Protein AF-0000000082030126 (afdb_homodimer)

Radius of gyration: 30.45 Å; Cα contacts (8 Å, |Δi|>4): 1074; chains: 2; bounding box: 65×106×66 Å

Sequence (624 aa):
MLARRRWYHYNLTRHAAEALLLSNGKDGSYLLRKSNEREDLYSLSVRGKDSVKHFHIEYTGTSLKFGFNEFSSLKELVLHFANQPLIGSETGTLIVLKHPYPHEVEEPSIYESVRVHTAMQTGRTENDLVPNAPSLGTKEGYLIKQGKIVKNWKTRWFTLHRNELKYFKDQTATEPIRALDLTECSAVQFDYSQERVNCFCLVFPLRTYYLCAKTGIEADEWIKILRWKLVRWCVLLNGSVPCAAVLWYCHDKLSARAHQCCRAQYLHGESVTLASRPTRLEYGMSMKCMSLPTCFTTLGCRLIFRLVTKKQMLARRRWYHYNLTRHAAEALLLSNGKDGSYLLRKSNEREDLYSLSVRGKDSVKHFHIEYTGTSLKFGFNEFSSLKELVLHFANQPLIGSETGTLIVLKHPYPHEVEEPSIYESVRVHTAMQTGRTENDLVPNAPSLGTKEGYLIKQGKIVKNWKTRWFTLHRNELKYFKDQTATEPIRALDLTECSAVQFDYSQERVNCFCLVFPLRTYYLCAKTGIEADEWIKILRWKLVRWCVLLNGSVPCAAVLWYCHDKLSARAHQCCRAQYLHGESVTLASRPTRLEYGMSMKCMSLPTCFTTLGCRLIFRLVTKKQ

pLDDT: mean 73.53, std 29.3, range [16.86, 97.75]

Organism: Coturnix japonica (NCBI:txid93934)

InterPro domains:
  IPR000980 SH2 domain [PF00017] (7-81)
  IPR000980 SH2 domain [PS50001] (7-101)
  IPR000980 SH2 domain [SM00252] (5-87)
  IPR001849 Pleckstrin homology domain [PF00169] (138-227)
  IPR001849 Pleckstrin homology domain [PS50003] (136-231)
  IPR001849 Pleckstrin homology domain [SM00233] (137-233)
  IPR011993 PH-like domain superfamily [G3DSA:2.30.29.30] (120-231)
  IPR035843 DAPP1, SH2 domain [cd10355] (7-91)
  IPR036860 SH2 domain superfamily [G3DSA:3.30.505.10] (1-109)
  IPR036860 SH2 domain superfamily [SSF55550] (4-103)
  IPR051707 Phosphoinositide-Interacting Signal Transduction Regulators [PTHR14336] (7-233)

Nearest PDB structures (foldseek):
  1fao-assembly1_A  TM=9.719E-01  e=1.518E-15  Homo sapiens
  1fb8-assembly1_A  TM=9.015E-01  e=3.522E-15  Homo sapiens
  2cia-assembly1_A  TM=8.635E-01  e=4.582E-07  Homo sapiens
  4ohe-assembly1_A  TM=8.547E-01  e=1.063E-06  Homo sapiens
  5x94-assembly1_A  TM=5.557E-01  e=1.765E-07  Homo sapiens

Secondary structure (DSSP, 8-state):
-GGG-TTB-TT--HHHHHHHHHHH--TTEEEEEE-SS-TTEEEEEEE-SSSEEEEEEEE-SS-EEETTEEESSHHHHHHHHHT--EEEETT--EEE--EEPPS--------PPEEEEEES--S--GGG----------EEEEEEEE-SSS--EEEEEEEEETTEEEEESSTT-SS-SEEEEGGG--EEEEE-SSSSSSEEEEE-SS-EEEEE-SSHHHHHHHHHHHHHHHHHHHHHH-SSS-THHHHGGGG-SS-----------S--S------S-------------S---------S------------/-GGG-TTB-TT--HHHHHHHHHHH--TTEEEEEE-SS-TTEEEEEEE-SSSEEEEEEEE-SS-EEETTEEESSHHHHHHHHHT-EEEEETT--EEE--EEPPS--------PPEEEEE-S--S--GGG----------EEEEEEEE-SSS--EEEEEEEEETTEEEEESSTT-SS-SEEEEGGG--EEEEE-SSSSSSEEEEE-SS-EEEEE-SSHHHHHHHHHHHHHHHHHHHHHH-SSS-THHHHGGGGTTS-S------------S------S-----------------------S------------

Solvent-accessible surface area (backbone atoms only — not comparable to full-atom values): 36511 Å² total; per-residue (Å²): 127,60,82,79,37,58,32,42,40,53,82,49,47,70,56,55,50,45,20,40,35,69,60,65,42,48,73,14,16,28,36,36,25,48,36,91,83,40,91,50,32,28,31,38,40,33,23,43,90,79,25,49,46,35,32,60,33,35,49,74,87,66,35,38,36,48,63,88,45,76,26,71,38,70,66,52,46,44,29,46,50,34,12,28,27,34,39,18,33,69,51,66,50,72,42,42,41,70,37,39,35,40,57,74,58,74,60,74,93,66,65,56,52,61,71,37,82,42,66,73,47,77,90,45,38,61,86,67,55,64,53,64,59,80,48,56,66,38,37,67,36,56,35,34,34,50,41,87,82,86,57,47,75,44,70,26,21,34,39,26,49,52,59,37,41,29,34,18,72,37,82,82,52,86,65,62,78,46,79,44,56,42,86,60,40,78,46,72,43,80,38,79,86,52,100,53,68,40,24,30,33,41,34,36,93,88,47,70,46,45,36,26,27,93,36,60,68,41,30,49,52,52,49,50,52,52,42,52,56,42,50,50,49,45,41,66,69,36,85,78,53,76,60,62,74,77,65,56,72,76,67,66,89,87,88,84,84,76,90,76,69,91,73,76,61,97,62,88,89,84,82,83,77,87,70,86,85,86,73,78,72,79,69,81,64,68,80,70,79,68,80,70,73,74,85,67,73,78,77,81,78,80,74,79,72,77,75,83,72,80,80,134,128,60,81,79,38,61,30,42,41,52,81,49,46,70,56,54,50,46,20,38,35,69,61,65,43,48,76,16,18,28,38,36,26,49,35,92,85,42,90,50,31,28,31,38,39,33,21,43,90,80,24,50,45,34,31,60,34,36,49,74,84,67,35,37,35,48,63,89,46,74,24,73,38,69,67,52,47,44,31,46,50,33,12,29,26,34,39,20,35,68,53,65,51,72,44,44,42,72,37,40,35,40,57,75,58,75,59,75,93,68,65,55,54,59,71,38,81,44,66,71,49,78,90,44,37,59,86,67,54,64,52,62,59,78,49,56,65,38,38,68,38,58,33,33,34,47,41,87,82,85,56,47,76,43,69,26,22,33,40,26,49,53,58,36,41,30,35,17,70,38,82,84,51,85,63,62,77,44,77,44,56,43,86,61,40,77,46,71,41,81,36,80,87,52,100,52,67,40,24,30,32,41,35,36,92,89,49,70,44,46,35,25,29,93,36,61,68,41,30,50,53,52,49,50,52,52,43,52,56,42,49,49,48,46,40,67,69,36,84,80,54,76,60,62,73,77,66,58,73,79,62,67,82,74,87,91,87,78,93,72,88,79,69,80,74,87,76,82,85,83,81,79,77,87,72,88,85,86,74,82,74,79,72,80,88,84,75,82,60,84,71,76,75,74,87,67,70,76,75,82,79,79,73,81,73,77,77,83,78,85,76,135

Structure (mmCIF, N/CA/C/O backbone):
data_AF-0000000082030126-model_v1
#
loop_
_entity.id
_entity.type
_entity.pdbx_description
1 polymer 'Dual adapter for phosphotyrosine and 3-phosphotyrosine and 3-phosphoinositide'
#
loop_
_atom_site.group_PDB
_atom_site.id
_atom_site.type_symbol
_atom_site.label_atom_id
_atom_site.label_alt_id
_atom_site.label_comp_id
_atom_site.label_asym_id
_atom_site.label_entity_id
_atom_site.label_seq_id
_atom_site.pdbx_PDB_ins_code
_atom_site.Cartn_x
_atom_site.Cartn_y
_atom_site.Cartn_z
_atom_site.occupancy
_atom_site.B_iso_or_equiv
_atom_site.auth_seq_id
_atom_site.auth_comp_id
_atom_site.auth_asym_id
_atom_site.auth_atom_id
_atom_site.pdbx_PDB_model_num
ATOM 1 N N . MET A 1 1 ? 24.25 -0.609 -15.125 1 67 1 MET A N 1
ATOM 2 C CA . MET A 1 1 ? 23.453 -0.436 -16.328 1 67 1 MET A CA 1
ATOM 3 C C . MET A 1 1 ? 22 -0.14 -15.984 1 67 1 MET A C 1
ATOM 5 O O . MET A 1 1 ? 21.422 0.821 -16.5 1 67 1 MET A O 1
ATOM 9 N N . LEU A 1 2 ? 21.422 -0.841 -15.039 1 73.19 2 LEU A N 1
ATOM 10 C CA . LEU A 1 2 ? 20.031 -0.677 -14.664 1 73.19 2 LEU A CA 1
ATOM 11 C C . LEU A 1 2 ? 19.844 0.521 -13.734 1 73.19 2 LEU A C 1
ATOM 13 O O . LEU A 1 2 ? 18.766 1.109 -13.68 1 73.19 2 LEU A O 1
ATOM 17 N N . ALA A 1 3 ? 20.891 0.966 -13.141 1 72.56 3 ALA A N 1
ATOM 18 C CA . ALA A 1 3 ? 20.812 1.961 -12.07 1 72.56 3 ALA A CA 1
ATOM 19 C C . ALA A 1 3 ? 20.359 3.314 -12.617 1 72.56 3 ALA A C 1
ATOM 21 O O . ALA A 1 3 ? 19.859 4.152 -11.867 1 72.56 3 ALA A O 1
ATOM 22 N N . ARG A 1 4 ? 20.422 3.465 -13.875 1 72.25 4 ARG A N 1
ATOM 23 C CA . ARG A 1 4 ? 20.078 4.766 -14.438 1 72.25 4 ARG A CA 1
ATOM 24 C C . ARG A 1 4 ? 18.594 4.848 -14.766 1 72.25 4 ARG A C 1
ATOM 26 O O . ARG A 1 4 ? 18.078 5.926 -15.062 1 72.25 4 ARG A O 1
ATOM 33 N N . ARG A 1 5 ? 17.969 3.754 -14.508 1 78.38 5 ARG A N 1
ATOM 34 C CA . ARG A 1 5 ? 16.562 3.74 -14.875 1 78.38 5 ARG A CA 1
ATOM 35 C C . ARG A 1 5 ? 15.68 4.129 -13.695 1 78.38 5 ARG A C 1
ATOM 37 O O . ARG A 1 5 ? 15.836 3.592 -12.594 1 78.38 5 ARG A O 1
ATOM 44 N N . ARG A 1 6 ? 14.688 5.02 -13.977 1 84.75 6 ARG A N 1
ATOM 45 C CA . ARG A 1 6 ? 13.844 5.598 -12.938 1 84.75 6 ARG A CA 1
ATOM 46 C C . ARG A 1 6 ? 12.82 4.586 -12.438 1 84.75 6 ARG A C 1
ATOM 48 O O . ARG A 1 6 ? 12.055 4.871 -11.508 1 84.75 6 ARG A O 1
ATOM 55 N N . TRP A 1 7 ? 12.828 3.414 -13.125 1 88.25 7 TRP A N 1
ATOM 56 C CA . TRP A 1 7 ? 11.867 2.41 -12.664 1 88.25 7 TRP A CA 1
ATOM 57 C C . TRP A 1 7 ? 12.586 1.174 -12.141 1 88.25 7 TRP A C 1
ATOM 59 O O . TRP A 1 7 ? 11.961 0.144 -11.883 1 88.25 7 TRP A O 1
ATOM 69 N N . TYR A 1 8 ? 13.867 1.272 -12.062 1 89.81 8 TYR A N 1
ATOM 70 C CA . TYR A 1 8 ? 14.656 0.252 -11.375 1 89.81 8 TYR A CA 1
ATOM 71 C C . TYR A 1 8 ? 14.75 0.55 -9.883 1 89.81 8 TYR A C 1
ATOM 73 O O . TYR A 1 8 ? 15.156 1.644 -9.484 1 89.81 8 TYR A O 1
ATOM 81 N N . HIS A 1 9 ? 14.398 -0.402 -9.023 1 90.69 9 HIS A N 1
ATOM 82 C CA . HIS A 1 9 ? 14.211 -0.162 -7.598 1 90.69 9 HIS A CA 1
ATOM 83 C C . HIS A 1 9 ? 15.266 -0.896 -6.773 1 90.69 9 HIS A C 1
ATOM 85 O O . HIS A 1 9 ? 15.055 -1.173 -5.59 1 90.69 9 HIS A O 1
ATOM 91 N N . TYR A 1 10 ? 16.281 -1.306 -7.355 1 88.94 10 TYR A N 1
ATOM 92 C CA . TYR A 1 10 ? 17.453 -1.859 -6.676 1 88.94 10 TYR A CA 1
ATOM 93 C C . TYR A 1 10 ? 17.062 -3.021 -5.773 1 88.94 10 TYR A C 1
ATOM 95 O O . TYR A 1 10 ? 16.516 -4.023 -6.242 1 88.94 10 TYR A O 1
ATOM 103 N N . ASN A 1 11 ? 17.297 -2.797 -4.387 1 87.62 11 ASN A N 1
ATOM 104 C CA . ASN A 1 11 ? 17.109 -3.92 -3.471 1 87.62 11 ASN A CA 1
ATOM 105 C C . ASN A 1 11 ? 15.742 -3.877 -2.799 1 87.62 11 ASN A C 1
ATOM 107 O O . ASN A 1 11 ? 15.57 -4.406 -1.699 1 87.62 11 ASN A O 1
ATOM 111 N N . LEU A 1 12 ? 14.859 -3.252 -3.424 1 91.38 12 LEU A N 1
ATOM 112 C CA . LEU A 1 12 ? 13.5 -3.25 -2.896 1 91.38 12 LEU A CA 1
ATOM 113 C C . LEU A 1 12 ? 12.984 -4.676 -2.705 1 91.38 12 LEU A C 1
ATOM 115 O O . LEU A 1 12 ? 13.109 -5.508 -3.604 1 91.38 12 LEU A O 1
ATOM 119 N N . THR A 1 13 ? 12.477 -4.926 -1.541 1 91.62 13 THR A N 1
ATOM 120 C CA . THR A 1 13 ? 12 -6.266 -1.229 1 91.62 13 THR A CA 1
ATOM 121 C C . THR A 1 13 ? 10.711 -6.57 -1.982 1 91.62 13 THR A C 1
ATOM 123 O O . THR A 1 13 ? 10 -5.652 -2.4 1 91.62 13 THR A O 1
ATOM 126 N N . ARG A 1 14 ? 10.438 -7.848 -2.102 1 93.69 14 ARG A N 1
ATOM 127 C CA . ARG A 1 14 ? 9.18 -8.273 -2.709 1 93.69 14 ARG A CA 1
ATOM 128 C C . ARG A 1 14 ? 7.984 -7.719 -1.944 1 93.69 14 ARG A C 1
ATOM 130 O O . ARG A 1 14 ? 7.012 -7.266 -2.551 1 93.69 14 ARG A O 1
ATOM 137 N N . HIS A 1 15 ? 8.078 -7.766 -0.664 1 94.31 15 HIS A N 1
ATOM 138 C CA . HIS A 1 15 ? 7.008 -7.27 0.198 1 94.31 15 HIS A CA 1
ATOM 139 C C . HIS A 1 15 ? 6.734 -5.793 -0.061 1 94.31 15 HIS A C 1
ATOM 141 O O . HIS A 1 15 ? 5.582 -5.391 -0.24 1 94.31 15 HIS A O 1
ATOM 147 N N . ALA A 1 16 ? 7.75 -5.016 -0.095 1 93.75 16 ALA A N 1
ATOM 148 C CA . ALA A 1 16 ? 7.609 -3.582 -0.329 1 93.75 16 ALA A CA 1
ATOM 149 C C . ALA A 1 16 ? 7.105 -3.305 -1.742 1 93.75 16 ALA A C 1
ATOM 151 O O . ALA A 1 16 ? 6.297 -2.396 -1.951 1 93.75 16 ALA A O 1
ATOM 152 N N . ALA A 1 17 ? 7.586 -4.035 -2.678 1 95.31 17 ALA A N 1
ATOM 153 C CA . ALA A 1 17 ? 7.137 -3.871 -4.059 1 95.31 17 ALA A CA 1
ATOM 154 C C . ALA A 1 17 ? 5.637 -4.129 -4.18 1 95.31 17 ALA A C 1
ATOM 156 O O . ALA A 1 17 ? 4.926 -3.371 -4.844 1 95.31 17 ALA A O 1
ATOM 157 N N . GLU A 1 18 ? 5.23 -5.203 -3.576 1 95.5 18 GLU A N 1
ATOM 158 C CA . GLU A 1 18 ? 3.805 -5.516 -3.6 1 95.5 18 GLU A CA 1
ATOM 159 C C . GLU A 1 18 ? 2.986 -4.418 -2.928 1 95.5 18 GLU A C 1
ATOM 161 O O . GLU A 1 18 ? 1.928 -4.031 -3.426 1 95.5 18 GLU A O 1
ATOM 166 N N . ALA A 1 19 ? 3.475 -3.941 -1.855 1 95.25 19 ALA A N 1
ATOM 167 C CA . ALA A 1 19 ? 2.771 -2.883 -1.136 1 95.25 19 ALA A CA 1
ATOM 168 C C . ALA A 1 19 ? 2.652 -1.624 -1.991 1 95.25 19 ALA A C 1
ATOM 170 O O . ALA A 1 19 ? 1.583 -1.013 -2.061 1 95.25 19 ALA A O 1
ATOM 171 N N . LEU A 1 20 ? 3.725 -1.249 -2.633 1 95.06 20 LEU A N 1
ATOM 172 C CA . LEU A 1 20 ? 3.738 -0.068 -3.488 1 95.06 20 LEU A CA 1
ATOM 173 C C . LEU A 1 20 ? 2.719 -0.2 -4.613 1 95.06 20 LEU A C 1
ATOM 175 O O . LEU A 1 20 ? 1.911 0.706 -4.836 1 95.06 20 LEU A O 1
ATOM 179 N N . LEU A 1 21 ? 2.764 -1.303 -5.25 1 95.75 21 LEU A N 1
ATOM 180 C CA . LEU A 1 21 ? 1.932 -1.495 -6.434 1 95.75 21 LEU A CA 1
ATOM 181 C C . LEU A 1 21 ? 0.468 -1.681 -6.047 1 95.75 21 LEU A C 1
ATOM 183 O O . LEU A 1 21 ? -0.431 -1.261 -6.777 1 95.75 21 LEU A O 1
ATOM 187 N N . LEU A 1 22 ? 0.254 -2.305 -4.914 1 94.31 22 LEU A N 1
ATOM 188 C CA . LEU A 1 22 ? -1.121 -2.502 -4.469 1 94.31 22 LEU A CA 1
ATOM 189 C C . LEU A 1 22 ? -1.729 -1.19 -3.984 1 94.31 22 LEU A C 1
ATOM 191 O O . LEU A 1 22 ? -2.92 -0.941 -4.188 1 94.31 22 LEU A O 1
ATOM 195 N N . SER A 1 23 ? -0.951 -0.404 -3.314 1 91.38 23 SER A N 1
ATOM 196 C CA . SER A 1 23 ? -1.456 0.829 -2.721 1 91.38 23 SER A CA 1
ATOM 197 C C . SER A 1 23 ? -1.584 1.934 -3.766 1 91.38 23 SER A C 1
ATOM 199 O O . SER A 1 23 ? -2.52 2.736 -3.717 1 91.38 23 SER A O 1
ATOM 201 N N . ASN A 1 24 ? -0.641 1.949 -4.684 1 92.25 24 ASN A N 1
ATOM 202 C CA . ASN A 1 24 ? -0.567 3.143 -5.523 1 92.25 24 ASN A CA 1
ATOM 203 C C . ASN A 1 24 ? -0.459 2.783 -7 1 92.25 24 ASN A C 1
ATOM 205 O O . ASN A 1 24 ? -0.449 3.666 -7.859 1 92.25 24 ASN A O 1
ATOM 209 N N . GLY A 1 25 ? -0.337 1.596 -7.332 1 92.62 25 GLY A N 1
ATOM 210 C CA . GLY A 1 25 ? -0.247 1.171 -8.719 1 92.62 25 GLY A CA 1
ATOM 211 C C . GLY A 1 25 ? -1.602 1.002 -9.383 1 92.62 25 GLY A C 1
ATOM 212 O O . GLY A 1 25 ? -2.629 0.943 -8.695 1 92.62 25 GLY A O 1
ATOM 213 N N . LYS A 1 26 ? -1.565 1.093 -10.648 1 93.31 26 LYS A N 1
ATOM 214 C CA . LYS A 1 26 ? -2.732 0.763 -11.461 1 93.31 26 LYS A CA 1
ATOM 215 C C . LYS A 1 26 ? -2.475 -0.475 -12.312 1 93.31 26 LYS A C 1
ATOM 217 O O . LYS A 1 26 ? -1.354 -0.986 -12.352 1 93.31 26 LYS A O 1
ATOM 222 N N . ASP A 1 27 ? -3.547 -0.971 -12.922 1 93.19 27 ASP A N 1
ATOM 223 C CA . ASP A 1 27 ? -3.396 -2.131 -13.789 1 93.19 27 ASP A CA 1
ATOM 224 C C . ASP A 1 27 ? -2.326 -1.886 -14.852 1 93.19 27 ASP A C 1
ATOM 226 O O . ASP A 1 27 ? -2.393 -0.903 -15.594 1 93.19 27 ASP A O 1
ATOM 230 N N . GLY A 1 28 ? -1.343 -2.732 -14.844 1 95.56 28 GLY A N 1
ATOM 231 C CA . GLY A 1 28 ? -0.268 -2.588 -15.812 1 95.56 28 GLY A CA 1
ATOM 232 C C . GLY A 1 28 ? 0.941 -1.859 -15.258 1 95.56 28 GLY A C 1
ATOM 233 O O . GLY A 1 28 ? 1.968 -1.745 -15.93 1 95.56 28 GLY A O 1
ATOM 234 N N . SER A 1 29 ? 0.871 -1.359 -14.047 1 96.94 29 SER A N 1
ATOM 235 C CA . SER A 1 29 ? 2.047 -0.771 -13.422 1 96.94 29 SER A CA 1
ATOM 236 C C . SER A 1 29 ? 3.104 -1.83 -13.125 1 96.94 29 SER A C 1
ATOM 238 O O . SER A 1 29 ? 2.773 -2.957 -12.75 1 96.94 29 SER A O 1
ATOM 240 N N . TYR A 1 30 ? 4.328 -1.442 -13.336 1 96.94 30 TYR A N 1
ATOM 241 C CA . TYR A 1 30 ? 5.383 -2.424 -13.102 1 96.94 30 TYR A CA 1
ATOM 242 C C . TYR A 1 30 ? 6.648 -1.75 -12.586 1 96.94 30 TYR A C 1
ATOM 244 O O . TYR A 1 30 ? 6.832 -0.542 -12.758 1 96.94 30 TYR A O 1
ATOM 252 N N . LEU A 1 31 ? 7.461 -2.488 -11.914 1 96.5 31 LEU A N 1
ATOM 253 C CA . LEU A 1 31 ? 8.789 -2.051 -11.484 1 96.5 31 LEU A CA 1
ATOM 254 C C . LEU A 1 31 ? 9.773 -3.211 -11.516 1 96.5 31 LEU A C 1
ATOM 256 O O . LEU A 1 31 ? 9.375 -4.375 -11.422 1 96.5 31 LEU A O 1
ATOM 260 N N . LEU A 1 32 ? 10.984 -2.844 -11.75 1 95.75 32 LEU A N 1
ATOM 261 C CA . LEU A 1 32 ? 12.07 -3.82 -11.789 1 95.75 32 LEU A CA 1
ATOM 262 C C . LEU A 1 32 ? 12.914 -3.74 -10.516 1 95.75 32 LEU A C 1
ATOM 264 O O . LEU A 1 32 ? 13.227 -2.646 -10.039 1 95.75 32 LEU A O 1
ATOM 268 N N . ARG A 1 33 ? 13.211 -4.91 -9.961 1 93.94 33 ARG A N 1
ATOM 269 C CA . ARG A 1 33 ? 14.031 -4.984 -8.758 1 93.94 33 ARG A CA 1
ATOM 270 C C . ARG A 1 33 ? 14.984 -6.168 -8.812 1 93.94 33 ARG A C 1
ATOM 272 O O . ARG A 1 33 ? 14.859 -7.031 -9.688 1 93.94 33 ARG A O 1
ATOM 279 N N . LYS A 1 34 ? 15.875 -6.152 -7.891 1 91.69 34 LYS A N 1
ATOM 280 C CA . LYS A 1 34 ? 16.812 -7.273 -7.82 1 91.69 34 LYS A CA 1
ATOM 281 C C . LYS A 1 34 ? 16.172 -8.484 -7.156 1 91.69 34 LYS A C 1
ATOM 283 O O . LYS A 1 34 ? 15.391 -8.344 -6.207 1 91.69 34 LYS A O 1
ATOM 288 N N . SER A 1 35 ? 16.484 -9.648 -7.715 1 89 35 SER A N 1
ATOM 289 C CA . SER A 1 35 ? 16 -10.875 -7.086 1 89 35 SER A CA 1
ATOM 290 C C . SER A 1 35 ? 16.906 -11.281 -5.926 1 89 35 SER A C 1
ATOM 292 O O . SER A 1 35 ? 18.125 -11.094 -5.98 1 89 35 SER A O 1
ATOM 294 N N . ASN A 1 36 ? 16.359 -11.766 -4.887 1 82.25 36 ASN A N 1
ATOM 295 C CA . ASN A 1 36 ? 17.125 -12.227 -3.74 1 82.25 36 ASN A CA 1
ATOM 296 C C . ASN A 1 36 ? 17.625 -13.656 -3.938 1 82.25 36 ASN A C 1
ATOM 298 O O . ASN A 1 36 ? 18.422 -14.164 -3.141 1 82.25 36 ASN A O 1
ATOM 302 N N . GLU A 1 37 ? 17.266 -14.242 -5.023 1 84.81 37 GLU A N 1
ATOM 303 C CA . GLU A 1 37 ? 17.578 -15.648 -5.234 1 84.81 37 GLU A CA 1
ATOM 304 C C . GLU A 1 37 ? 18.969 -15.82 -5.84 1 84.81 37 GLU A C 1
ATOM 306 O O . GLU A 1 37 ? 19.75 -16.672 -5.406 1 84.81 37 GLU A O 1
ATOM 311 N N . ARG A 1 38 ? 19.203 -15.078 -6.867 1 89.56 38 ARG A N 1
ATOM 312 C CA . ARG A 1 38 ? 20.469 -15.125 -7.586 1 89.56 38 ARG A CA 1
ATOM 313 C C . ARG A 1 38 ? 20.906 -13.734 -8.031 1 89.56 38 ARG A C 1
ATOM 315 O O . ARG A 1 38 ? 20.062 -12.859 -8.258 1 89.56 38 ARG A O 1
ATOM 322 N N . GLU A 1 39 ? 22.125 -13.555 -8.188 1 89.12 39 GLU A N 1
ATOM 323 C CA . GLU A 1 39 ? 22.672 -12.25 -8.531 1 89.12 39 GLU A CA 1
ATOM 324 C C . GLU A 1 39 ? 22.375 -11.883 -9.984 1 89.12 39 GLU A C 1
ATOM 326 O O . GLU A 1 39 ? 22.312 -10.703 -10.328 1 89.12 39 GLU A O 1
ATOM 331 N N . ASP A 1 40 ? 22.219 -12.891 -10.828 1 91.56 40 ASP A N 1
ATOM 332 C CA . ASP A 1 40 ? 21.984 -12.625 -12.25 1 91.56 40 ASP A CA 1
ATOM 333 C C . ASP A 1 40 ? 20.5 -12.586 -12.555 1 91.56 40 ASP A C 1
ATOM 335 O O . ASP A 1 40 ? 20.094 -12.578 -13.719 1 91.56 40 ASP A O 1
ATOM 339 N N . LEU A 1 41 ? 19.703 -12.555 -11.484 1 93.75 41 LEU A N 1
ATOM 340 C CA . LEU A 1 41 ? 18.266 -12.57 -11.664 1 93.75 41 LEU A CA 1
ATOM 341 C C . LEU A 1 41 ? 17.641 -11.266 -11.188 1 93.75 41 LEU A C 1
ATOM 343 O O . LEU A 1 41 ? 18.031 -10.719 -10.156 1 93.75 41 LEU A O 1
ATOM 347 N N . TYR A 1 42 ? 16.781 -10.75 -11.992 1 94.5 42 TYR A N 1
ATOM 348 C CA . TYR A 1 42 ? 15.945 -9.609 -11.633 1 94.5 42 TYR A CA 1
ATOM 349 C C . TYR A 1 42 ? 14.477 -10.008 -11.547 1 94.5 42 TYR A C 1
ATOM 351 O O . TYR A 1 42 ? 14.07 -11.023 -12.133 1 94.5 42 TYR A O 1
ATOM 359 N N . SER A 1 43 ? 13.773 -9.281 -10.766 1 95.69 43 SER A N 1
ATOM 360 C CA . SER A 1 43 ? 12.344 -9.531 -10.594 1 95.69 43 SER A CA 1
ATOM 361 C C . SER A 1 43 ? 11.508 -8.375 -11.141 1 95.69 43 SER A C 1
ATOM 363 O O . SER A 1 43 ? 11.719 -7.227 -10.75 1 95.69 43 SER A O 1
ATOM 365 N N . LEU A 1 44 ? 10.695 -8.727 -12.07 1 96.56 44 LEU A N 1
ATOM 366 C CA . LEU A 1 44 ? 9.711 -7.77 -12.57 1 96.56 44 LEU A CA 1
ATOM 367 C C . LEU A 1 44 ? 8.375 -7.953 -11.859 1 96.56 44 LEU A C 1
ATOM 369 O O . LEU A 1 44 ? 7.734 -9 -11.992 1 96.56 44 LEU A O 1
ATOM 373 N N . SER A 1 45 ? 7.98 -6.98 -11.062 1 96.69 45 SER A N 1
ATOM 374 C CA . SER A 1 45 ? 6.699 -7.004 -10.367 1 96.69 45 SER A CA 1
ATOM 375 C C . SER A 1 45 ? 5.645 -6.199 -11.125 1 96.69 45 SER A C 1
ATOM 377 O O . SER A 1 45 ? 5.875 -5.039 -11.469 1 96.69 45 SER A O 1
ATOM 379 N N . VAL A 1 46 ? 4.566 -6.832 -11.367 1 96.94 46 VAL A N 1
ATOM 380 C CA . VAL A 1 46 ? 3.545 -6.227 -12.219 1 96.94 46 VAL A CA 1
ATOM 381 C C . VAL A 1 46 ? 2.195 -6.258 -11.508 1 96.94 46 VAL A C 1
ATOM 383 O O . VAL A 1 46 ? 1.767 -7.312 -11.023 1 96.94 46 VAL A O 1
ATOM 386 N N . ARG A 1 47 ? 1.56 -5.086 -11.516 1 96.62 47 ARG A N 1
ATOM 387 C CA . ARG A 1 47 ? 0.241 -4.973 -10.898 1 96.62 47 ARG A CA 1
ATOM 388 C C . ARG A 1 47 ? -0.843 -5.52 -11.82 1 96.62 47 ARG A C 1
ATOM 390 O O . ARG A 1 47 ? -0.956 -5.102 -12.977 1 96.62 47 ARG A O 1
ATOM 397 N N . GLY A 1 48 ? -1.506 -6.512 -11.344 1 92.19 48 GLY A N 1
ATOM 398 C CA . GLY A 1 48 ? -2.725 -6.961 -11.992 1 92.19 48 GLY A CA 1
ATOM 399 C C . GLY A 1 48 ? -3.977 -6.312 -11.438 1 92.19 48 GLY A C 1
ATOM 400 O O . GLY A 1 48 ? -3.914 -5.219 -10.867 1 92.19 48 GLY A O 1
ATOM 401 N N . LYS A 1 49 ? -5.055 -6.93 -11.648 1 90.38 49 LYS A N 1
ATOM 402 C CA . LYS A 1 49 ? -6.32 -6.375 -11.18 1 90.38 49 LYS A CA 1
ATOM 403 C C . LYS A 1 49 ? -6.395 -6.379 -9.656 1 90.38 49 LYS A C 1
ATOM 405 O O . LYS A 1 49 ? -6.664 -5.344 -9.039 1 90.38 49 LYS A O 1
ATOM 410 N N . ASP A 1 50 ? -6.121 -7.527 -9.094 1 89.94 50 ASP A N 1
ATOM 411 C CA . ASP A 1 50 ? -6.262 -7.637 -7.645 1 89.94 50 ASP A CA 1
ATOM 412 C C . ASP A 1 50 ? -5.012 -8.242 -7.012 1 89.94 50 ASP A C 1
ATOM 414 O O . ASP A 1 50 ? -5.043 -8.688 -5.863 1 89.94 50 ASP A O 1
ATOM 418 N N . SER A 1 51 ? -3.938 -8.266 -7.836 1 92.56 51 SER A N 1
ATOM 419 C CA . SER A 1 51 ? -2.727 -8.898 -7.32 1 92.56 51 SER A CA 1
ATOM 420 C C . SER A 1 51 ? -1.48 -8.344 -8 1 92.56 51 SER A C 1
ATOM 422 O O . SER A 1 51 ? -1.581 -7.559 -8.945 1 92.56 51 SER A O 1
ATOM 424 N N . VAL A 1 52 ? -0.415 -8.742 -7.43 1 95.44 52 VAL A N 1
ATOM 425 C CA . VAL A 1 52 ? 0.874 -8.422 -8.031 1 95.44 52 VAL A CA 1
ATOM 426 C C . VAL A 1 52 ? 1.565 -9.703 -8.492 1 95.44 52 VAL A C 1
ATOM 428 O O . VAL A 1 52 ? 1.695 -10.656 -7.723 1 95.44 52 VAL A O 1
ATOM 431 N N . LYS A 1 53 ? 1.917 -9.703 -9.734 1 94.19 53 LYS A N 1
ATOM 432 C CA . LYS A 1 53 ? 2.631 -10.844 -10.297 1 94.19 53 LYS A CA 1
ATOM 433 C C . LYS A 1 53 ? 4.121 -10.547 -10.438 1 94.19 53 LYS A C 1
ATOM 435 O O . LYS A 1 53 ? 4.508 -9.406 -10.719 1 94.19 53 LYS A O 1
ATOM 440 N N . HIS A 1 54 ? 4.848 -11.578 -10.242 1 93.94 54 HIS A N 1
ATOM 441 C CA . HIS A 1 54 ? 6.297 -11.43 -10.336 1 93.94 54 HIS A CA 1
ATOM 442 C C . HIS A 1 54 ? 6.871 -12.328 -11.43 1 93.94 54 HIS A C 1
ATOM 444 O O . HIS A 1 54 ? 6.477 -13.492 -11.555 1 93.94 54 HIS A O 1
ATOM 450 N N . PHE A 1 55 ? 7.785 -11.742 -12.242 1 94.56 55 PHE A N 1
ATOM 451 C CA . PHE A 1 55 ? 8.461 -12.469 -13.312 1 94.56 55 PHE A CA 1
ATOM 452 C C . PHE A 1 55 ? 9.977 -12.344 -13.172 1 94.56 55 PHE A C 1
ATOM 454 O O . PHE A 1 55 ? 10.484 -11.312 -12.734 1 94.56 55 PHE A O 1
ATOM 461 N N . HIS A 1 56 ? 10.648 -13.367 -13.648 1 94.5 56 HIS A N 1
ATOM 462 C CA . HIS A 1 56 ? 12.109 -13.32 -13.656 1 94.5 56 HIS A CA 1
ATOM 463 C C . HIS A 1 56 ? 12.633 -12.742 -14.969 1 94.5 56 HIS A C 1
ATOM 465 O O . HIS A 1 56 ? 12.109 -13.062 -16.047 1 94.5 56 HIS A O 1
ATOM 471 N N . ILE A 1 57 ? 13.555 -11.953 -14.805 1 95 57 ILE A N 1
ATOM 472 C CA . ILE A 1 57 ? 14.398 -11.539 -15.922 1 95 57 ILE A CA 1
ATOM 473 C C . ILE A 1 57 ? 15.852 -11.906 -15.633 1 95 57 ILE A C 1
ATOM 475 O O . ILE A 1 57 ? 16.422 -11.477 -14.633 1 95 57 ILE A O 1
ATOM 479 N N . GLU A 1 58 ? 16.438 -12.672 -16.5 1 95.12 58 GLU A N 1
ATOM 480 C CA . GLU A 1 58 ? 17.781 -13.219 -16.266 1 95.12 58 GLU A CA 1
ATOM 481 C C . GLU A 1 58 ? 18.812 -12.523 -17.141 1 95.12 58 GLU A C 1
ATOM 483 O O . GLU A 1 58 ? 18.641 -12.406 -18.344 1 95.12 58 GLU A O 1
ATOM 488 N N . TYR A 1 59 ? 19.828 -12.109 -16.469 1 93.38 59 TYR A N 1
ATOM 489 C CA . TYR A 1 59 ? 21 -11.609 -17.188 1 93.38 59 TYR A CA 1
ATOM 490 C C . TYR A 1 59 ? 22.016 -12.719 -17.422 1 93.38 59 TYR A C 1
ATOM 492 O O . TYR A 1 59 ? 22.641 -13.195 -16.469 1 93.38 59 TYR A O 1
ATOM 500 N N . THR A 1 60 ? 22.25 -13.078 -18.625 1 91.81 60 THR A N 1
ATOM 501 C CA . THR A 1 60 ? 23.109 -14.211 -18.953 1 91.81 60 THR A CA 1
ATOM 502 C C . THR A 1 60 ? 24.547 -13.75 -19.141 1 91.81 60 THR A C 1
ATOM 504 O O . THR A 1 60 ? 25.422 -14.555 -19.516 1 91.81 60 THR A O 1
ATOM 507 N N . GLY A 1 61 ? 24.891 -12.547 -18.891 1 89.38 61 GLY A N 1
ATOM 508 C CA . GLY A 1 61 ? 26.219 -12 -19.141 1 89.38 61 GLY A CA 1
ATOM 509 C C . GLY A 1 61 ? 26.312 -11.219 -20.438 1 89.38 61 GLY A C 1
ATOM 510 O O . GLY A 1 61 ? 27 -10.195 -20.516 1 89.38 61 GLY A O 1
ATOM 511 N N . THR A 1 62 ? 25.594 -11.711 -21.469 1 91.69 62 THR A N 1
ATOM 512 C CA . THR A 1 62 ? 25.656 -11.055 -22.766 1 91.69 62 THR A CA 1
ATOM 513 C C . THR A 1 62 ? 24.266 -10.594 -23.219 1 91.69 62 THR A C 1
ATOM 515 O O . THR A 1 62 ? 24.141 -9.75 -24.109 1 91.69 62 THR A O 1
ATOM 518 N N . SER A 1 63 ? 23.312 -11.195 -22.609 1 94.31 63 SER A N 1
ATOM 519 C CA . SER A 1 63 ? 21.938 -10.898 -23 1 94.31 63 SER A CA 1
ATOM 520 C C . SER A 1 63 ? 20.984 -10.953 -21.797 1 94.31 63 SER A C 1
ATOM 522 O O . SER A 1 63 ? 21.406 -11.305 -20.688 1 94.31 63 SER A O 1
ATOM 524 N N . LEU A 1 64 ? 19.719 -10.461 -22.047 1 95.06 64 LEU A N 1
ATOM 525 C CA . LEU A 1 64 ? 18.672 -10.539 -21.031 1 95.06 64 LEU A CA 1
ATOM 526 C C . LEU A 1 64 ? 17.531 -11.453 -21.5 1 95.06 64 LEU A C 1
ATOM 528 O O . LEU A 1 64 ? 17.016 -11.289 -22.609 1 95.06 64 LEU A O 1
ATOM 532 N N . LYS A 1 65 ? 17.219 -12.359 -20.688 1 95.88 65 LYS A N 1
ATOM 533 C CA . LYS A 1 65 ? 16.156 -13.312 -21.016 1 95.88 65 LYS A CA 1
ATOM 534 C C . LYS A 1 65 ? 14.898 -13.016 -20.203 1 95.88 65 LYS A C 1
ATOM 536 O O . LYS A 1 65 ? 14.953 -12.938 -18.969 1 95.88 65 LYS A O 1
ATOM 541 N N . PHE A 1 66 ? 13.82 -12.781 -20.844 1 95.62 66 PHE A N 1
ATOM 542 C CA . PHE A 1 66 ? 12.5 -12.594 -20.266 1 95.62 66 PHE A CA 1
ATOM 543 C C . PHE A 1 66 ? 11.484 -13.523 -20.906 1 95.62 66 PHE A C 1
ATOM 545 O O . PHE A 1 66 ? 10.992 -13.258 -22 1 95.62 66 PHE A O 1
ATOM 552 N N . GLY A 1 67 ? 11.188 -14.547 -20.094 1 91.62 67 GLY A N 1
ATOM 553 C CA . GLY A 1 67 ? 10.391 -15.594 -20.719 1 91.62 67 GLY A CA 1
ATOM 554 C C . GLY A 1 67 ? 11.094 -16.266 -21.875 1 91.62 67 GLY A C 1
ATOM 555 O O . GLY A 1 67 ? 12.227 -16.734 -21.734 1 91.62 67 GLY A O 1
ATOM 556 N N . PHE A 1 68 ? 10.453 -16.312 -22.969 1 90.94 68 PHE A N 1
ATOM 557 C CA . PHE A 1 68 ? 11.062 -16.953 -24.125 1 90.94 68 PHE A CA 1
ATOM 558 C C . PHE A 1 68 ? 11.742 -15.93 -25.031 1 90.94 68 PHE A C 1
ATOM 560 O O . PHE A 1 68 ? 12.32 -16.281 -26.062 1 90.94 68 PHE A O 1
ATOM 567 N N . ASN A 1 69 ? 11.648 -14.742 -24.703 1 93.62 69 ASN A N 1
ATOM 568 C CA . ASN A 1 69 ? 12.312 -13.688 -25.453 1 93.62 69 ASN A CA 1
ATOM 569 C C . ASN A 1 69 ? 13.711 -13.406 -24.906 1 93.62 69 ASN A C 1
ATOM 571 O O . ASN A 1 69 ? 13.945 -13.492 -23.703 1 93.62 69 ASN A O 1
ATOM 575 N N . GLU A 1 70 ? 14.602 -13.086 -25.828 1 95.38 70 GLU A N 1
ATOM 576 C CA . GLU A 1 70 ? 15.977 -12.727 -25.484 1 95.38 70 GLU A CA 1
ATOM 577 C C . GLU A 1 70 ? 16.359 -11.375 -26.078 1 95.38 70 GLU A C 1
ATOM 579 O O . GLU A 1 70 ? 16.078 -11.102 -27.25 1 95.38 70 GLU A O 1
ATOM 584 N N . PHE A 1 71 ? 16.906 -10.578 -25.281 1 95 71 PHE A N 1
ATOM 585 C CA . PHE A 1 71 ? 17.312 -9.234 -25.688 1 95 71 PHE A CA 1
ATOM 586 C C . PHE A 1 71 ? 18.828 -9.086 -25.594 1 95 71 PHE A C 1
ATOM 588 O O . PHE A 1 71 ? 19.438 -9.438 -24.594 1 95 71 PHE A O 1
ATOM 595 N N . SER A 1 72 ? 19.406 -8.531 -26.562 1 93.44 72 SER A N 1
ATOM 596 C CA . SER A 1 72 ? 20.859 -8.461 -26.672 1 93.44 72 SER A CA 1
ATOM 597 C C . SER A 1 72 ? 21.438 -7.395 -25.75 1 93.44 72 SER A C 1
ATOM 599 O O . SER A 1 72 ? 22.641 -7.379 -25.484 1 93.44 72 SER A O 1
ATOM 601 N N . SER A 1 73 ? 20.625 -6.496 -25.359 1 89.75 73 SER A N 1
ATOM 602 C CA . SER A 1 73 ? 21.062 -5.426 -24.469 1 89.75 73 SER A CA 1
ATOM 603 C C . SER A 1 73 ? 19.906 -4.93 -23.594 1 89.75 73 SER A C 1
ATOM 605 O O . SER A 1 73 ? 18.75 -5.215 -23.875 1 89.75 73 SER A O 1
ATOM 607 N N . LEU A 1 74 ? 20.312 -4.238 -22.594 1 88.88 74 LEU A N 1
ATOM 608 C CA . LEU A 1 74 ? 19.312 -3.605 -21.734 1 88.88 74 LEU A CA 1
ATOM 609 C C . LEU A 1 74 ? 18.484 -2.605 -22.531 1 88.88 74 LEU A C 1
ATOM 611 O O . LEU A 1 74 ? 17.281 -2.465 -22.281 1 88.88 74 LEU A O 1
ATOM 615 N N . LYS A 1 75 ? 19.156 -1.934 -23.391 1 89.62 75 LYS A N 1
ATOM 616 C CA . LYS A 1 75 ? 18.453 -0.961 -24.234 1 89.62 75 LYS A CA 1
ATOM 617 C C . LYS A 1 75 ? 17.328 -1.619 -25.016 1 89.62 75 LYS A C 1
ATOM 619 O O . LYS A 1 75 ? 16.234 -1.051 -25.141 1 89.62 75 LYS A O 1
ATOM 624 N N . GLU A 1 76 ? 17.578 -2.742 -25.531 1 92.38 76 GLU A N 1
ATOM 625 C CA . GLU A 1 76 ? 16.562 -3.471 -26.281 1 92.38 76 GLU A CA 1
ATOM 626 C C . GLU A 1 76 ? 15.391 -3.861 -25.391 1 92.38 76 GLU A C 1
ATOM 628 O O . GLU A 1 76 ? 14.234 -3.818 -25.812 1 92.38 76 GLU A O 1
ATOM 633 N N . LEU A 1 77 ? 15.695 -4.277 -24.25 1 93.19 77 LEU A N 1
ATOM 634 C CA . LEU A 1 77 ? 14.648 -4.625 -23.297 1 93.19 77 LEU A CA 1
ATOM 635 C C . LEU A 1 77 ? 13.773 -3.412 -22.969 1 93.19 77 LEU A C 1
ATOM 637 O O . LEU A 1 77 ? 12.547 -3.514 -22.953 1 93.19 77 LEU A O 1
ATOM 641 N N . VAL A 1 78 ? 14.445 -2.293 -22.766 1 91.56 78 VAL A N 1
ATOM 642 C CA . VAL A 1 78 ? 13.742 -1.058 -22.438 1 91.56 78 VAL A CA 1
ATOM 643 C C . VAL A 1 78 ? 12.852 -0.647 -23.609 1 91.56 78 VAL A C 1
ATOM 645 O O . VAL A 1 78 ? 11.719 -0.2 -23.406 1 91.56 78 VAL A O 1
ATOM 648 N N . LEU A 1 79 ? 13.367 -0.798 -24.781 1 92.56 79 LEU A N 1
ATOM 649 C CA . LEU A 1 79 ? 12.578 -0.517 -25.984 1 92.56 79 LEU A CA 1
ATOM 650 C C . LEU A 1 79 ? 11.344 -1.41 -26.031 1 92.56 79 LEU A C 1
ATOM 652 O O . LEU A 1 79 ? 10.258 -0.954 -26.406 1 92.56 79 LEU A O 1
ATOM 656 N N . HIS A 1 80 ? 11.562 -2.607 -25.734 1 94.62 80 HIS A N 1
ATOM 657 C CA . HIS A 1 80 ? 10.453 -3.551 -25.703 1 94.62 80 HIS A CA 1
ATOM 658 C C . HIS A 1 80 ? 9.383 -3.109 -24.703 1 94.62 80 HIS A C 1
ATOM 660 O O . HIS A 1 80 ? 8.188 -3.164 -25 1 94.62 80 HIS A O 1
ATOM 666 N N . PHE A 1 81 ? 9.789 -2.645 -23.5 1 94.5 81 PHE A N 1
ATOM 667 C CA . PHE A 1 81 ? 8.867 -2.16 -22.484 1 94.5 81 PHE A CA 1
ATOM 668 C C . PHE A 1 81 ? 8.148 -0.903 -22.953 1 94.5 81 PHE A C 1
ATOM 670 O O . PHE A 1 81 ? 6.969 -0.712 -22.672 1 94.5 81 PHE A O 1
ATOM 677 N N . ALA A 1 82 ? 8.898 -0.121 -23.656 1 93.62 82 ALA A N 1
ATOM 678 C CA . ALA A 1 82 ? 8.305 1.111 -24.172 1 93.62 82 ALA A CA 1
ATOM 679 C C . ALA A 1 82 ? 7.141 0.811 -25.109 1 93.62 82 ALA A C 1
ATOM 681 O O . ALA A 1 82 ? 6.195 1.597 -25.203 1 93.62 82 ALA A O 1
ATOM 682 N N . ASN A 1 83 ? 7.238 -0.307 -25.719 1 95.06 83 ASN A N 1
ATOM 683 C CA . ASN A 1 83 ? 6.191 -0.682 -26.656 1 95.06 83 ASN A CA 1
ATOM 684 C C . ASN A 1 83 ? 5.066 -1.453 -25.984 1 95.06 83 ASN A C 1
ATOM 686 O O . ASN A 1 83 ? 4.281 -2.133 -26.641 1 95.06 83 ASN A O 1
ATOM 690 N N . GLN A 1 84 ? 4.949 -1.443 -24.703 1 94.88 84 GLN A N 1
ATOM 691 C CA . GLN A 1 84 ? 3.863 -1.942 -23.859 1 94.88 84 GLN A CA 1
ATOM 692 C C . GLN A 1 84 ? 3.541 -3.398 -24.188 1 94.88 84 GLN A C 1
ATOM 694 O O . GLN A 1 84 ? 2.428 -3.711 -24.609 1 94.88 84 GLN A O 1
ATOM 699 N N . PRO A 1 85 ? 4.398 -4.254 -23.938 1 95.56 85 PRO A N 1
ATOM 700 C CA . PRO A 1 85 ? 4.168 -5.668 -24.25 1 95.56 85 PRO A CA 1
ATOM 701 C C . PRO A 1 85 ? 3.047 -6.277 -23.406 1 95.56 85 PRO A C 1
ATOM 703 O O . PRO A 1 85 ? 2.848 -5.883 -22.25 1 95.56 85 PRO A O 1
ATOM 706 N N . LEU A 1 86 ? 2.371 -7.137 -24.031 1 95.5 86 LEU A N 1
ATOM 707 C CA . LEU A 1 86 ? 1.395 -7.996 -23.375 1 95.5 86 LEU A CA 1
ATOM 708 C C . LEU A 1 86 ? 2.057 -9.258 -22.828 1 95.5 86 LEU A C 1
ATOM 710 O O . LEU A 1 86 ? 2.729 -9.977 -23.578 1 95.5 86 LEU A O 1
ATOM 714 N N . ILE A 1 87 ? 1.891 -9.43 -21.516 1 93.75 87 ILE A N 1
ATOM 715 C CA . ILE A 1 87 ? 2.461 -10.617 -20.891 1 93.75 87 ILE A CA 1
ATOM 716 C C . ILE A 1 87 ? 1.34 -11.508 -20.359 1 93.75 87 ILE A C 1
ATOM 718 O O . ILE A 1 87 ? 0.41 -11.023 -19.703 1 93.75 87 ILE A O 1
ATOM 722 N N . GLY A 1 88 ? 1.443 -12.734 -20.688 1 89.38 88 GLY A N 1
ATOM 723 C CA . GLY A 1 88 ? 0.48 -13.719 -20.203 1 89.38 88 GLY A CA 1
ATOM 724 C C . GLY A 1 88 ? 1.12 -14.852 -19.438 1 89.38 88 GLY A C 1
ATOM 725 O O . GLY A 1 88 ? 2.158 -15.383 -19.828 1 89.38 88 GLY A O 1
ATOM 726 N N . SER A 1 89 ? 0.487 -15.031 -18.312 1 83.25 89 SER A N 1
ATOM 727 C CA . SER A 1 89 ? 0.965 -16.156 -17.516 1 83.25 89 SER A CA 1
ATOM 728 C C . SER A 1 89 ? 0.225 -17.438 -17.859 1 83.25 89 SER A C 1
ATOM 730 O O . SER A 1 89 ? -0.667 -17.438 -18.719 1 83.25 89 SER A O 1
ATOM 732 N N . GLU A 1 90 ? 0.655 -18.484 -17.188 1 75.75 90 GLU A N 1
ATOM 733 C CA . GLU A 1 90 ? 0.029 -19.781 -17.406 1 75.75 90 GLU A CA 1
ATOM 734 C C . GLU A 1 90 ? -1.419 -19.797 -16.922 1 75.75 90 GLU A C 1
ATOM 736 O O . GLU A 1 90 ? -2.244 -20.562 -17.422 1 75.75 90 GLU A O 1
ATOM 741 N N . THR A 1 91 ? -1.677 -18.797 -16 1 69.81 91 THR A N 1
ATOM 742 C CA . THR A 1 91 ? -3.018 -18.734 -15.43 1 69.81 91 THR A CA 1
ATOM 743 C C . THR A 1 91 ? -3.979 -18.031 -16.375 1 69.81 91 THR A C 1
ATOM 745 O O . THR A 1 91 ? -5.16 -17.875 -16.062 1 69.81 91 THR A O 1
ATOM 748 N N . GLY A 1 92 ? -3.455 -17.672 -17.484 1 70.31 92 GLY A N 1
ATOM 749 C CA . GLY A 1 92 ? -4.305 -17.047 -18.484 1 70.31 92 GLY A CA 1
ATOM 750 C C . GLY A 1 92 ? -4.523 -15.562 -18.25 1 70.31 92 GLY A C 1
ATOM 751 O O . GLY A 1 92 ? -5.297 -14.922 -18.953 1 70.31 92 GLY A O 1
ATOM 752 N N . THR A 1 93 ? -3.975 -15.086 -17.297 1 82.81 93 THR A N 1
ATOM 753 C CA . THR A 1 93 ? -4.121 -13.648 -17.062 1 82.81 93 THR A CA 1
ATOM 754 C C . THR A 1 93 ? -3.186 -12.852 -17.969 1 82.81 93 THR A C 1
ATOM 756 O O . THR A 1 93 ? -1.998 -13.164 -18.078 1 82.81 93 THR A O 1
ATOM 759 N N . LEU A 1 94 ? -3.781 -12.047 -18.688 1 90 94 LEU A N 1
ATOM 760 C CA . LEU A 1 94 ? -3.02 -11.164 -19.562 1 90 94 LEU A CA 1
ATOM 761 C C . LEU A 1 94 ? -2.889 -9.773 -18.953 1 90 94 LEU A C 1
ATOM 763 O O . LEU A 1 94 ? -3.865 -9.219 -18.453 1 90 94 LEU A O 1
ATOM 767 N N . ILE A 1 95 ? -1.654 -9.297 -19 1 93.62 95 ILE A N 1
ATOM 768 C CA . ILE A 1 95 ? -1.407 -7.965 -18.469 1 93.62 95 ILE A CA 1
ATOM 769 C C . ILE A 1 95 ? -0.534 -7.176 -19.453 1 93.62 95 ILE A C 1
ATOM 771 O O . ILE A 1 95 ? 0.465 -7.695 -19.953 1 93.62 95 ILE A O 1
ATOM 775 N N . VAL A 1 96 ? -0.886 -6.012 -19.719 1 95.75 96 VAL A N 1
ATOM 776 C CA . VAL A 1 96 ? -0.079 -5.121 -20.547 1 95.75 96 VAL A CA 1
ATOM 777 C C . VAL A 1 96 ? 0.812 -4.254 -19.656 1 95.75 96 VAL A C 1
ATOM 779 O O . VAL A 1 96 ? 0.335 -3.633 -18.703 1 95.75 96 VAL A O 1
ATOM 782 N N . LEU A 1 97 ? 2.074 -4.262 -19.938 1 95.62 97 LEU A N 1
ATOM 783 C CA . LEU A 1 97 ? 2.992 -3.383 -19.219 1 95.62 97 LEU A CA 1
ATOM 784 C C . LEU A 1 97 ? 2.861 -1.945 -19.719 1 95.62 97 LEU A C 1
ATOM 786 O O . LEU A 1 97 ? 3.438 -1.583 -20.734 1 95.62 97 LEU A O 1
ATOM 790 N N . LYS A 1 98 ? 2.268 -1.137 -18.906 1 94.44 98 LYS A N 1
ATOM 791 C CA . LYS A 1 98 ? 1.901 0.189 -19.391 1 94.44 98 LYS A CA 1
ATOM 792 C C . LYS A 1 98 ? 2.621 1.282 -18.609 1 94.44 98 LYS A C 1
ATOM 794 O O . LYS A 1 98 ? 3.084 2.268 -19.188 1 94.44 98 LYS A O 1
ATOM 799 N N . HIS A 1 99 ? 2.693 1.083 -17.281 1 94.38 99 HIS A N 1
ATOM 800 C CA . HIS A 1 99 ? 3.082 2.197 -16.422 1 94.38 99 HIS A CA 1
ATOM 801 C C . HIS A 1 99 ? 4.281 1.833 -15.555 1 94.38 99 HIS A C 1
ATOM 803 O O . HIS A 1 99 ? 4.121 1.246 -14.484 1 94.38 99 HIS A O 1
ATOM 809 N N . PRO A 1 100 ? 5.453 2.246 -16.016 1 94.56 100 PRO A N 1
ATOM 810 C CA . PRO A 1 100 ? 6.578 2.021 -15.109 1 94.56 100 PRO A CA 1
ATOM 811 C C . PRO A 1 100 ? 6.445 2.805 -13.805 1 94.56 100 PRO A C 1
ATOM 813 O O . PRO A 1 100 ? 6.129 3.996 -13.82 1 94.56 100 PRO A O 1
ATOM 816 N N . TYR A 1 101 ? 6.547 2.166 -12.711 1 96.06 101 TYR A N 1
ATOM 817 C CA . TYR A 1 101 ? 6.457 2.816 -11.406 1 96.06 101 TYR A CA 1
ATOM 818 C C . TYR A 1 101 ? 7.785 3.449 -11.016 1 96.06 101 TYR A C 1
ATOM 820 O O . TYR A 1 101 ? 8.812 2.768 -10.953 1 96.06 101 TYR A O 1
ATOM 828 N N . PRO A 1 102 ? 7.773 4.676 -10.672 1 94 102 PRO A N 1
ATOM 829 C CA . PRO A 1 102 ? 9.031 5.375 -10.414 1 94 102 PRO A CA 1
ATOM 830 C C . PRO A 1 102 ? 9.688 4.953 -9.102 1 94 102 PRO A C 1
ATOM 832 O O . PRO A 1 102 ? 8.992 4.699 -8.117 1 94 102 PRO A O 1
ATOM 835 N N . HIS A 1 103 ? 10.977 4.895 -9.164 1 90.44 103 HIS A N 1
ATOM 836 C CA . HIS A 1 103 ? 11.758 4.578 -7.973 1 90.44 103 HIS A CA 1
ATOM 837 C C . HIS A 1 103 ? 11.641 5.684 -6.926 1 90.44 103 HIS A C 1
ATOM 839 O O . HIS A 1 103 ? 11.664 5.41 -5.723 1 90.44 103 HIS A O 1
ATOM 845 N N . GLU A 1 104 ? 11.547 6.895 -7.363 1 88.38 104 GLU A N 1
ATOM 846 C CA . GLU A 1 104 ? 11.422 8.039 -6.469 1 88.38 104 GLU A CA 1
ATOM 847 C C . GLU A 1 104 ? 10.109 8.789 -6.707 1 88.38 104 GLU A C 1
ATOM 849 O O . GLU A 1 104 ? 9.844 9.234 -7.824 1 88.38 104 GLU A O 1
ATOM 854 N N . VAL A 1 105 ? 9.344 8.773 -5.738 1 88.94 105 VAL A N 1
ATOM 855 C CA . VAL A 1 105 ? 8.102 9.539 -5.773 1 88.94 105 VAL A CA 1
ATOM 856 C C . VAL A 1 105 ? 8.141 10.633 -4.711 1 88.94 105 VAL A C 1
ATOM 858 O O . VAL A 1 105 ? 8.406 10.359 -3.539 1 88.94 105 VAL A O 1
ATOM 861 N N . GLU A 1 106 ? 7.91 11.836 -5.105 1 85 106 GLU A N 1
ATOM 862 C CA . GLU A 1 106 ? 7.949 12.953 -4.172 1 85 106 GLU A CA 1
ATOM 863 C C . GLU A 1 106 ? 6.734 12.953 -3.25 1 85 106 GLU A C 1
ATOM 865 O O . GLU A 1 106 ? 5.613 12.688 -3.691 1 85 106 GLU A O 1
ATOM 870 N N . GLU A 1 107 ? 6.984 13.133 -2.016 1 89.06 107 GLU A N 1
ATOM 871 C CA . GLU A 1 107 ? 5.957 13.273 -0.988 1 89.06 107 GLU A CA 1
ATOM 872 C C . GLU A 1 107 ? 6.125 14.57 -0.205 1 89.06 107 GLU A C 1
ATOM 874 O O . GLU A 1 107 ? 7.246 15.055 -0.037 1 89.06 107 GLU A O 1
ATOM 879 N N . PRO A 1 108 ? 4.98 15.133 0.258 1 85.88 108 PRO A N 1
ATOM 880 C CA . PRO A 1 108 ? 5.113 16.328 1.095 1 85.88 108 PRO A CA 1
ATOM 881 C C . PRO A 1 108 ? 5.855 16.047 2.4 1 85.88 108 PRO A C 1
ATOM 883 O O . PRO A 1 108 ? 5.555 15.078 3.094 1 85.88 108 PRO A O 1
ATOM 886 N N . SER A 1 109 ? 6.801 16.906 2.686 1 84.25 109 SER A N 1
ATOM 887 C CA . SER A 1 109 ? 7.57 16.75 3.916 1 84.25 109 SER A CA 1
ATOM 888 C C . SER A 1 109 ? 6.844 17.375 5.105 1 84.25 109 SER A C 1
ATOM 890 O O . SER A 1 109 ? 7.285 18.391 5.648 1 84.25 109 SER A O 1
ATOM 892 N N . ILE A 1 110 ? 5.824 16.797 5.5 1 84.75 110 ILE A N 1
ATOM 893 C CA . ILE A 1 110 ? 5.012 17.297 6.598 1 84.75 110 ILE A CA 1
ATOM 894 C C . ILE A 1 110 ? 5.113 16.359 7.797 1 84.75 110 ILE A C 1
ATOM 896 O O . ILE A 1 110 ? 4.938 15.148 7.656 1 84.75 110 ILE A O 1
ATOM 900 N N . TYR A 1 111 ? 5.426 16.875 8.898 1 88.44 111 TYR A N 1
ATOM 901 C CA . TYR A 1 111 ? 5.535 16.125 10.148 1 88.44 111 TYR A CA 1
ATOM 902 C C . TYR A 1 111 ? 4.605 16.703 11.211 1 88.44 111 TYR A C 1
ATOM 904 O O . TYR A 1 111 ? 4.453 17.922 11.32 1 88.44 111 TYR A O 1
ATOM 912 N N . GLU A 1 112 ? 4.039 15.805 11.961 1 88.06 112 GLU A N 1
ATOM 913 C CA . GLU A 1 112 ? 3.098 16.203 12.992 1 88.06 112 GLU A CA 1
ATOM 914 C C . GLU A 1 112 ? 3.828 16.641 14.266 1 88.06 112 GLU A C 1
ATOM 916 O O . GLU A 1 112 ? 4.91 16.141 14.562 1 88.06 112 GLU A O 1
ATOM 921 N N . SER A 1 113 ? 3.162 17.578 14.867 1 86.94 113 SER A N 1
ATOM 922 C CA . SER A 1 113 ? 3.656 17.953 16.188 1 86.94 113 SER A CA 1
ATOM 923 C C . SER A 1 113 ? 3.027 17.094 17.281 1 86.94 113 SER A C 1
ATOM 925 O O . SER A 1 113 ? 1.839 16.781 17.219 1 86.94 113 SER A O 1
ATOM 927 N N . VAL A 1 114 ? 3.838 16.797 18.234 1 89.88 114 VAL A N 1
ATOM 928 C CA . VAL A 1 114 ? 3.354 15.953 19.328 1 89.88 114 VAL A CA 1
ATOM 929 C C . VAL A 1 114 ? 2.783 16.828 20.438 1 89.88 114 VAL A C 1
ATOM 931 O O . VAL A 1 114 ? 3.504 17.641 21.031 1 89.88 114 VAL A O 1
ATOM 934 N N . ARG A 1 115 ? 1.555 16.625 20.75 1 88.44 115 ARG A N 1
ATOM 935 C CA . ARG A 1 115 ? 0.906 17.391 21.812 1 88.44 115 ARG A CA 1
ATOM 936 C C . ARG A 1 115 ? 0.618 16.516 23.016 1 88.44 115 ARG A C 1
ATOM 938 O O . ARG A 1 115 ? 0.573 17 24.156 1 88.44 115 ARG A O 1
ATOM 945 N N . VAL A 1 116 ? 0.364 15.375 22.75 1 89.44 116 VAL A N 1
ATOM 946 C CA . VAL A 1 116 ? 0.135 14.383 23.797 1 89.44 116 VAL A CA 1
ATOM 947 C C . VAL A 1 116 ? 1.127 13.227 23.641 1 89.44 116 VAL A C 1
ATOM 949 O O . VAL A 1 116 ? 1.392 12.773 22.531 1 89.44 116 VAL A O 1
ATOM 952 N N . HIS A 1 117 ? 1.745 12.859 24.75 1 93.31 117 HIS A N 1
ATOM 953 C CA . HIS A 1 117 ? 2.73 11.781 24.734 1 93.31 117 HIS A CA 1
ATOM 954 C C . HIS A 1 117 ? 2.781 11.078 26.094 1 93.31 117 HIS A C 1
ATOM 956 O O . HIS A 1 117 ? 3.463 11.531 27.016 1 93.31 117 HIS A O 1
ATOM 962 N N . THR A 1 118 ? 2.08 10 26.125 1 91.62 118 THR A N 1
ATOM 963 C CA . THR A 1 118 ? 2.004 9.305 27.406 1 91.62 118 THR A CA 1
ATOM 964 C C . THR A 1 118 ? 1.98 7.797 27.203 1 91.62 118 THR A C 1
ATOM 966 O O . THR A 1 118 ? 1.356 7.297 26.266 1 91.62 118 THR A O 1
ATOM 969 N N . ALA A 1 119 ? 2.668 7.094 28.141 1 90.25 119 ALA A N 1
ATOM 970 C CA . ALA A 1 119 ? 2.646 5.633 28.109 1 90.25 119 ALA A CA 1
ATOM 971 C C . ALA A 1 119 ? 1.307 5.094 28.594 1 90.25 119 ALA A C 1
ATOM 973 O O . ALA A 1 119 ? 0.777 5.555 29.609 1 90.25 119 ALA A O 1
ATOM 974 N N . MET A 1 120 ? 0.823 4.129 27.844 1 89.62 120 MET A N 1
ATOM 975 C CA . MET A 1 120 ? -0.481 3.572 28.188 1 89.62 120 MET A CA 1
ATOM 976 C C . MET A 1 120 ? -0.329 2.301 29.016 1 89.62 120 MET A C 1
ATOM 978 O O . MET A 1 120 ? -1.288 1.841 29.641 1 89.62 120 MET A O 1
ATOM 982 N N . GLN A 1 121 ? 0.814 1.729 28.953 1 90.25 121 GLN A N 1
ATOM 983 C CA . GLN A 1 121 ? 1.136 0.519 29.703 1 90.25 121 GLN A CA 1
ATOM 984 C C . GLN A 1 121 ? 2.396 0.711 30.547 1 90.25 121 GLN A C 1
ATOM 986 O O . GLN A 1 121 ? 3.078 1.731 30.422 1 90.25 121 GLN A O 1
ATOM 991 N N . THR A 1 122 ? 2.559 -0.17 31.531 1 89.44 122 THR A N 1
ATOM 992 C CA . THR A 1 122 ? 3.77 -0.158 32.344 1 89.44 122 THR A CA 1
ATOM 993 C C . THR A 1 122 ? 4.344 -1.565 32.469 1 89.44 122 THR A C 1
ATOM 995 O O . THR A 1 122 ? 3.617 -2.553 32.344 1 89.44 122 THR A O 1
ATOM 998 N N . GLY A 1 123 ? 5.625 -1.668 32.594 1 89.88 123 GLY A N 1
ATOM 999 C CA . GLY A 1 123 ? 6.266 -2.936 32.906 1 89.88 123 GLY A CA 1
ATOM 1000 C C . GLY A 1 123 ? 6.629 -3.736 31.672 1 89.88 123 GLY A C 1
ATOM 1001 O O . GLY A 1 123 ? 7.117 -4.863 31.781 1 89.88 123 GLY A O 1
ATOM 1002 N N . ARG A 1 124 ? 6.293 -3.217 30.594 1 89.69 124 ARG A N 1
ATOM 1003 C CA . ARG A 1 124 ? 6.672 -3.912 29.359 1 89.69 124 ARG A CA 1
ATOM 1004 C C . ARG A 1 124 ? 8.125 -3.615 29 1 89.69 124 ARG A C 1
ATOM 1006 O O . ARG A 1 124 ? 8.672 -2.58 29.391 1 89.69 124 ARG A O 1
ATOM 1013 N N . THR A 1 125 ? 8.711 -4.602 28.297 1 89.5 125 THR A N 1
ATOM 1014 C CA . THR A 1 125 ? 10.109 -4.469 27.906 1 89.5 125 THR A CA 1
ATOM 1015 C C . THR A 1 125 ? 10.258 -4.656 26.391 1 89.5 125 THR A C 1
ATOM 1017 O O . THR A 1 125 ? 9.273 -4.852 25.688 1 89.5 125 THR A O 1
ATOM 1020 N N . GLU A 1 126 ? 11.484 -4.543 25.953 1 85.75 126 GLU A N 1
ATOM 1021 C CA . GLU A 1 126 ? 11.805 -4.672 24.531 1 85.75 126 GLU A CA 1
ATOM 1022 C C . GLU A 1 126 ? 11.344 -6.02 23.984 1 85.75 126 GLU A C 1
ATOM 1024 O O . GLU A 1 126 ? 10.992 -6.129 22.812 1 85.75 126 GLU A O 1
ATOM 1029 N N . ASN A 1 127 ? 11.297 -7.012 24.875 1 84.19 127 ASN A N 1
ATOM 1030 C CA . ASN A 1 127 ? 10.906 -8.359 24.453 1 84.19 127 ASN A CA 1
ATOM 1031 C C . ASN A 1 127 ? 9.422 -8.43 24.109 1 84.19 127 ASN A C 1
ATOM 1033 O O . ASN A 1 127 ? 8.984 -9.367 23.438 1 84.19 127 ASN A O 1
ATOM 1037 N N . ASP A 1 128 ? 8.742 -7.422 24.531 1 85.81 128 ASP A N 1
ATOM 1038 C CA . ASP A 1 128 ? 7.312 -7.379 24.25 1 85.81 128 ASP A CA 1
ATOM 1039 C C . ASP A 1 128 ? 7.027 -6.688 22.922 1 85.81 128 ASP A C 1
ATOM 1041 O O . ASP A 1 128 ? 5.898 -6.719 22.438 1 85.81 128 ASP A O 1
ATOM 1045 N N . LEU A 1 129 ? 7.984 -6.07 22.375 1 85.12 129 LEU A N 1
ATOM 1046 C CA . LEU A 1 129 ? 7.867 -5.422 21.078 1 85.12 129 LEU A CA 1
ATOM 1047 C C . LEU A 1 129 ? 8.141 -6.414 19.938 1 85.12 129 LEU A C 1
ATOM 1049 O O . LEU A 1 129 ? 9.25 -6.449 19.406 1 85.12 129 LEU A O 1
ATOM 1053 N N . VAL A 1 130 ? 7.277 -7.234 19.625 1 80.94 130 VAL A N 1
ATOM 1054 C CA . VAL A 1 130 ? 7.477 -8.234 18.594 1 80.94 130 VAL A CA 1
ATOM 1055 C C . VAL A 1 130 ? 6.895 -7.73 17.266 1 80.94 130 VAL A C 1
ATOM 1057 O O . VAL A 1 130 ? 5.676 -7.621 17.125 1 80.94 130 VAL A O 1
ATOM 1060 N N . PRO A 1 131 ? 7.801 -7.316 16.438 1 84.94 131 PRO A N 1
ATOM 1061 C CA . PRO A 1 131 ? 7.293 -6.902 15.125 1 84.94 131 PRO A CA 1
ATOM 1062 C C . PRO A 1 131 ? 6.66 -8.055 14.352 1 84.94 131 PRO A C 1
ATOM 1064 O O . PRO A 1 131 ? 7.262 -9.125 14.227 1 84.94 131 PRO A O 1
ATOM 1067 N N . ASN A 1 132 ? 5.438 -7.859 14.008 1 81.5 132 ASN A N 1
ATOM 1068 C CA . ASN A 1 132 ? 4.727 -8.875 13.242 1 81.5 132 ASN A CA 1
ATOM 1069 C C . ASN A 1 132 ? 3.791 -8.242 12.211 1 81.5 132 ASN A C 1
ATOM 1071 O O . ASN A 1 132 ? 3.078 -7.285 12.516 1 81.5 132 ASN A O 1
ATOM 1075 N N . ALA A 1 133 ? 3.949 -8.617 11.023 1 85.81 133 ALA A N 1
ATOM 1076 C CA . ALA A 1 133 ? 3.055 -8.211 9.938 1 85.81 133 ALA A CA 1
ATOM 1077 C C . ALA A 1 133 ? 2.781 -9.383 9 1 85.81 133 ALA A C 1
ATOM 1079 O O . ALA A 1 133 ? 3.686 -10.156 8.68 1 85.81 133 ALA A O 1
ATOM 1080 N N . PRO A 1 134 ? 1.58 -9.484 8.672 1 84.38 134 PRO A N 1
ATOM 1081 C CA . PRO A 1 134 ? 1.266 -10.57 7.734 1 84.38 134 PRO A CA 1
ATOM 1082 C C . PRO A 1 134 ? 1.869 -10.344 6.352 1 84.38 134 PRO A C 1
ATOM 1084 O O . PRO A 1 134 ? 2.188 -9.211 5.988 1 84.38 134 PRO A O 1
ATOM 1087 N N . SER A 1 135 ? 2.062 -11.414 5.668 1 87.62 135 SER A N 1
ATOM 1088 C CA . SER A 1 135 ? 2.467 -11.32 4.27 1 87.62 135 SER A CA 1
ATOM 1089 C C . SER A 1 135 ? 1.324 -10.812 3.398 1 87.62 135 SER A C 1
ATOM 1091 O O . SER A 1 135 ? 0.16 -10.859 3.799 1 87.62 135 SER A O 1
ATOM 1093 N N . LEU A 1 136 ? 1.675 -10.188 2.324 1 90.81 136 LEU A N 1
ATOM 1094 C CA . LEU A 1 136 ? 0.667 -9.828 1.335 1 90.81 136 LEU A CA 1
ATOM 1095 C C . LEU A 1 136 ? 0.353 -11.008 0.423 1 90.81 136 LEU A C 1
ATOM 1097 O O . LEU A 1 136 ? -0.771 -11.516 0.423 1 90.81 136 LEU A O 1
ATOM 1101 N N . GLY A 1 137 ? 1.384 -11.602 -0.209 1 87.19 137 GLY A N 1
ATOM 1102 C CA . GLY A 1 137 ? 1.266 -12.828 -0.979 1 87.19 137 GLY A CA 1
ATOM 1103 C C . GLY A 1 137 ? 0.001 -12.891 -1.813 1 87.19 137 GLY A C 1
ATOM 1104 O O . GLY A 1 137 ? -0.819 -13.789 -1.641 1 87.19 137 GLY A O 1
ATOM 1105 N N . THR A 1 138 ? -0.143 -12.055 -2.793 1 92 138 THR A N 1
ATOM 1106 C CA . THR A 1 138 ? -1.366 -11.953 -3.58 1 92 138 THR A CA 1
ATOM 1107 C C . THR A 1 138 ? -1.273 -12.812 -4.84 1 92 138 THR A C 1
ATOM 1109 O O . THR A 1 138 ? -0.185 -13.008 -5.383 1 92 138 THR A O 1
ATOM 1112 N N . LYS A 1 139 ? -2.34 -13.375 -5.195 1 92 139 LYS A N 1
ATOM 1113 C CA . LYS A 1 139 ? -2.445 -14.141 -6.434 1 92 139 LYS A CA 1
ATOM 1114 C C . LYS A 1 139 ? -3.867 -14.109 -6.984 1 92 139 LYS A C 1
ATOM 1116 O O . LYS A 1 139 ? -4.832 -13.992 -6.223 1 92 139 LYS A O 1
ATOM 1121 N N . GLU A 1 140 ? -3.971 -14.133 -8.328 1 92.5 140 GLU A N 1
ATOM 1122 C CA . GLU A 1 140 ? -5.277 -14.188 -8.977 1 92.5 140 GLU A CA 1
ATOM 1123 C C . GLU A 1 140 ? -5.234 -15.031 -10.242 1 92.5 140 GLU A C 1
ATOM 1125 O O . GLU A 1 140 ? -4.191 -15.141 -10.891 1 92.5 140 GLU A O 1
ATOM 1130 N N . GLY A 1 141 ? -6.367 -15.672 -10.5 1 91.94 141 GLY A N 1
ATOM 1131 C CA . GLY A 1 141 ? -6.453 -16.484 -11.711 1 91.94 141 GLY A CA 1
ATOM 1132 C C . GLY A 1 141 ? -7.711 -17.328 -11.773 1 91.94 141 GLY A C 1
ATOM 1133 O O . GLY A 1 141 ? -8.445 -17.438 -10.789 1 91.94 141 GLY A O 1
ATOM 1134 N N . TYR A 1 142 ? -7.938 -17.875 -12.93 1 92.75 142 TYR A N 1
ATOM 1135 C CA . TYR A 1 142 ? -9.078 -18.766 -13.125 1 92.75 142 TYR A CA 1
ATOM 1136 C C . TYR A 1 142 ? -8.766 -20.172 -12.641 1 92.75 142 TYR A C 1
ATOM 1138 O O . TYR A 1 142 ? -7.672 -20.688 -12.891 1 92.75 142 TYR A O 1
ATOM 1146 N N . LEU A 1 143 ? -9.664 -20.734 -11.922 1 95.12 143 LEU A N 1
ATOM 1147 C CA . LEU A 1 143 ? -9.648 -22.141 -11.531 1 95.12 143 LEU A CA 1
ATOM 1148 C C . LEU A 1 143 ? -11.016 -22.781 -11.766 1 95.12 143 LEU A C 1
ATOM 1150 O O . LEU A 1 143 ? -12.023 -22.094 -11.859 1 95.12 143 LEU A O 1
ATOM 1154 N N . ILE A 1 144 ? -10.953 -24.062 -11.977 1 95.44 144 ILE A N 1
ATOM 1155 C CA . ILE A 1 144 ? -12.188 -24.828 -12.109 1 95.44 144 ILE A CA 1
ATOM 1156 C C . ILE A 1 144 ? -12.547 -25.484 -10.773 1 95.44 144 ILE A C 1
ATOM 1158 O O . ILE A 1 144 ? -11.758 -26.25 -10.219 1 95.44 144 ILE A O 1
ATOM 1162 N N . LYS A 1 145 ? -13.672 -25.109 -10.266 1 95.69 145 LYS A N 1
ATOM 1163 C CA . LYS A 1 145 ? -14.07 -25.578 -8.938 1 95.69 145 LYS A CA 1
ATOM 1164 C C . LYS A 1 145 ? -15.266 -26.516 -9.023 1 95.69 145 LYS A C 1
ATOM 1166 O O . LYS A 1 145 ? -16.156 -26.328 -9.867 1 95.69 145 LYS A O 1
ATOM 1171 N N . GLN A 1 146 ? -15.289 -27.531 -8.164 1 94.25 146 GLN A N 1
ATOM 1172 C CA . GLN A 1 146 ? -16.406 -28.469 -8.102 1 94.25 146 GLN A CA 1
ATOM 1173 C C . GLN A 1 146 ? -17.484 -27.969 -7.148 1 94.25 146 GLN A C 1
ATOM 1175 O O . GLN A 1 146 ? -17.188 -27.484 -6.055 1 94.25 146 GLN A O 1
ATOM 1180 N N . GLY A 1 147 ? -18.797 -28.016 -7.594 1 93.12 147 GLY A N 1
ATOM 1181 C CA . GLY A 1 147 ? -19.906 -27.625 -6.742 1 93.12 147 GLY A CA 1
ATOM 1182 C C . GLY A 1 147 ? -20.109 -28.562 -5.562 1 93.12 147 GLY A C 1
ATOM 1183 O O . GLY A 1 147 ? -19.734 -29.734 -5.621 1 93.12 147 GLY A O 1
ATOM 1184 N N . LYS A 1 148 ? -20.734 -28.016 -4.578 1 88.69 148 LYS A N 1
ATOM 1185 C CA . LYS A 1 148 ? -20.953 -28.766 -3.35 1 88.69 148 LYS A CA 1
ATOM 1186 C C . LYS A 1 148 ? -22.062 -29.812 -3.525 1 88.69 148 LYS A C 1
ATOM 1188 O O . LYS A 1 148 ? -21.875 -30.984 -3.182 1 88.69 148 LYS A O 1
ATOM 1193 N N . ILE A 1 149 ? -23.078 -29.344 -4.07 1 87.31 149 ILE A N 1
ATOM 1194 C CA . ILE A 1 149 ? -24.281 -30.156 -4.125 1 87.31 149 ILE A CA 1
ATOM 1195 C C . ILE A 1 149 ? -24.344 -30.906 -5.449 1 87.31 149 ILE A C 1
ATOM 1197 O O . ILE A 1 149 ? -24.406 -32.125 -5.469 1 87.31 149 ILE A O 1
ATOM 1201 N N . VAL A 1 150 ? -24.375 -30.266 -6.66 1 88.81 150 VAL A N 1
ATOM 1202 C CA . VAL A 1 150 ? -24.562 -30.844 -7.98 1 88.81 150 VAL A CA 1
ATOM 1203 C C . VAL A 1 150 ? -23.25 -31.453 -8.469 1 88.81 150 VAL A C 1
ATOM 1205 O O . VAL A 1 150 ? -23.234 -32.25 -9.414 1 88.81 150 VAL A O 1
ATOM 1208 N N . LYS A 1 151 ? -22.094 -31.156 -7.777 1 88.62 151 LYS A N 1
ATOM 1209 C CA . LYS A 1 151 ? -20.75 -31.656 -8.055 1 88.62 151 LYS A CA 1
ATOM 1210 C C . LYS A 1 151 ? -20.344 -31.375 -9.5 1 88.62 151 LYS A C 1
ATOM 1212 O O . LYS A 1 151 ? -19.641 -32.156 -10.117 1 88.62 151 LYS A O 1
ATOM 1217 N N . ASN A 1 152 ? -20.953 -30.375 -10.156 1 93.56 152 ASN A N 1
ATOM 1218 C CA . ASN A 1 152 ? -20.516 -29.906 -11.469 1 93.56 152 ASN A CA 1
ATOM 1219 C C . ASN A 1 152 ? -19.281 -29 -11.367 1 93.56 152 ASN A C 1
ATOM 1221 O O . ASN A 1 152 ? -19.062 -28.391 -10.328 1 93.56 152 ASN A O 1
ATOM 1225 N N . TRP A 1 153 ? -18.516 -29.078 -12.406 1 95 153 TRP A N 1
ATOM 1226 C CA . TRP A 1 153 ? -17.312 -28.25 -12.453 1 95 153 TRP A CA 1
ATOM 1227 C C . TRP A 1 153 ? -17.594 -26.938 -13.172 1 95 153 TRP A C 1
ATOM 1229 O O . TRP A 1 153 ? -18.156 -26.938 -14.266 1 95 153 TRP A O 1
ATOM 1239 N N . LYS A 1 154 ? -17.25 -25.844 -12.531 1 96.25 154 LYS A N 1
ATOM 1240 C CA . LYS A 1 154 ? -17.438 -24.516 -13.125 1 96.25 154 LYS A CA 1
ATOM 1241 C C . LYS A 1 154 ? -16.188 -23.672 -12.969 1 96.25 154 LYS A C 1
ATOM 1243 O O . LYS A 1 154 ? -15.523 -23.703 -11.93 1 96.25 154 LYS A O 1
ATOM 1248 N N . THR A 1 155 ? -15.883 -22.953 -14.039 1 95.62 155 THR A N 1
ATOM 1249 C CA . THR A 1 155 ? -14.75 -22.031 -14 1 95.62 155 THR A CA 1
ATOM 1250 C C . THR A 1 155 ? -15.086 -20.797 -13.18 1 95.62 155 THR A C 1
ATOM 1252 O O . THR A 1 155 ? -16.141 -20.172 -13.367 1 95.62 155 THR A O 1
ATOM 1255 N N . ARG A 1 156 ? -14.258 -20.5 -12.188 1 96.62 156 ARG A N 1
ATOM 1256 C CA . ARG A 1 156 ? -14.422 -19.328 -11.32 1 96.62 156 ARG A CA 1
ATOM 1257 C C . ARG A 1 156 ? -13.117 -18.531 -11.227 1 96.62 156 ARG A C 1
ATOM 1259 O O . ARG A 1 156 ? -12.039 -19.078 -11.484 1 96.62 156 ARG A O 1
ATOM 1266 N N . TRP A 1 157 ? -13.297 -17.234 -10.969 1 95.44 157 TRP A N 1
ATOM 1267 C CA . TRP A 1 157 ? -12.148 -16.359 -10.766 1 95.44 157 TRP A CA 1
ATOM 1268 C C . TRP A 1 157 ? -11.758 -16.312 -9.289 1 95.44 157 TRP A C 1
ATOM 1270 O O . TRP A 1 157 ? -12.578 -15.984 -8.43 1 95.44 157 TRP A O 1
ATOM 1280 N N . PHE A 1 158 ? -10.469 -16.625 -9.039 1 96.31 158 PHE A N 1
ATOM 1281 C CA . PHE A 1 158 ? -10 -16.688 -7.66 1 96.31 158 PHE A CA 1
ATOM 1282 C C . PHE A 1 158 ? -9.016 -15.555 -7.375 1 96.31 158 PHE A C 1
ATOM 1284 O O . PHE A 1 158 ? -8.18 -15.227 -8.219 1 96.31 158 PHE A O 1
ATOM 1291 N N . THR A 1 159 ? -9.117 -14.984 -6.227 1 94.94 159 THR A N 1
ATOM 1292 C CA . THR A 1 159 ? -8.172 -13.984 -5.75 1 94.94 159 THR A CA 1
ATOM 1293 C C . THR A 1 159 ? -7.684 -14.32 -4.344 1 94.94 159 THR A C 1
ATOM 1295 O O . THR A 1 159 ? -8.484 -14.688 -3.48 1 94.94 159 THR A O 1
ATOM 1298 N N . LEU A 1 160 ? -6.426 -14.297 -4.211 1 94.94 160 LEU A N 1
ATOM 1299 C CA . LEU A 1 160 ? -5.801 -14.5 -2.908 1 94.94 160 LEU A CA 1
ATOM 1300 C C . LEU A 1 160 ? -5.223 -13.188 -2.377 1 94.94 160 LEU A C 1
ATOM 1302 O O . LEU A 1 160 ? -4.441 -12.531 -3.062 1 94.94 160 LEU A O 1
ATOM 1306 N N . HIS A 1 161 ? -5.625 -12.781 -1.229 1 91.25 161 HIS A N 1
ATOM 1307 C CA . HIS A 1 161 ? -5.105 -11.617 -0.521 1 91.25 161 HIS A CA 1
ATOM 1308 C C . HIS A 1 161 ? -4.887 -11.93 0.957 1 91.25 161 HIS A C 1
ATOM 1310 O O . HIS A 1 161 ? -5.844 -12.195 1.688 1 91.25 161 HIS A O 1
ATOM 1316 N N . ARG A 1 162 ? -3.641 -11.828 1.354 1 89 162 ARG A N 1
ATOM 1317 C CA . ARG A 1 162 ? -3.291 -12.234 2.713 1 89 162 ARG A CA 1
ATOM 1318 C C . ARG A 1 162 ? -3.756 -13.656 3 1 89 162 ARG A C 1
ATOM 1320 O O . ARG A 1 162 ? -3.381 -14.594 2.291 1 89 162 ARG A O 1
ATOM 1327 N N . ASN A 1 163 ? -4.672 -13.828 3.957 1 89.19 163 ASN A N 1
ATOM 1328 C CA . ASN A 1 163 ? -5.117 -15.172 4.309 1 89.19 163 ASN A CA 1
ATOM 1329 C C . ASN A 1 163 ? -6.551 -15.422 3.854 1 89.19 163 ASN A C 1
ATOM 1331 O O . ASN A 1 163 ? -7.207 -16.344 4.332 1 89.19 163 ASN A O 1
ATOM 1335 N N . GLU A 1 164 ? -6.934 -14.641 2.832 1 93.75 164 GLU A N 1
ATOM 1336 C CA . GLU A 1 164 ? -8.305 -14.781 2.342 1 93.75 164 GLU A CA 1
ATOM 1337 C C . GLU A 1 164 ? -8.32 -15.195 0.873 1 93.75 164 GLU A C 1
ATOM 1339 O O . GLU A 1 164 ? -7.805 -14.477 0.016 1 93.75 164 GLU A O 1
ATOM 1344 N N . LEU A 1 165 ? -8.906 -16.312 0.612 1 96.75 165 LEU A N 1
ATOM 1345 C CA . LEU A 1 165 ? -9.125 -16.797 -0.749 1 96.75 165 LEU A CA 1
ATOM 1346 C C . LEU A 1 165 ? -10.578 -16.594 -1.163 1 96.75 165 LEU A C 1
ATOM 1348 O O . LEU A 1 165 ? -11.484 -17.188 -0.569 1 96.75 165 LEU A O 1
ATOM 1352 N N . LYS A 1 166 ? -10.766 -15.812 -2.154 1 97.62 166 LYS A N 1
ATOM 1353 C CA . LYS A 1 166 ? -12.109 -15.531 -2.643 1 97.62 166 LYS A CA 1
ATOM 1354 C C . LYS A 1 166 ? -12.297 -16.031 -4.074 1 97.62 166 LYS A C 1
ATOM 1356 O O . LYS A 1 166 ? -11.336 -16.094 -4.84 1 97.62 166 LYS A O 1
ATOM 1361 N N . TYR A 1 167 ? -13.516 -16.422 -4.324 1 97.69 167 TYR A N 1
ATOM 1362 C CA . TYR A 1 167 ? -13.773 -16.734 -5.727 1 97.69 167 TYR A CA 1
ATOM 1363 C C . TYR A 1 167 ? -15.055 -16.047 -6.203 1 97.69 167 TYR A C 1
ATOM 1365 O O . TYR A 1 167 ? -15.984 -15.844 -5.422 1 97.69 167 TYR A O 1
ATOM 1373 N N . PHE A 1 168 ? -15.008 -15.711 -7.484 1 97.19 168 PHE A N 1
ATOM 1374 C CA . PHE A 1 168 ? -16.047 -14.953 -8.188 1 97.19 168 PHE A CA 1
ATOM 1375 C C . PHE A 1 168 ? -16.562 -15.734 -9.391 1 97.19 168 PHE A C 1
ATOM 1377 O O . PHE A 1 168 ? -15.938 -16.719 -9.812 1 97.19 168 PHE A O 1
ATOM 1384 N N . LYS A 1 169 ? -17.719 -15.297 -9.883 1 96.56 169 LYS A N 1
ATOM 1385 C CA . LYS A 1 169 ? -18.234 -15.914 -11.109 1 96.56 169 LYS A CA 1
ATOM 1386 C C . LYS A 1 169 ? -17.25 -15.758 -12.258 1 96.56 169 LYS A C 1
ATOM 1388 O O . LYS A 1 169 ? -16.969 -16.719 -12.977 1 96.56 169 LYS A O 1
ATOM 1393 N N . ASP A 1 170 ? -16.797 -14.625 -12.422 1 93.75 170 ASP A N 1
ATOM 1394 C CA . ASP A 1 170 ? -15.789 -14.289 -13.414 1 93.75 170 ASP A CA 1
ATOM 1395 C C . ASP A 1 170 ? -14.93 -13.109 -12.953 1 93.75 170 ASP A C 1
ATOM 1397 O O . ASP A 1 170 ? -15.094 -12.617 -11.836 1 93.75 170 ASP A O 1
ATOM 1401 N N . GLN A 1 171 ? -14 -12.75 -13.703 1 90.62 171 GLN A N 1
ATOM 1402 C CA . GLN A 1 171 ? -13.023 -11.719 -13.359 1 90.62 171 GLN A CA 1
ATOM 1403 C C . GLN A 1 171 ? -13.695 -10.359 -13.195 1 90.62 171 GLN A C 1
ATOM 1405 O O . GLN A 1 171 ? -13.234 -9.523 -12.406 1 90.62 171 GLN A O 1
ATOM 1410 N N . THR A 1 172 ? -14.727 -10.094 -13.82 1 91.31 172 THR A N 1
ATOM 1411 C CA . THR A 1 172 ? -15.375 -8.789 -13.844 1 91.31 172 THR A CA 1
ATOM 1412 C C . THR A 1 172 ? -16.344 -8.656 -12.672 1 91.31 172 THR A C 1
ATOM 1414 O O . THR A 1 172 ? -16.797 -7.551 -12.352 1 91.31 172 THR A O 1
ATOM 1417 N N . ALA A 1 173 ? -16.625 -9.773 -12.031 1 93.5 173 ALA A N 1
ATOM 1418 C CA . ALA A 1 173 ? -17.562 -9.742 -10.922 1 93.5 173 ALA A CA 1
ATOM 1419 C C . ALA A 1 173 ? -16.984 -8.984 -9.727 1 93.5 173 ALA A C 1
ATOM 1421 O O . ALA A 1 173 ? -15.812 -9.164 -9.383 1 93.5 173 ALA A O 1
ATOM 1422 N N . THR A 1 174 ? -17.734 -8.141 -9.078 1 91.25 174 THR A N 1
ATOM 1423 C CA . THR A 1 174 ? -17.266 -7.32 -7.969 1 91.25 174 THR A CA 1
ATOM 1424 C C . THR A 1 174 ? -17.531 -8 -6.633 1 91.25 174 THR A C 1
ATOM 1426 O O . THR A 1 174 ? -16.781 -7.824 -5.672 1 91.25 174 THR A O 1
ATOM 1429 N N . GLU A 1 175 ? -18.609 -8.781 -6.574 1 95.69 175 GLU A N 1
ATOM 1430 C CA . GLU A 1 175 ? -18.953 -9.453 -5.324 1 95.69 175 GLU A CA 1
ATOM 1431 C C . GLU A 1 175 ? -18.531 -10.922 -5.355 1 95.69 175 GLU A C 1
ATOM 1433 O O . GLU A 1 175 ? -18.875 -11.648 -6.289 1 95.69 175 GLU A O 1
ATOM 1438 N N . PRO A 1 176 ? -17.828 -11.25 -4.359 1 96.75 176 PRO A N 1
ATOM 1439 C CA . PRO A 1 176 ? -17.422 -12.656 -4.32 1 96.75 176 PRO A CA 1
ATOM 1440 C C . PRO A 1 176 ? -18.578 -13.602 -3.998 1 96.75 176 PRO A C 1
ATOM 1442 O O . PRO A 1 176 ? -19.5 -13.227 -3.273 1 96.75 176 PRO A O 1
ATOM 1445 N N . ILE A 1 177 ? -18.547 -14.703 -4.578 1 96.69 177 ILE A N 1
ATOM 1446 C CA . ILE A 1 177 ? -19.5 -15.75 -4.223 1 96.69 177 ILE A CA 1
ATOM 1447 C C . ILE A 1 177 ? -19.234 -16.234 -2.801 1 96.69 177 ILE A C 1
ATOM 1449 O O . ILE A 1 177 ? -20.156 -16.406 -2.012 1 96.69 177 ILE A O 1
ATOM 1453 N N . ARG A 1 178 ? -17.984 -16.438 -2.494 1 96.62 178 ARG A N 1
ATOM 1454 C CA . ARG A 1 178 ? -17.578 -16.875 -1.162 1 96.62 178 ARG A CA 1
ATOM 1455 C C . ARG A 1 178 ? -16.141 -16.438 -0.858 1 96.62 178 ARG A C 1
ATOM 1457 O O . ARG A 1 178 ? -15.312 -16.344 -1.765 1 96.62 178 ARG A O 1
ATOM 1464 N N . ALA A 1 179 ? -15.906 -16.125 0.378 1 96.94 179 ALA A N 1
ATOM 1465 C CA . ALA A 1 179 ? -14.57 -15.859 0.901 1 96.94 179 ALA A CA 1
ATOM 1466 C C . ALA A 1 179 ? -14.125 -16.969 1.857 1 96.94 179 ALA A C 1
ATOM 1468 O O . ALA A 1 179 ? -14.805 -17.234 2.85 1 96.94 179 ALA A O 1
ATOM 1469 N N . LEU A 1 180 ? -13.031 -17.625 1.532 1 95.56 180 LEU A N 1
ATOM 1470 C CA . LEU A 1 180 ? -12.484 -18.703 2.348 1 95.56 180 LEU A CA 1
ATOM 1471 C C . LEU A 1 180 ? -11.336 -18.203 3.217 1 95.56 180 LEU A C 1
ATOM 1473 O O . LEU A 1 180 ? -10.367 -17.625 2.707 1 95.56 180 LEU A O 1
ATOM 1477 N N . ASP A 1 181 ? -11.438 -18.375 4.477 1 93.31 181 ASP A N 1
ATOM 1478 C CA . ASP A 1 181 ? -10.367 -18.031 5.406 1 93.31 181 ASP A CA 1
ATOM 1479 C C . ASP A 1 181 ? -9.336 -19.156 5.496 1 93.31 181 ASP A C 1
ATOM 1481 O O . ASP A 1 181 ? -9.602 -20.203 6.078 1 93.31 181 ASP A O 1
ATOM 1485 N N . LEU A 1 182 ? -8.195 -18.922 5.051 1 92.25 182 LEU A N 1
ATOM 1486 C CA . LEU A 1 182 ? -7.156 -19.938 4.945 1 92.25 182 LEU A CA 1
ATOM 1487 C C . LEU A 1 182 ? -6.645 -20.344 6.324 1 92.25 182 LEU A C 1
ATOM 1489 O O . LEU A 1 182 ? -5.98 -21.375 6.473 1 92.25 182 LEU A O 1
ATOM 1493 N N . THR A 1 183 ? -6.879 -19.484 7.312 1 85.12 183 THR A N 1
ATOM 1494 C CA . THR A 1 183 ? -6.473 -19.859 8.664 1 85.12 183 THR A CA 1
ATOM 1495 C C . THR A 1 183 ? -7.254 -21.078 9.148 1 85.12 183 THR A C 1
ATOM 1497 O O . THR A 1 183 ? -6.816 -21.781 10.062 1 85.12 183 THR A O 1
ATOM 1500 N N . GLU A 1 184 ? -8.406 -21.328 8.516 1 88.62 184 GLU A N 1
ATOM 1501 C CA . GLU A 1 184 ? -9.242 -22.469 8.875 1 88.62 184 GLU A CA 1
ATOM 1502 C C . GLU A 1 184 ? -8.938 -23.672 8 1 88.62 184 GLU A C 1
ATOM 1504 O O . GLU A 1 184 ? -9.461 -24.766 8.234 1 88.62 184 GLU A O 1
ATOM 1509 N N . CYS A 1 185 ? -8.172 -23.469 7.012 1 89.88 185 CYS A N 1
ATOM 1510 C CA . CYS A 1 185 ? -7.832 -24.547 6.09 1 89.88 185 CYS A CA 1
ATOM 1511 C C . CYS A 1 185 ? -6.793 -25.469 6.707 1 89.88 185 CYS A C 1
ATOM 1513 O O . CYS A 1 185 ? -5.758 -25.016 7.195 1 89.88 185 CYS A O 1
ATOM 1515 N N . SER A 1 186 ? -6.977 -26.75 6.621 1 81.38 186 SER A N 1
ATOM 1516 C CA . SER A 1 186 ? -6.098 -27.688 7.297 1 81.38 186 SER A CA 1
ATOM 1517 C C . SER A 1 186 ? -5.066 -28.266 6.332 1 81.38 186 SER A C 1
ATOM 1519 O O . SER A 1 186 ? -3.963 -28.641 6.742 1 81.38 186 SER A O 1
ATOM 1521 N N . ALA A 1 187 ? -5.492 -28.391 5.074 1 83.38 187 ALA A N 1
ATOM 1522 C CA . ALA A 1 187 ? -4.555 -29.016 4.141 1 83.38 187 ALA A CA 1
ATOM 1523 C C . ALA A 1 187 ? -4.828 -28.562 2.709 1 83.38 187 ALA A C 1
ATOM 1525 O O . ALA A 1 187 ? -5.969 -28.25 2.357 1 83.38 187 ALA A O 1
ATOM 1526 N N . VAL A 1 188 ? -3.758 -28.516 2.016 1 89.75 188 VAL A N 1
ATOM 1527 C CA . VAL A 1 188 ? -3.766 -28.328 0.567 1 89.75 188 VAL A CA 1
ATOM 1528 C C . VAL A 1 188 ? -2.963 -29.438 -0.101 1 89.75 188 VAL A C 1
ATOM 1530 O O . VAL A 1 188 ? -1.78 -29.625 0.197 1 89.75 188 VAL A O 1
ATOM 1533 N N . GLN A 1 189 ? -3.635 -30.203 -0.931 1 83.06 189 GLN A N 1
ATOM 1534 C CA . GLN A 1 189 ? -2.957 -31.359 -1.527 1 83.06 189 GLN A CA 1
ATOM 1535 C C . GLN A 1 189 ? -3.404 -31.562 -2.971 1 83.06 189 GLN A C 1
ATOM 1537 O O . GLN A 1 189 ? -4.516 -31.188 -3.344 1 83.06 189 GLN A O 1
ATOM 1542 N N . PHE A 1 190 ? -2.439 -32.094 -3.646 1 86.12 190 PHE A N 1
ATOM 1543 C CA . PHE A 1 190 ? -2.844 -32.562 -4.973 1 86.12 190 PHE A CA 1
ATOM 1544 C C . PHE A 1 190 ? -3.943 -33.594 -4.875 1 86.12 190 PHE A C 1
ATOM 1546 O O . PHE A 1 190 ? -3.947 -34.438 -3.951 1 86.12 190 PHE A O 1
ATOM 1553 N N . ASP A 1 191 ? -4.816 -33.469 -5.785 1 84 191 ASP A N 1
ATOM 1554 C CA . ASP A 1 191 ? -5.914 -34.438 -5.801 1 84 191 ASP A CA 1
ATOM 1555 C C . ASP A 1 191 ? -5.898 -35.281 -7.078 1 84 191 ASP A C 1
ATOM 1557 O O . ASP A 1 191 ? -5.875 -34.719 -8.18 1 84 191 ASP A O 1
ATOM 1561 N N . TYR A 1 192 ? -5.836 -36.625 -6.887 1 79.44 192 TYR A N 1
ATOM 1562 C CA . TYR A 1 192 ? -5.824 -37.531 -8.031 1 79.44 192 TYR A CA 1
ATOM 1563 C C . TYR A 1 192 ? -7.121 -38.344 -8.102 1 79.44 192 TYR A C 1
ATOM 1565 O O . TYR A 1 192 ? -7.254 -39.219 -8.93 1 79.44 192 TYR A O 1
ATOM 1573 N N . SER A 1 193 ? -8.016 -38.062 -7.238 1 77.5 193 SER A N 1
ATOM 1574 C CA . SER A 1 193 ? -9.258 -38.812 -7.164 1 77.5 193 SER A CA 1
ATOM 1575 C C . SER A 1 193 ? -10.258 -38.375 -8.211 1 77.5 193 SER A C 1
ATOM 1577 O O . SER A 1 193 ? -11.195 -39.094 -8.547 1 77.5 193 SER A O 1
ATOM 1579 N N . GLN A 1 194 ? -9.938 -37.25 -8.789 1 78.38 194 GLN A N 1
ATOM 1580 C CA . GLN A 1 194 ? -10.875 -36.688 -9.758 1 78.38 194 GLN A CA 1
ATOM 1581 C C . GLN A 1 194 ? -10.516 -37.125 -11.18 1 78.38 194 GLN A C 1
ATOM 1583 O O . GLN A 1 194 ? -9.383 -37.531 -11.438 1 78.38 194 GLN A O 1
ATOM 1588 N N . GLU A 1 195 ? -11.461 -37.188 -12.047 1 83.69 195 GLU A N 1
ATOM 1589 C CA . GLU A 1 195 ? -11.234 -37.562 -13.438 1 83.69 195 GLU A CA 1
ATOM 1590 C C . GLU A 1 195 ? -10.617 -36.406 -14.219 1 83.69 195 GLU A C 1
ATOM 1592 O O . GLU A 1 195 ? -10.586 -36.406 -15.445 1 83.69 195 GLU A O 1
ATOM 1597 N N . ARG A 1 196 ? -10.109 -35.469 -13.508 1 88.19 196 ARG A N 1
ATOM 1598 C CA . ARG A 1 196 ? -9.508 -34.312 -14.133 1 88.19 196 ARG A CA 1
ATOM 1599 C C . ARG A 1 196 ? -8.039 -34.188 -13.758 1 88.19 196 ARG A C 1
ATOM 1601 O O . ARG A 1 196 ? -7.594 -34.75 -12.758 1 88.19 196 ARG A O 1
ATOM 1608 N N . VAL A 1 197 ? -7.32 -33.531 -14.656 1 89.06 197 VAL A N 1
ATOM 1609 C CA . VAL A 1 197 ? -5.887 -33.344 -14.438 1 89.06 197 VAL A CA 1
ATOM 1610 C C . VAL A 1 197 ? -5.641 -32 -13.734 1 89.06 197 VAL A C 1
ATOM 1612 O O . VAL A 1 197 ? -6.504 -31.125 -13.734 1 89.06 197 VAL A O 1
ATOM 1615 N N . ASN A 1 198 ? -4.477 -31.875 -13.008 1 91.81 198 ASN A N 1
ATOM 1616 C CA . ASN A 1 198 ? -4.02 -30.641 -12.352 1 91.81 198 ASN A CA 1
ATOM 1617 C C . ASN A 1 198 ? -4.98 -30.219 -11.242 1 91.81 198 ASN A C 1
ATOM 1619 O O . ASN A 1 198 ? -5.293 -29.031 -11.117 1 91.81 198 ASN A O 1
ATOM 1623 N N . CYS A 1 199 ? -5.516 -31.203 -10.562 1 92.94 199 CYS A N 1
ATOM 1624 C CA . CYS A 1 199 ? -6.492 -30.922 -9.516 1 92.94 199 CYS A CA 1
ATOM 1625 C C . CYS A 1 199 ? -5.832 -30.922 -8.141 1 92.94 199 CYS A C 1
ATOM 1627 O O . CYS A 1 199 ? -4.805 -31.562 -7.934 1 92.94 199 CYS A O 1
ATOM 1629 N N . PHE A 1 200 ? -6.301 -30.031 -7.258 1 93.94 200 PHE A N 1
ATOM 1630 C CA . PHE A 1 200 ? -5.906 -30.016 -5.855 1 93.94 200 PHE A CA 1
ATOM 1631 C C . PHE A 1 200 ? -7.098 -29.703 -4.961 1 93.94 200 PHE A C 1
ATOM 1633 O O . PHE A 1 200 ? -8.18 -29.375 -5.453 1 93.94 200 PHE A O 1
ATOM 1640 N N . CYS A 1 201 ? -6.949 -29.969 -3.721 1 92.56 201 CYS A N 1
ATOM 1641 C CA . CYS A 1 201 ? -8.094 -29.75 -2.838 1 92.56 201 CYS A CA 1
ATOM 1642 C C . CYS A 1 201 ? -7.691 -28.969 -1.601 1 92.56 201 CYS A C 1
ATOM 1644 O O . CYS A 1 201 ? -6.527 -28.984 -1.199 1 92.56 201 CYS A O 1
ATOM 1646 N N . LEU A 1 202 ? -8.539 -28.188 -1.116 1 94.44 202 LEU A N 1
ATOM 1647 C CA . LEU A 1 202 ? -8.453 -27.453 0.143 1 94.44 202 LEU A CA 1
ATOM 1648 C C . LEU A 1 202 ? -9.406 -28.031 1.179 1 94.44 202 LEU A C 1
ATOM 1650 O O . LEU A 1 202 ? -10.617 -28.094 0.95 1 94.44 202 LEU A O 1
ATOM 1654 N N . VAL A 1 203 ? -8.852 -28.438 2.287 1 88.19 203 VAL A N 1
ATOM 1655 C CA . VAL A 1 203 ? -9.656 -29.109 3.299 1 88.19 203 VAL A CA 1
ATOM 1656 C C . VAL A 1 203 ? -10.023 -28.125 4.41 1 88.19 203 VAL A C 1
ATOM 1658 O O . VAL A 1 203 ? -9.148 -27.609 5.105 1 88.19 203 VAL A O 1
ATOM 1661 N N . PHE A 1 204 ? -11.32 -27.828 4.516 1 89.31 204 PHE A N 1
ATOM 1662 C CA . PHE A 1 204 ? -11.883 -27.047 5.605 1 89.31 204 PHE A CA 1
ATOM 1663 C C . PHE A 1 204 ? -12.711 -27.922 6.535 1 89.31 204 PHE A C 1
ATOM 1665 O O . PHE A 1 204 ? -13.078 -29.047 6.18 1 89.31 204 PHE A O 1
ATOM 1672 N N . PRO A 1 205 ? -12.969 -27.422 7.738 1 85.56 205 PRO A N 1
ATOM 1673 C CA . PRO A 1 205 ? -13.695 -28.25 8.703 1 85.56 205 PRO A CA 1
ATOM 1674 C C . PRO A 1 205 ? -15.055 -28.703 8.188 1 85.56 205 PRO A C 1
ATOM 1676 O O . PRO A 1 205 ? -15.43 -29.859 8.359 1 85.56 205 PRO A O 1
ATOM 1679 N N . LEU A 1 206 ? -15.711 -27.969 7.426 1 89.62 206 LEU A N 1
ATOM 1680 C CA . LEU A 1 206 ? -17.094 -28.266 7.055 1 89.62 206 LEU A CA 1
ATOM 1681 C C . LEU A 1 206 ? -17.172 -28.703 5.598 1 89.62 206 LEU A C 1
ATOM 1683 O O . LEU A 1 206 ? -18.188 -29.281 5.172 1 89.62 206 LEU A O 1
ATOM 1687 N N . ARG A 1 207 ? -16.094 -28.422 4.875 1 91.62 207 ARG A N 1
ATOM 1688 C CA . ARG A 1 207 ? -16.188 -28.672 3.443 1 91.62 207 ARG A CA 1
ATOM 1689 C C . ARG A 1 207 ? -14.789 -28.766 2.822 1 91.62 207 ARG A C 1
ATOM 1691 O O . ARG A 1 207 ? -13.883 -28.016 3.203 1 91.62 207 ARG A O 1
ATOM 1698 N N . THR A 1 208 ? -14.648 -29.75 1.97 1 90.19 208 THR A N 1
ATOM 1699 C CA . THR A 1 208 ? -13.453 -29.828 1.141 1 90.19 208 THR A CA 1
ATOM 1700 C C . THR A 1 208 ? -13.711 -29.234 -0.243 1 90.19 208 THR A C 1
ATOM 1702 O O . THR A 1 208 ? -14.703 -29.578 -0.889 1 90.19 208 THR A O 1
ATOM 1705 N N . TYR A 1 209 ? -12.867 -28.391 -0.65 1 94.75 209 TYR A N 1
ATOM 1706 C CA . TYR A 1 209 ? -13 -27.766 -1.963 1 94.75 209 TYR A CA 1
ATOM 1707 C C . TYR A 1 209 ? -12.062 -28.422 -2.971 1 94.75 209 TYR A C 1
ATOM 1709 O O . TYR A 1 209 ? -10.859 -28.531 -2.725 1 94.75 209 TYR A O 1
ATOM 1717 N N . TYR A 1 210 ? -12.664 -28.844 -4.066 1 93.62 210 TYR A N 1
ATOM 1718 C CA . TYR A 1 210 ? -11.891 -29.422 -5.156 1 93.62 210 TYR A CA 1
ATOM 1719 C C . TYR A 1 210 ? -11.719 -28.422 -6.293 1 93.62 210 TYR A C 1
ATOM 1721 O O . TYR A 1 210 ? -12.703 -27.922 -6.836 1 93.62 210 TYR A O 1
ATOM 1729 N N . LEU A 1 211 ? -10.445 -28.172 -6.621 1 96.25 211 LEU A N 1
ATOM 1730 C CA . LEU A 1 211 ? -10.102 -27.188 -7.641 1 96.25 211 LEU A CA 1
ATOM 1731 C C . LEU A 1 211 ? -9.164 -27.781 -8.688 1 96.25 211 LEU A C 1
ATOM 1733 O O . LEU A 1 211 ? -8.359 -28.672 -8.367 1 96.25 211 LEU A O 1
ATOM 1737 N N . CYS A 1 212 ? -9.32 -27.312 -9.891 1 94.5 212 CYS A N 1
ATOM 1738 C CA . CYS A 1 212 ? -8.43 -27.734 -10.969 1 94.5 212 CYS A CA 1
ATOM 1739 C C . CYS A 1 212 ? -7.91 -26.531 -11.742 1 94.5 212 CYS A C 1
ATOM 1741 O O . CYS A 1 212 ? -8.648 -25.562 -11.969 1 94.5 212 CYS A O 1
ATOM 1743 N N . ALA A 1 213 ? -6.637 -26.609 -12.055 1 93.25 213 ALA A N 1
ATOM 1744 C CA . ALA A 1 213 ? -6.055 -25.578 -12.906 1 93.25 213 ALA A CA 1
ATOM 1745 C C . ALA A 1 213 ? -6 -26.031 -14.367 1 93.25 213 ALA A C 1
ATOM 1747 O O . ALA A 1 213 ? -6.16 -27.219 -14.648 1 93.25 213 ALA A O 1
ATOM 1748 N N . LYS A 1 214 ? -5.816 -25.109 -15.273 1 89.31 214 LYS A N 1
ATOM 1749 C CA . LYS A 1 214 ? -5.738 -25.438 -16.703 1 89.31 214 LYS A CA 1
ATOM 1750 C C . LYS A 1 214 ? -4.449 -26.172 -17.031 1 89.31 214 LYS A C 1
ATOM 1752 O O . LYS A 1 214 ? -4.434 -27.062 -17.891 1 89.31 214 LYS A O 1
ATOM 1757 N N . THR A 1 215 ? -3.375 -25.797 -16.328 1 89.62 215 THR A N 1
ATOM 1758 C CA . THR A 1 215 ? -2.086 -26.422 -16.578 1 89.62 215 THR A CA 1
ATOM 1759 C C . THR A 1 215 ? -1.46 -26.906 -15.273 1 89.62 215 THR A C 1
ATOM 1761 O O . THR A 1 215 ? -1.837 -26.453 -14.195 1 89.62 215 THR A O 1
ATOM 1764 N N . GLY A 1 216 ? -0.527 -27.828 -15.43 1 89.06 216 GLY A N 1
ATOM 1765 C CA . GLY A 1 216 ? 0.202 -28.312 -14.273 1 89.06 216 GLY A CA 1
ATOM 1766 C C . GLY A 1 216 ? 1.015 -27.234 -13.578 1 89.06 216 GLY A C 1
ATOM 1767 O O . GLY A 1 216 ? 1.097 -27.219 -12.344 1 89.06 216 GLY A O 1
ATOM 1768 N N . ILE A 1 217 ? 1.582 -26.375 -14.328 1 87 217 ILE A N 1
ATOM 1769 C CA . ILE A 1 217 ? 2.402 -25.297 -13.789 1 87 217 ILE A CA 1
ATOM 1770 C C . ILE A 1 217 ? 1.544 -24.375 -12.93 1 87 217 ILE A C 1
ATOM 1772 O O . ILE A 1 217 ? 1.938 -24 -11.82 1 87 217 ILE A O 1
ATOM 1776 N N . GLU A 1 218 ? 0.413 -24.094 -13.398 1 89.06 218 GLU A N 1
ATOM 1777 C CA . GLU A 1 218 ? -0.496 -23.234 -12.648 1 89.06 218 GLU A CA 1
ATOM 1778 C C . GLU A 1 218 ? -0.947 -23.906 -11.359 1 89.06 218 GLU A C 1
ATOM 1780 O O . GLU A 1 218 ? -1.043 -23.25 -10.312 1 89.06 218 GLU A O 1
ATOM 1785 N N . ALA A 1 219 ? -1.261 -25.141 -11.477 1 90.69 219 ALA A N 1
ATOM 1786 C CA . ALA A 1 219 ? -1.66 -25.875 -10.281 1 90.69 219 ALA A CA 1
ATOM 1787 C C . ALA A 1 219 ? -0.559 -25.859 -9.227 1 90.69 219 ALA A C 1
ATOM 1789 O O . ALA A 1 219 ? -0.828 -25.625 -8.047 1 90.69 219 ALA A O 1
ATOM 1790 N N . ASP A 1 220 ? 0.6 -26.031 -9.688 1 87.06 220 ASP A N 1
ATOM 1791 C CA . ASP A 1 220 ? 1.75 -26.031 -8.789 1 87.06 220 ASP A CA 1
ATOM 1792 C C . ASP A 1 220 ? 1.932 -24.672 -8.125 1 87.06 220 ASP A C 1
ATOM 1794 O O . ASP A 1 220 ? 2.254 -24.594 -6.934 1 87.06 220 ASP A O 1
ATOM 1798 N N . GLU A 1 221 ? 1.784 -23.641 -8.867 1 88.19 221 GLU A N 1
ATOM 1799 C CA . GLU A 1 221 ? 1.929 -22.297 -8.32 1 88.19 221 GLU A CA 1
ATOM 1800 C C . GLU A 1 221 ? 0.889 -22.031 -7.238 1 88.19 221 GLU A C 1
ATOM 1802 O O . GLU A 1 221 ? 1.212 -21.469 -6.188 1 88.19 221 GLU A O 1
ATOM 1807 N N . TRP A 1 222 ? -0.297 -22.359 -7.492 1 91.31 222 TRP A N 1
ATOM 1808 C CA . TRP A 1 222 ? -1.367 -22.156 -6.52 1 91.31 222 TRP A CA 1
ATOM 1809 C C . TRP A 1 222 ? -1.112 -22.984 -5.262 1 91.31 222 TRP A C 1
ATOM 1811 O O . TRP A 1 222 ? -1.249 -22.484 -4.145 1 91.31 222 TRP A O 1
ATOM 1821 N N . ILE A 1 223 ? -0.786 -24.203 -5.469 1 89.5 223 ILE A N 1
ATOM 1822 C CA . ILE A 1 223 ? -0.543 -25.094 -4.336 1 89.5 223 ILE A CA 1
ATOM 1823 C C . ILE A 1 223 ? 0.608 -24.547 -3.492 1 89.5 223 ILE A C 1
ATOM 1825 O O . ILE A 1 223 ? 0.531 -24.516 -2.262 1 89.5 223 ILE A O 1
ATOM 1829 N N . LYS A 1 224 ? 1.654 -24.109 -4.164 1 87.31 224 LYS A N 1
ATOM 1830 C CA . LYS A 1 224 ? 2.826 -23.578 -3.475 1 87.31 224 LYS A CA 1
ATOM 1831 C C . LYS A 1 224 ? 2.455 -22.375 -2.596 1 87.31 224 LYS A C 1
ATOM 1833 O O . LYS A 1 224 ? 2.854 -22.312 -1.432 1 87.31 224 LYS A O 1
ATOM 1838 N N . ILE A 1 225 ? 1.757 -21.484 -3.172 1 90.44 225 ILE A N 1
ATOM 1839 C CA . ILE A 1 225 ? 1.443 -20.266 -2.416 1 90.44 225 ILE A CA 1
ATOM 1840 C C . ILE A 1 225 ? 0.458 -20.609 -1.298 1 90.44 225 ILE A C 1
ATOM 1842 O O . ILE A 1 225 ? 0.567 -20.078 -0.188 1 90.44 225 ILE A O 1
ATOM 1846 N N . LEU A 1 226 ? -0.49 -21.406 -1.536 1 91.5 226 LEU A N 1
ATOM 1847 C CA . LEU A 1 226 ? -1.487 -21.766 -0.534 1 91.5 226 LEU A CA 1
ATOM 1848 C C . LEU A 1 226 ? -0.854 -22.562 0.605 1 91.5 226 LEU A C 1
ATOM 1850 O O . LEU A 1 226 ? -1.151 -22.312 1.777 1 91.5 226 LEU A O 1
ATOM 1854 N N . ARG A 1 227 ? 0.011 -23.422 0.245 1 85.19 227 ARG A N 1
ATOM 1855 C CA . ARG A 1 227 ? 0.731 -24.172 1.27 1 85.19 227 ARG A CA 1
ATOM 1856 C C . ARG A 1 227 ? 1.611 -23.25 2.105 1 85.19 227 ARG A C 1
ATOM 1858 O O . ARG A 1 227 ? 1.728 -23.422 3.32 1 85.19 227 ARG A O 1
ATOM 1865 N N . TRP A 1 228 ? 2.248 -22.438 1.411 1 86.25 228 TRP A N 1
ATOM 1866 C CA . TRP A 1 228 ? 3.09 -21.453 2.102 1 86.25 228 TRP A CA 1
ATOM 1867 C C . TRP A 1 228 ? 2.289 -20.688 3.145 1 86.25 228 TRP A C 1
ATOM 1869 O O . TRP A 1 228 ? 2.768 -20.453 4.258 1 86.25 228 TRP A O 1
ATOM 1879 N N . LYS A 1 229 ? 1.13 -20.297 2.824 1 86.56 229 LYS A N 1
ATOM 1880 C CA . LYS A 1 229 ? 0.277 -19.531 3.73 1 86.56 229 LYS A CA 1
ATOM 1881 C C . LYS A 1 229 ? -0.188 -20.391 4.902 1 86.56 229 LYS A C 1
ATOM 1883 O O . LYS A 1 229 ? -0.336 -19.891 6.023 1 86.56 229 LYS A O 1
ATOM 1888 N N . LEU A 1 230 ? -0.406 -21.609 4.703 1 79.31 230 LEU A N 1
ATOM 1889 C CA . LEU A 1 230 ? -0.862 -22.516 5.754 1 79.31 230 LEU A CA 1
ATOM 1890 C C . LEU A 1 230 ? 0.255 -22.797 6.754 1 79.31 230 LEU A C 1
ATOM 1892 O O . LEU A 1 230 ? 0.011 -22.859 7.961 1 79.31 230 LEU A O 1
ATOM 1896 N N . VAL A 1 231 ? 1.488 -23 6.297 1 65.56 231 VAL A N 1
ATOM 1897 C CA . VAL A 1 231 ? 2.629 -23.344 7.141 1 65.56 231 VAL A CA 1
ATOM 1898 C C . VAL A 1 231 ? 2.943 -22.172 8.078 1 65.56 231 VAL A C 1
ATOM 1900 O O . VAL A 1 231 ? 3.213 -22.375 9.266 1 65.56 231 VAL A O 1
ATOM 1903 N N . ARG A 1 232 ? 2.912 -21.062 7.629 1 59.78 232 ARG A N 1
ATOM 1904 C CA . ARG A 1 232 ? 3.293 -19.906 8.43 1 59.78 232 ARG A CA 1
ATOM 1905 C C . ARG A 1 232 ? 2.264 -19.625 9.516 1 59.78 232 ARG A C 1
ATOM 1907 O O . ARG A 1 232 ? 2.617 -19.203 10.617 1 59.78 232 ARG A O 1
ATOM 1914 N N . TRP A 1 233 ? 1.152 -19.812 9.195 1 54.22 233 TRP A N 1
ATOM 1915 C CA . TRP A 1 233 ? 0.121 -19.641 10.211 1 54.22 233 TRP A CA 1
ATOM 1916 C C . TRP A 1 233 ? 0.296 -20.641 11.344 1 54.22 233 TRP A C 1
ATOM 1918 O O . TRP A 1 233 ? 0.123 -20.312 12.516 1 54.22 233 TRP A O 1
ATOM 1928 N N . CYS A 1 234 ? 0.652 -21.719 10.914 1 48.28 234 CYS A N 1
ATOM 1929 C CA . CYS A 1 234 ? 0.858 -22.734 11.93 1 48.28 234 CYS A CA 1
ATOM 1930 C C . CYS A 1 234 ? 2.029 -22.375 12.836 1 48.28 234 CYS A C 1
ATOM 1932 O O . CYS A 1 234 ? 1.985 -22.625 14.047 1 48.28 234 CYS A O 1
ATOM 1934 N N . VAL A 1 235 ? 3.025 -21.75 12.234 1 42.5 235 VAL A N 1
ATOM 1935 C CA . VAL A 1 235 ? 4.172 -21.359 13.039 1 42.5 235 VAL A CA 1
ATOM 1936 C C . VAL A 1 235 ? 3.783 -20.188 13.945 1 42.5 235 VAL A C 1
ATOM 1938 O O . VAL A 1 235 ? 4.219 -20.109 15.094 1 42.5 235 VAL A O 1
ATOM 1941 N N . LEU A 1 236 ? 3.109 -19.219 13.352 1 42.94 236 LEU A N 1
ATOM 1942 C CA . LEU A 1 236 ? 2.768 -18.047 14.141 1 42.94 236 LEU A CA 1
ATOM 1943 C C . LEU A 1 236 ? 1.884 -18.422 15.328 1 42.94 236 LEU A C 1
ATOM 1945 O O . LEU A 1 236 ? 1.993 -17.828 16.406 1 42.94 236 LEU A O 1
ATOM 1949 N N . LEU A 1 237 ? 0.874 -19.172 15.023 1 37.97 237 LEU A N 1
ATOM 1950 C CA . LEU A 1 237 ? 0.005 -19.5 16.156 1 37.97 237 LEU A CA 1
ATOM 1951 C C . LEU A 1 237 ? 0.781 -20.234 17.234 1 37.97 237 LEU A C 1
ATOM 1953 O O . LEU A 1 237 ? 0.543 -20 18.438 1 37.97 237 LEU A O 1
ATOM 1957 N N . ASN A 1 238 ? 1.26 -21.484 16.844 1 36.34 238 ASN A N 1
ATOM 1958 C CA . ASN A 1 238 ? 1.731 -22.281 17.969 1 36.34 238 ASN A CA 1
ATOM 1959 C C . ASN A 1 238 ? 3.184 -21.969 18.312 1 36.34 238 ASN A C 1
ATOM 1961 O O . ASN A 1 238 ? 4.09 -22.25 17.531 1 36.34 238 ASN A O 1
ATOM 1965 N N . GLY A 1 239 ? 3.658 -20.781 18.672 1 36.28 239 GLY A N 1
ATOM 1966 C CA . GLY A 1 239 ? 4.969 -20.703 19.297 1 36.28 239 GLY A CA 1
ATOM 1967 C C . GLY A 1 239 ? 5.695 -22.031 19.344 1 36.28 239 GLY A C 1
ATOM 1968 O O . GLY A 1 239 ? 6.926 -22.078 19.359 1 36.28 239 GLY A O 1
ATOM 1969 N N . SER A 1 240 ? 5.25 -23.234 19.969 1 33.38 240 SER A N 1
ATOM 1970 C CA . SER A 1 240 ? 5.789 -24.562 20.266 1 33.38 240 SER A CA 1
ATOM 1971 C C . SER A 1 240 ? 5.414 -25.562 19.188 1 33.38 240 SER A C 1
ATOM 1973 O O . SER A 1 240 ? 5.695 -26.766 19.328 1 33.38 240 SER A O 1
ATOM 1975 N N . VAL A 1 241 ? 4.387 -25.531 18.562 1 33.03 241 VAL A N 1
ATOM 1976 C CA . VAL A 1 241 ? 3.977 -26.734 17.844 1 33.03 241 VAL A CA 1
ATOM 1977 C C . VAL A 1 241 ? 4.852 -26.922 16.609 1 33.03 241 VAL A C 1
ATOM 1979 O O . VAL A 1 241 ? 5.16 -25.953 15.906 1 33.03 241 VAL A O 1
ATOM 1982 N N . PRO A 1 242 ? 5.602 -27.938 16.375 1 32.19 242 PRO A N 1
ATOM 1983 C CA . PRO A 1 242 ? 6.434 -28.359 15.242 1 32.19 242 PRO A CA 1
ATOM 1984 C C . PRO A 1 242 ? 5.719 -28.234 13.898 1 32.19 242 PRO A C 1
ATOM 1986 O O . PRO A 1 242 ? 4.555 -28.625 13.773 1 32.19 242 PRO A O 1
ATOM 1989 N N . CYS A 1 243 ? 5.793 -27.25 13.117 1 34.72 243 CYS A N 1
ATOM 1990 C CA . CYS A 1 243 ? 5.422 -27.078 11.719 1 34.72 243 CYS A CA 1
ATOM 1991 C C . CYS A 1 243 ? 5.645 -28.359 10.922 1 34.72 243 CYS A C 1
ATOM 1993 O O . CYS A 1 243 ? 5.535 -28.359 9.695 1 34.72 243 CYS A O 1
ATOM 1995 N N . ALA A 1 244 ? 6.191 -29.422 11.367 1 31.03 244 ALA A N 1
ATOM 1996 C CA . ALA A 1 244 ? 6.512 -30.7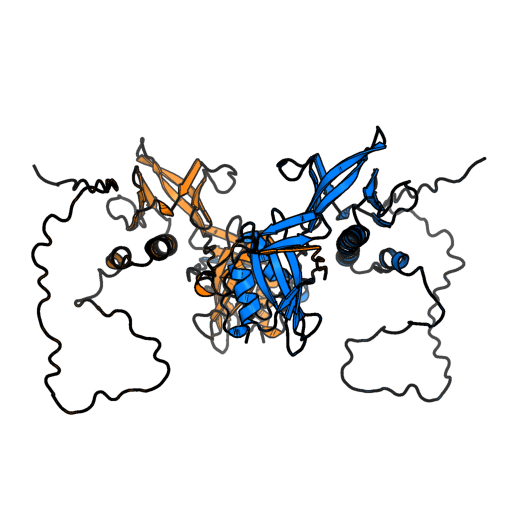03 10.758 1 31.03 244 ALA A CA 1
ATOM 1997 C C . ALA A 1 244 ? 5.293 -31.297 10.055 1 31.03 244 ALA A C 1
ATOM 1999 O O . ALA A 1 244 ? 5.43 -32.062 9.102 1 31.03 244 ALA A O 1
ATOM 2000 N N . ALA A 1 245 ? 4.102 -31.172 10.508 1 31.88 245 ALA A N 1
ATOM 2001 C CA . ALA A 1 245 ? 3.062 -31.984 9.875 1 31.88 245 ALA A CA 1
ATOM 2002 C C . ALA A 1 245 ? 2.773 -31.5 8.461 1 31.88 245 ALA A C 1
ATOM 2004 O O . ALA A 1 245 ? 2.449 -32.312 7.578 1 31.88 245 ALA A O 1
ATOM 2005 N N . VAL A 1 246 ? 2.697 -30.234 8.133 1 32.69 246 VAL A N 1
ATOM 2006 C CA . VAL A 1 246 ? 2.283 -29.812 6.797 1 32.69 246 VAL A CA 1
ATOM 2007 C C . VAL A 1 246 ? 3.4 -30.109 5.793 1 32.69 246 VAL A C 1
ATOM 2009 O O . VAL A 1 246 ? 3.139 -30.328 4.609 1 32.69 246 VAL A O 1
ATOM 2012 N N . LEU A 1 247 ? 4.695 -30.062 6.082 1 32.28 247 LEU A N 1
ATOM 2013 C CA . LEU A 1 247 ? 5.797 -30.25 5.141 1 32.28 247 LEU A CA 1
ATOM 2014 C C . LEU A 1 247 ? 5.852 -31.688 4.633 1 32.28 247 LEU A C 1
ATOM 2016 O O . LEU A 1 247 ? 6.617 -32 3.717 1 32.28 247 LEU A O 1
ATOM 2020 N N . TRP A 1 248 ? 5.344 -32.688 5.285 1 30.45 248 TRP A N 1
ATOM 2021 C CA . TRP A 1 248 ? 5.668 -34.062 4.934 1 30.45 248 TRP A CA 1
ATOM 2022 C C . TRP A 1 248 ? 5.211 -34.406 3.516 1 30.45 248 TRP A C 1
ATOM 2024 O O . TRP A 1 248 ? 5.832 -35.219 2.826 1 30.45 248 TRP A O 1
ATOM 2034 N N . TYR A 1 249 ? 4.059 -33.969 3.127 1 28.52 249 TYR A N 1
ATOM 2035 C CA . TYR A 1 249 ? 3.574 -34.719 1.984 1 28.52 249 TYR A CA 1
ATOM 2036 C C . TYR A 1 249 ? 4.328 -34.344 0.714 1 28.52 249 TYR A C 1
ATOM 2038 O O . TYR A 1 249 ? 4.051 -34.875 -0.361 1 28.52 249 TYR A O 1
AT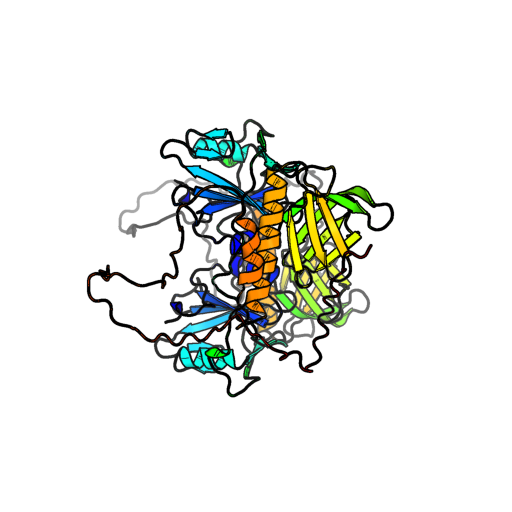OM 2046 N N . CYS A 1 250 ? 5.086 -33.312 0.602 1 28.55 250 CYS A N 1
ATOM 2047 C CA . CYS A 1 250 ? 5.523 -33.062 -0.764 1 28.55 250 CYS A CA 1
ATOM 2048 C C . CYS A 1 250 ? 6.582 -34.062 -1.201 1 28.55 250 CYS A C 1
ATOM 2050 O O . CYS A 1 250 ? 7.113 -33.969 -2.309 1 28.55 250 CYS A O 1
ATOM 2052 N N . HIS A 1 251 ? 7.391 -34.906 -0.401 1 27.08 251 HIS A N 1
ATOM 2053 C CA . HIS A 1 251 ? 8.523 -35.625 -0.952 1 27.08 251 HIS A CA 1
ATOM 2054 C C . HIS A 1 251 ? 8.055 -36.844 -1.754 1 27.08 251 HIS A C 1
ATOM 2056 O O . HIS A 1 251 ? 8.867 -37.688 -2.139 1 27.08 251 HIS A O 1
ATOM 2062 N N . ASP A 1 252 ? 7.078 -37.344 -2.01 1 26.5 252 ASP A N 1
ATOM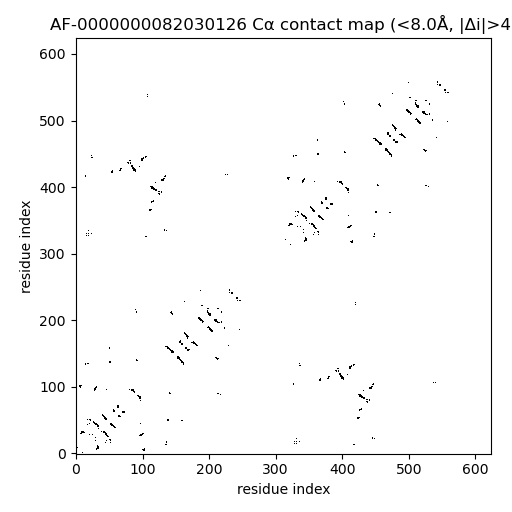 2063 C CA . ASP A 1 252 ? 7.121 -38.719 -2.486 1 26.5 252 ASP A CA 1
ATOM 2064 C C . ASP A 1 252 ? 7.699 -38.812 -3.896 1 26.5 252 ASP A C 1
ATOM 2066 O O . ASP A 1 252 ? 7.613 -39.844 -4.551 1 26.5 252 ASP A O 1
ATOM 2070 N N . LYS A 1 253 ? 7.984 -38.5 -4.91 1 28.47 253 LYS A N 1
ATOM 2071 C CA . LYS A 1 253 ? 8.461 -39.5 -5.859 1 28.47 253 LYS A CA 1
ATOM 2072 C C . LYS A 1 253 ? 9.766 -40.125 -5.387 1 28.47 253 LYS A C 1
ATOM 2074 O O . LYS A 1 253 ? 9.891 -41.344 -5.355 1 28.47 253 LYS A O 1
ATOM 2079 N N . LEU A 1 254 ? 11.305 -39.938 -6.137 1 27.23 254 LEU A N 1
ATOM 2080 C CA . LEU A 1 254 ? 12.453 -40.625 -6.73 1 27.23 254 LEU A CA 1
ATOM 2081 C C . LEU A 1 254 ? 13.406 -41.125 -5.652 1 27.23 254 LEU A C 1
ATOM 2083 O O . LEU A 1 254 ? 13.398 -40.594 -4.527 1 27.23 254 LEU A O 1
ATOM 2087 N N . SER A 1 255 ? 14.734 -41.875 -6.012 1 25.09 255 SER A N 1
ATOM 2088 C CA . SER A 1 255 ? 15.648 -42.844 -5.426 1 25.09 255 SER A CA 1
ATOM 2089 C C . SER A 1 255 ? 16.172 -42.375 -4.074 1 25.09 255 SER A C 1
ATOM 2091 O O . SER A 1 255 ? 16.031 -41.219 -3.73 1 25.09 255 SER A O 1
ATOM 2093 N N . ALA A 1 256 ? 17.469 -43.219 -3.525 1 25.2 256 ALA A N 1
ATOM 2094 C CA . ALA A 1 256 ? 18.141 -43.562 -2.285 1 25.2 256 ALA A CA 1
ATOM 2095 C C . ALA A 1 256 ? 18.516 -42.344 -1.475 1 25.2 256 ALA A C 1
ATOM 2097 O O . ALA A 1 256 ? 18.391 -42.312 -0.247 1 25.2 256 ALA A O 1
ATOM 2098 N N . ARG A 1 257 ? 19.609 -41.688 -1.893 1 23.11 257 ARG A N 1
ATOM 2099 C CA . ARG A 1 257 ? 20.547 -40.969 -1.044 1 23.11 257 ARG A CA 1
ATOM 2100 C C . ARG A 1 257 ? 19.828 -39.969 -0.126 1 23.11 257 ARG A C 1
ATOM 2102 O O . ARG A 1 257 ? 18.828 -39.375 -0.513 1 23.11 257 ARG A O 1
ATOM 2109 N N . ALA A 1 258 ? 20.047 -40.031 1.37 1 22.8 258 ALA A N 1
ATOM 2110 C CA . ALA A 1 258 ? 19.938 -39.406 2.691 1 22.8 258 ALA A CA 1
ATOM 2111 C C . ALA A 1 258 ? 20.031 -37.906 2.602 1 22.8 258 ALA A C 1
ATOM 2113 O O . ALA A 1 258 ? 21.094 -37.312 2.84 1 22.8 258 ALA A O 1
ATOM 2114 N N . HIS A 1 259 ? 19.734 -37.219 1.744 1 21.12 259 HIS A N 1
ATOM 2115 C CA . HIS A 1 259 ? 19.656 -35.781 2.006 1 21.12 259 HIS A CA 1
ATOM 2116 C C . HIS A 1 259 ? 18.922 -35.5 3.307 1 21.12 259 HIS A C 1
ATOM 2118 O O . HIS A 1 259 ? 17.688 -35.562 3.348 1 21.12 259 HIS A O 1
ATOM 2124 N N . GLN A 1 260 ? 19.203 -35.969 4.672 1 22.33 260 GLN A N 1
ATOM 2125 C CA . GLN A 1 260 ? 19.438 -35.93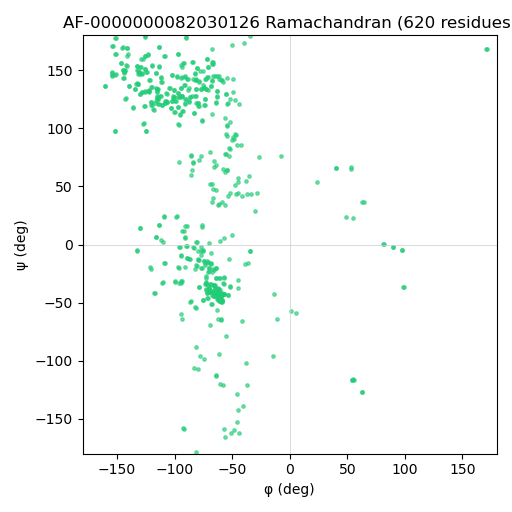8 6.109 1 22.33 260 GLN A CA 1
ATOM 2126 C C . GLN A 1 260 ? 19.625 -34.5 6.602 1 22.33 260 GLN A C 1
ATOM 2128 O O . GLN A 1 260 ? 19.141 -34.156 7.688 1 22.33 260 GLN A O 1
ATOM 2133 N N . CYS A 1 261 ? 20.656 -33.75 6.191 1 22.38 261 CYS A N 1
ATOM 2134 C CA . CYS A 1 261 ? 21.453 -32.844 6.992 1 22.38 261 CYS A CA 1
ATOM 2135 C C . CYS A 1 261 ? 20.578 -31.719 7.566 1 22.38 261 CYS A C 1
ATOM 2137 O O . CYS A 1 261 ? 20.641 -31.453 8.766 1 22.38 261 CYS A O 1
ATOM 2139 N N . CYS A 1 262 ? 20.562 -30.531 6.777 1 22.06 262 CYS A N 1
ATOM 2140 C CA . CYS A 1 262 ? 20.969 -29.234 7.309 1 22.06 262 CYS A CA 1
ATOM 2141 C C . CYS A 1 262 ? 19.953 -28.734 8.336 1 22.06 262 CYS A C 1
ATOM 2143 O O . CYS A 1 262 ? 18.781 -28.562 8.023 1 22.06 262 CYS A O 1
ATOM 2145 N N . ARG A 1 263 ? 19.984 -29.203 9.57 1 22.83 263 ARG A N 1
ATOM 2146 C CA . ARG A 1 263 ? 20.156 -28.688 10.922 1 22.83 263 ARG A CA 1
ATOM 2147 C C . ARG A 1 263 ? 20.688 -27.25 10.906 1 22.83 263 ARG A C 1
ATOM 2149 O O . ARG A 1 263 ? 20.797 -26.609 11.953 1 22.83 263 ARG A O 1
ATOM 2156 N N . ALA A 1 264 ? 21.703 -26.844 10.047 1 21.05 264 ALA A N 1
ATOM 2157 C CA . ALA A 1 264 ? 22.609 -25.766 10.398 1 21.05 264 ALA A CA 1
ATOM 2158 C C . ALA A 1 264 ? 21.844 -24.531 10.883 1 21.05 264 ALA A C 1
ATOM 2160 O O . ALA A 1 264 ? 20.719 -24.281 10.43 1 21.05 264 ALA A O 1
ATOM 2161 N N . GLN A 1 265 ? 22.359 -24.031 12.07 1 22.39 265 GLN A N 1
ATOM 2162 C CA . GLN A 1 265 ? 22.969 -22.938 12.82 1 22.39 265 GLN A CA 1
ATOM 2163 C C . GLN A 1 265 ? 23.344 -21.781 11.898 1 22.39 265 GLN A C 1
ATOM 2165 O O . GLN A 1 265 ? 24.062 -21.969 10.914 1 22.39 265 GLN A O 1
ATOM 2170 N N . TYR A 1 266 ? 22.531 -20.953 11.414 1 23.12 266 TYR A N 1
ATOM 2171 C CA . TYR A 1 266 ? 23.266 -19.812 10.898 1 23.12 266 TYR A CA 1
ATOM 2172 C C . TYR A 1 266 ? 24.562 -19.609 11.656 1 23.12 266 TYR A C 1
ATOM 2174 O O . TYR A 1 266 ? 24.594 -19 12.727 1 23.12 266 TYR A O 1
ATOM 2182 N N . LEU A 1 267 ? 25.453 -20.875 11.969 1 22 267 LEU A N 1
ATOM 2183 C CA . LEU A 1 267 ? 26.859 -20.812 12.398 1 22 267 LEU A CA 1
ATOM 2184 C C . LEU A 1 267 ? 27.656 -19.891 11.492 1 22 267 LEU A C 1
ATOM 2186 O O . LEU A 1 267 ? 27.406 -19.812 10.289 1 22 267 LEU A O 1
ATOM 2190 N N . HIS A 1 268 ? 28.641 -19.109 12.172 1 21.48 268 HIS A N 1
ATOM 2191 C CA . HIS A 1 268 ? 29.859 -18.469 11.672 1 21.48 268 HIS A CA 1
ATOM 2192 C C . HIS A 1 268 ? 30.641 -19.406 10.773 1 21.48 268 HIS A C 1
ATOM 2194 O O . HIS A 1 268 ? 30.344 -20.594 10.688 1 21.48 268 HIS A O 1
ATOM 2200 N N . GLY A 1 269 ? 32.188 -19.438 10.797 1 21.48 269 GLY A N 1
ATOM 2201 C CA . GLY A 1 269 ? 33.406 -19.875 10.164 1 21.48 269 GLY A CA 1
ATOM 2202 C C . GLY A 1 269 ? 33.625 -21.375 10.227 1 21.48 269 GLY A C 1
ATOM 2203 O O . GLY A 1 269 ? 34 -22 9.227 1 21.48 269 GLY A O 1
ATOM 2204 N N . GLU A 1 270 ? 33.938 -22.125 11.492 1 22.3 270 GLU A N 1
ATOM 2205 C CA . GLU A 1 270 ? 34.906 -23.203 11.625 1 22.3 270 GLU A CA 1
ATOM 2206 C C . GLU A 1 270 ? 34.312 -24.547 11.25 1 22.3 270 GLU A C 1
ATOM 2208 O O . GLU A 1 270 ? 33.125 -24.812 11.539 1 22.3 270 GLU A O 1
ATOM 2213 N N . SER A 1 271 ? 34.969 -25.359 10.32 1 22.88 271 SER A N 1
ATOM 2214 C CA . SER A 1 271 ? 35 -26.734 9.82 1 22.88 271 SER A CA 1
ATOM 2215 C C . SER A 1 271 ? 35 -27.734 10.969 1 22.88 271 SER A C 1
ATOM 2217 O O . SER A 1 271 ? 36.031 -27.906 11.641 1 22.88 271 SER A O 1
ATOM 2219 N N . VAL A 1 272 ? 34.281 -27.812 12.164 1 22.8 272 VAL A N 1
ATOM 2220 C CA . VAL A 1 272 ? 34.594 -28.844 13.148 1 22.8 272 VAL A CA 1
ATOM 2221 C C . VAL A 1 272 ? 34.5 -30.219 12.492 1 22.8 272 VAL A C 1
ATOM 2223 O O . VAL A 1 272 ? 33.5 -30.562 11.875 1 22.8 272 VAL A O 1
ATOM 2226 N N . THR A 1 273 ? 35.719 -30.859 12.289 1 20.64 273 THR A N 1
ATOM 2227 C CA . THR A 1 273 ? 36.156 -32.188 11.875 1 20.64 273 THR A CA 1
ATOM 2228 C C . THR A 1 273 ? 35.531 -33.25 12.75 1 20.64 273 THR A C 1
ATOM 2230 O O . THR A 1 273 ? 35.688 -33.25 13.977 1 20.64 273 THR A O 1
ATOM 2233 N N . LEU A 1 274 ? 34.469 -33.875 12.508 1 22.58 274 LEU A N 1
ATOM 2234 C CA . LEU A 1 274 ? 33.906 -35.094 13.102 1 22.58 274 LEU A CA 1
ATOM 2235 C C . LEU A 1 274 ? 34.938 -36.219 13.086 1 22.58 274 LEU A C 1
ATOM 2237 O O . LEU A 1 274 ? 34.938 -37.062 12.172 1 22.58 274 LEU A O 1
ATOM 2241 N N . ALA A 1 275 ? 36.188 -35.969 13.453 1 20.89 275 ALA A N 1
ATOM 2242 C CA . ALA A 1 275 ? 37.031 -37.156 13.516 1 20.89 275 ALA A CA 1
ATOM 2243 C C . ALA A 1 275 ? 36.438 -38.188 14.492 1 20.89 275 ALA A C 1
ATOM 2245 O O . ALA A 1 275 ? 36.219 -39.344 14.133 1 20.89 275 ALA A O 1
ATOM 2246 N N . SER A 1 276 ? 37.188 -38.625 15.617 1 20 276 SER A N 1
ATOM 2247 C CA . SER A 1 276 ? 37.531 -39.938 16.141 1 20 276 SER A CA 1
ATOM 2248 C C . SER A 1 276 ? 36.406 -40.5 16.984 1 20 276 SER A C 1
ATOM 2250 O O . SER A 1 276 ? 35.969 -41.625 16.75 1 20 276 SER A O 1
ATOM 2252 N N . ARG A 1 277 ? 36.469 -40.562 18.406 1 19.61 277 ARG A N 1
ATOM 2253 C CA . ARG A 1 277 ? 36.25 -41.594 19.422 1 19.61 277 ARG A CA 1
ATOM 2254 C C . ARG A 1 277 ? 34.781 -41.688 19.75 1 19.61 277 ARG A C 1
ATOM 2256 O O . ARG A 1 277 ? 34.062 -40.688 19.766 1 19.61 277 ARG A O 1
ATOM 2263 N N . PRO A 1 278 ? 34.031 -43.031 20.047 1 22.86 278 PRO A N 1
ATOM 2264 C CA . PRO A 1 278 ? 32.719 -43.656 20.031 1 22.86 278 PRO A CA 1
ATOM 2265 C C . PRO A 1 278 ? 31.781 -43.062 21.109 1 22.86 278 PRO A C 1
ATOM 2267 O O . PRO A 1 278 ? 30.625 -43.469 21.203 1 22.86 278 PRO A O 1
ATOM 2270 N N . THR A 1 279 ? 32.219 -42.281 21.922 1 19.2 279 THR A N 1
ATOM 2271 C CA . THR A 1 279 ? 31.703 -42.344 23.281 1 19.2 279 THR A CA 1
ATOM 2272 C C . THR A 1 279 ? 30.188 -42.062 23.281 1 19.2 279 THR A C 1
ATOM 2274 O O . THR A 1 279 ? 29.688 -41.312 22.453 1 19.2 279 THR A O 1
ATOM 2277 N N . ARG A 1 280 ? 29.344 -42.844 24.219 1 18.59 280 ARG A N 1
ATOM 2278 C CA . ARG A 1 280 ? 27.953 -43.188 24.547 1 18.59 280 ARG A CA 1
ATOM 2279 C C . ARG A 1 280 ? 27.109 -41.969 24.797 1 18.59 280 ARG A C 1
ATOM 2281 O O . ARG A 1 280 ? 27.219 -41.344 25.859 1 18.59 280 ARG A O 1
ATOM 2288 N N . LEU A 1 281 ? 27.328 -41.031 24.203 1 20 281 LEU A N 1
ATOM 2289 C CA . LEU A 1 281 ? 26.625 -39.875 24.734 1 20 281 LEU A CA 1
ATOM 2290 C C . LEU A 1 281 ? 25.141 -40.188 24.922 1 20 281 LEU A C 1
ATOM 2292 O O . LEU A 1 281 ? 24.469 -40.625 23.984 1 20 281 LEU A O 1
ATOM 2296 N N . GLU A 1 282 ? 24.719 -40.719 26.156 1 18.34 282 GLU A N 1
ATOM 2297 C CA . GLU A 1 282 ? 23.422 -41.031 26.766 1 18.34 282 GLU A CA 1
ATOM 2298 C C . GLU A 1 282 ? 22.375 -40 26.406 1 18.34 282 GLU A C 1
ATOM 2300 O O . GLU A 1 282 ? 22.422 -38.875 26.875 1 18.34 282 GLU A O 1
ATOM 2305 N N . TYR A 1 283 ? 22.406 -39.719 25.312 1 18.28 283 TYR A N 1
ATOM 2306 C CA . TYR A 1 283 ? 21.375 -38.75 24.891 1 18.28 283 TYR A CA 1
ATOM 2307 C C . TYR A 1 283 ? 19.984 -39.312 25.203 1 18.28 283 TYR A C 1
ATOM 2309 O O . TYR A 1 283 ? 19.547 -40.281 24.594 1 18.28 283 TYR A O 1
ATOM 2317 N N . GLY A 1 284 ? 19.641 -39.5 26.484 1 18.2 284 GLY A N 1
ATOM 2318 C CA . GLY A 1 284 ? 18.359 -39.969 27.016 1 18.2 284 GLY A CA 1
ATOM 2319 C C . GLY A 1 284 ? 17.172 -39.281 26.359 1 18.2 284 GLY A C 1
ATOM 2320 O O . GLY A 1 284 ? 16.828 -38.156 26.688 1 18.2 284 GLY A O 1
ATOM 2321 N N . MET A 1 285 ? 17.172 -39.344 25.266 1 18.45 285 MET A N 1
ATOM 2322 C CA . MET A 1 285 ? 16.078 -38.906 24.391 1 18.45 285 MET A CA 1
ATOM 2323 C C . MET A 1 285 ? 14.867 -39.812 24.531 1 18.45 285 MET A C 1
ATOM 2325 O O . MET A 1 285 ? 14.859 -40.938 24.031 1 18.45 285 MET A O 1
ATOM 2329 N N . SER A 1 286 ? 14.336 -40.094 25.75 1 19.42 286 SER A N 1
ATOM 2330 C CA . SER A 1 286 ? 13.328 -41.156 25.844 1 19.42 286 SER A CA 1
ATOM 2331 C C . SER A 1 286 ? 12.133 -40.844 24.953 1 19.42 286 SER A C 1
ATOM 2333 O O . SER A 1 286 ? 11.141 -41.594 24.953 1 19.42 286 SER A O 1
ATOM 2335 N N . MET A 1 287 ? 12.234 -40.344 23.938 1 18.94 287 MET A N 1
ATOM 2336 C CA . MET A 1 287 ? 11.047 -40.5 23.109 1 18.94 287 MET A CA 1
ATOM 2337 C C . MET A 1 287 ? 10.82 -41.969 22.734 1 18.94 287 MET A C 1
ATOM 2339 O O . MET A 1 287 ? 11.492 -42.5 21.844 1 18.94 287 MET A O 1
ATOM 2343 N N . LYS A 1 288 ? 10.508 -42.781 23.734 1 19.58 288 LYS A N 1
ATOM 2344 C CA . LYS A 1 288 ? 9.688 -43.969 23.578 1 19.58 288 LYS A CA 1
ATOM 2345 C C . LYS A 1 288 ? 8.344 -43.625 22.938 1 19.58 288 LYS A C 1
ATOM 2347 O O . LYS A 1 288 ? 7.547 -42.875 23.516 1 19.58 288 LYS A O 1
ATOM 2352 N N . CYS A 1 289 ? 8.188 -43.406 21.703 1 21.22 289 CYS A N 1
ATOM 2353 C CA . CYS A 1 289 ? 7.215 -43.344 20.609 1 21.22 289 CYS A CA 1
ATOM 2354 C C . CYS A 1 289 ? 6.266 -44.562 20.672 1 21.22 289 CYS A C 1
ATOM 2356 O O . CYS A 1 289 ? 5.172 -44.5 20.109 1 21.22 289 CYS A O 1
ATOM 2358 N N . MET A 1 290 ? 6.621 -45.656 21.109 1 21.47 290 MET A N 1
ATOM 2359 C CA . MET A 1 290 ? 5.848 -46.906 21.219 1 21.47 290 MET A CA 1
ATOM 2360 C C . MET A 1 290 ? 4.855 -46.844 22.359 1 21.47 290 MET A C 1
ATOM 2362 O O . MET A 1 290 ? 3.68 -47.156 22.203 1 21.47 290 MET A O 1
ATOM 2366 N N . SER A 1 291 ? 4.871 -47.25 23.469 1 19.38 291 SER A N 1
ATOM 2367 C CA . SER A 1 291 ? 3.646 -47.406 24.25 1 19.38 291 SER A CA 1
ATOM 2368 C C . SER A 1 291 ? 3.021 -46.062 24.578 1 19.38 291 SER A C 1
ATOM 2370 O O . SER A 1 291 ? 3.564 -45.312 25.391 1 19.38 291 SER A O 1
ATOM 2372 N N . LEU A 1 292 ? 2.783 -45.25 23.781 1 20.67 292 LEU A N 1
ATOM 2373 C CA . LEU A 1 292 ? 1.874 -44.156 24.094 1 20.67 292 LEU A CA 1
ATOM 2374 C C . LEU A 1 292 ? 0.547 -44.688 24.625 1 20.67 292 LEU A C 1
ATOM 2376 O O . LEU A 1 292 ? -0.184 -45.375 23.906 1 20.67 292 LEU A O 1
ATOM 2380 N N . PRO A 1 293 ? 0.466 -44.969 25.75 1 21.22 293 PRO A N 1
ATOM 2381 C CA . PRO A 1 293 ? -0.778 -45.219 26.484 1 21.22 293 PRO A CA 1
ATOM 2382 C C . PRO A 1 293 ? -1.824 -44.125 26.25 1 21.22 293 PRO A C 1
ATOM 2384 O O . PRO A 1 293 ? -1.521 -43.094 25.672 1 21.22 293 PRO A O 1
ATOM 2387 N N . THR A 1 294 ? -2.908 -43.938 27.172 1 20.22 294 THR A N 1
ATOM 2388 C CA . THR A 1 294 ? -4.227 -43.375 27.422 1 20.22 294 THR A CA 1
ATOM 2389 C C . THR A 1 294 ? -4.152 -41.844 27.5 1 20.22 294 THR A C 1
ATOM 2391 O O . THR A 1 294 ? -5.121 -41.188 27.891 1 20.22 294 THR A O 1
ATOM 2394 N N . CYS A 1 295 ? -3.074 -41.312 27.328 1 19.41 295 CYS A N 1
ATOM 2395 C CA . CYS A 1 295 ? -3.109 -40 27.953 1 19.41 295 CYS A CA 1
ATOM 2396 C C . CYS A 1 295 ? -4.07 -39.062 27.219 1 19.41 295 CYS A C 1
ATOM 2398 O O . CYS A 1 295 ? -3.693 -38.406 26.234 1 19.41 295 CYS A O 1
ATOM 2400 N N . PHE A 1 296 ? -5.359 -39.438 26.594 1 21.16 296 PHE A N 1
ATOM 2401 C CA . PHE A 1 296 ? -6.629 -38.875 26.172 1 21.16 296 PHE A CA 1
ATOM 2402 C C . PHE A 1 296 ? -7.086 -37.781 27.125 1 21.16 296 PHE A C 1
ATOM 2404 O O . PHE A 1 296 ? -8.211 -37.281 27.031 1 21.16 296 PHE A O 1
ATOM 2411 N N . THR A 1 297 ? -6.578 -37.688 28.188 1 19.72 297 THR A N 1
ATOM 2412 C CA . THR A 1 297 ? -7.664 -37.156 29 1 19.72 297 THR A CA 1
ATOM 2413 C C . THR A 1 297 ? -8.188 -35.844 28.422 1 19.72 297 THR A C 1
ATOM 2415 O O . THR A 1 297 ? -7.52 -35.219 27.594 1 19.72 297 THR A O 1
ATOM 2418 N N . THR A 1 298 ? -8.891 -34.938 29.188 1 19.92 298 THR A N 1
ATOM 2419 C CA . THR A 1 298 ? -10.102 -34.125 29.328 1 19.92 298 THR A CA 1
ATOM 2420 C C . THR A 1 298 ? -9.906 -32.75 28.719 1 19.92 298 THR A C 1
ATOM 2422 O O . THR A 1 298 ? -10.844 -31.953 28.641 1 19.92 298 THR A O 1
ATOM 2425 N N . LEU A 1 299 ? -8.766 -32.188 28.469 1 22.48 299 LEU A N 1
ATOM 2426 C CA . LEU A 1 299 ? -9.133 -30.766 28.391 1 22.48 299 LEU A CA 1
ATOM 2427 C C . LEU A 1 299 ? -9.852 -30.469 27.062 1 22.48 299 LEU A C 1
ATOM 2429 O O . LEU A 1 299 ? -9.625 -31.156 26.062 1 22.48 299 LEU A O 1
ATOM 2433 N N . GLY A 1 300 ? -11.008 -29.688 26.703 1 21.38 300 GLY A N 1
ATOM 2434 C CA . GLY A 1 300 ? -12.117 -29.453 25.797 1 21.38 300 GLY A CA 1
ATOM 2435 C C . GLY A 1 300 ? -11.68 -29.234 24.359 1 21.38 300 GLY A C 1
ATOM 2436 O O . GLY A 1 300 ? -12.484 -28.828 23.516 1 21.38 300 GLY A O 1
ATOM 2437 N N . CYS A 1 301 ? -10.5 -29.344 23.953 1 20.33 301 CYS A N 1
ATOM 2438 C CA . CYS A 1 301 ? -10.414 -29.047 22.531 1 20.33 301 CYS A CA 1
ATOM 2439 C C . CYS A 1 301 ? -10.914 -30.203 21.688 1 20.33 301 CYS A C 1
ATOM 2441 O O . CYS A 1 301 ? -10.344 -31.297 21.719 1 20.33 301 CYS A O 1
ATOM 2443 N N . ARG A 1 302 ? -12.258 -30.594 21.453 1 21.55 302 ARG A N 1
ATOM 2444 C CA . ARG A 1 302 ? -13.078 -31.5 20.656 1 21.55 302 ARG A CA 1
ATOM 2445 C C . ARG A 1 302 ? -12.531 -31.625 19.234 1 21.55 302 ARG A C 1
ATOM 2447 O O . ARG A 1 302 ? -12.766 -30.766 18.391 1 21.55 302 ARG A O 1
ATOM 2454 N N . LEU A 1 303 ? -11.344 -31.953 19.078 1 21.98 303 LEU A N 1
ATOM 2455 C CA . LEU A 1 303 ? -10.812 -32.281 17.75 1 21.98 303 LEU A CA 1
ATOM 2456 C C . LEU A 1 303 ? -11.469 -33.562 17.219 1 21.98 303 LEU A C 1
ATOM 2458 O O . LEU A 1 303 ? -11.281 -34.656 17.766 1 21.98 303 LEU A O 1
ATOM 2462 N N . ILE A 1 304 ? -12.805 -33.594 16.797 1 23.14 304 ILE A N 1
ATOM 2463 C CA . ILE A 1 304 ? -13.602 -34.719 16.297 1 23.14 304 ILE A CA 1
ATOM 2464 C C . ILE A 1 304 ? -12.891 -35.375 15.125 1 23.14 304 ILE A C 1
ATOM 2466 O O . ILE A 1 304 ? -12.75 -34.781 14.062 1 23.14 304 ILE A O 1
ATOM 2470 N N . PHE A 1 305 ? -11.836 -35.906 15.273 1 21.33 305 PHE A N 1
ATOM 2471 C CA . PHE A 1 305 ? -11.25 -36.75 14.242 1 21.33 305 PHE A CA 1
ATOM 2472 C C . PHE A 1 305 ? -12.086 -38.031 14.047 1 21.33 305 PHE A C 1
ATOM 2474 O O . PHE A 1 305 ? -11.938 -39 14.789 1 21.33 305 PHE A O 1
ATOM 2481 N N . ARG A 1 306 ? -13.43 -38.031 13.914 1 20.88 306 ARG A N 1
ATOM 2482 C CA . ARG A 1 306 ? -14.078 -39.312 13.641 1 20.88 306 ARG A CA 1
ATOM 2483 C C . ARG A 1 306 ? -13.469 -39.969 12.422 1 20.88 306 ARG A C 1
ATOM 2485 O O . ARG A 1 306 ? -13.375 -39.375 11.352 1 20.88 306 ARG A O 1
ATOM 2492 N N . LEU A 1 307 ? -12.641 -40.938 12.625 1 21.91 307 LEU A N 1
ATOM 2493 C CA . LEU A 1 307 ? -12.125 -42.062 11.844 1 21.91 307 LEU A CA 1
ATOM 2494 C C . LEU A 1 307 ? -13.25 -42.781 11.109 1 21.91 307 LEU A C 1
ATOM 2496 O O . LEU A 1 307 ? -14.203 -43.25 11.734 1 21.91 307 LEU A O 1
ATOM 2500 N N . VAL A 1 308 ? -13.664 -42.312 9.852 1 22.84 308 VAL A N 1
ATOM 2501 C CA . VAL A 1 308 ? -14.555 -43.094 8.984 1 22.84 308 VAL A CA 1
ATOM 2502 C C . VAL A 1 308 ? -13.992 -44.5 8.781 1 22.84 308 VAL A C 1
ATOM 2504 O O . VAL A 1 308 ? -12.891 -44.656 8.242 1 22.84 308 VAL A O 1
ATOM 2507 N N . THR A 1 309 ? -14.086 -45.375 9.711 1 21.75 309 THR A N 1
ATOM 2508 C CA . THR A 1 309 ? -13.891 -46.812 9.594 1 21.75 309 THR A CA 1
ATOM 2509 C C . THR A 1 309 ? -14.648 -47.375 8.383 1 21.75 309 THR A C 1
ATOM 2511 O O . THR A 1 309 ? -15.734 -46.906 8.055 1 21.75 309 THR A O 1
ATOM 2514 N N . LYS A 1 310 ? -13.906 -48.125 7.383 1 24.03 310 LYS A N 1
ATOM 2515 C CA . LYS A 1 310 ? -14.305 -49.031 6.301 1 24.03 310 LYS A CA 1
ATOM 2516 C C . LYS A 1 310 ? -15.367 -50.031 6.773 1 24.03 310 LYS A C 1
ATOM 2518 O O . LYS A 1 310 ? -15.172 -51.25 6.672 1 24.03 310 LYS A O 1
ATOM 2523 N N . LYS A 1 311 ? -16.328 -49.906 7.414 1 23.69 311 LYS A N 1
ATOM 2524 C CA . LYS A 1 311 ? -17.062 -51.156 7.445 1 23.69 311 LYS A CA 1
ATOM 2525 C C . LYS A 1 311 ? -17.266 -51.719 6.035 1 23.69 311 LYS A C 1
ATOM 2527 O O . LYS A 1 311 ? -17.25 -50.969 5.062 1 23.69 311 LYS A O 1
ATOM 2532 N N . GLN A 1 312 ? -17.859 -53.156 6.07 1 21.62 312 GLN A N 1
ATOM 2533 C CA . GLN A 1 312 ? -18.516 -54.312 5.43 1 21.62 312 GLN A CA 1
ATOM 2534 C C . GLN A 1 312 ? -19.734 -53.844 4.625 1 21.62 312 GLN A C 1
ATOM 2536 O O . GLN A 1 312 ? -20.516 -53 5.09 1 21.62 312 GLN A O 1
ATOM 2541 N N . MET B 1 1 ? 23.344 1.626 16.172 1 66.38 1 MET B N 1
ATOM 2542 C CA . MET B 1 1 ? 22.5 1.392 17.344 1 66.38 1 MET B CA 1
ATOM 2543 C C . MET B 1 1 ? 21.094 0.985 16.922 1 66.38 1 MET B C 1
ATOM 2545 O O . MET B 1 1 ? 20.562 -0.011 17.406 1 66.38 1 MET B O 1
ATOM 2549 N N . LEU B 1 2 ? 20.516 1.63 15.93 1 73.12 2 LEU B N 1
ATOM 2550 C CA . LEU B 1 2 ? 19.156 1.364 15.492 1 73.12 2 LEU B CA 1
ATOM 2551 C C . LEU B 1 2 ? 19.109 0.156 14.562 1 73.12 2 LEU B C 1
ATOM 2553 O O . LEU B 1 2 ? 18.078 -0.503 14.445 1 73.12 2 LEU B O 1
ATOM 2557 N N . ALA B 1 3 ? 20.203 -0.21 14.031 1 72.31 3 ALA B N 1
ATOM 2558 C CA . ALA B 1 3 ? 20.266 -1.207 12.961 1 72.31 3 ALA B CA 1
ATOM 2559 C C . ALA B 1 3 ? 19.875 -2.588 13.484 1 72.31 3 ALA B C 1
ATOM 2561 O O . ALA B 1 3 ? 19.453 -3.453 12.711 1 72.31 3 ALA B O 1
ATOM 2562 N N . ARG B 1 4 ? 19.891 -2.727 14.742 1 72.06 4 ARG B N 1
ATOM 2563 C CA . ARG B 1 4 ? 19.609 -4.051 15.289 1 72.06 4 ARG B CA 1
ATOM 2564 C C . ARG B 1 4 ? 18.109 -4.234 15.531 1 72.06 4 ARG B C 1
ATOM 2566 O O . ARG B 1 4 ? 17.656 -5.348 15.797 1 72.06 4 ARG B O 1
ATOM 2573 N N . ARG B 1 5 ? 17.438 -3.195 15.234 1 77.75 5 ARG B N 1
ATOM 2574 C CA . ARG B 1 5 ? 16 -3.279 15.531 1 77.75 5 ARG B CA 1
ATOM 2575 C C . ARG B 1 5 ? 15.219 -3.729 14.305 1 77.75 5 ARG B C 1
ATOM 2577 O O . ARG B 1 5 ? 15.398 -3.186 13.211 1 77.75 5 ARG B O 1
ATOM 2584 N N . ARG B 1 6 ? 14.281 -4.684 14.531 1 84.62 6 ARG B N 1
ATOM 2585 C CA . ARG B 1 6 ? 13.539 -5.324 13.453 1 84.62 6 ARG B CA 1
ATOM 2586 C C . ARG B 1 6 ? 12.469 -4.387 12.898 1 84.62 6 ARG B C 1
ATOM 2588 O O . ARG B 1 6 ? 11.781 -4.723 11.93 1 84.62 6 ARG B O 1
ATOM 2595 N N . TRP B 1 7 ? 12.359 -3.223 13.586 1 88.25 7 TRP B N 1
ATOM 2596 C CA . TRP B 1 7 ? 11.359 -2.289 13.078 1 88.25 7 TRP B CA 1
ATOM 2597 C C . TRP B 1 7 ? 12.016 -1.005 12.578 1 88.25 7 TRP B C 1
ATOM 2599 O O . TRP B 1 7 ? 11.328 -0.023 12.289 1 88.25 7 TRP B O 1
ATOM 2609 N N . TYR B 1 8 ? 13.305 -1.003 12.562 1 89.69 8 TYR B N 1
ATOM 2610 C CA . TYR B 1 8 ? 14.047 0.074 11.922 1 89.69 8 TYR B CA 1
ATOM 2611 C C . TYR B 1 8 ? 14.242 -0.213 10.438 1 89.69 8 TYR B C 1
ATOM 2613 O O . TYR B 1 8 ? 14.742 -1.274 10.062 1 89.69 8 TYR B O 1
ATOM 2621 N N . HIS B 1 9 ? 13.867 0.708 9.562 1 90.69 9 HIS B N 1
ATOM 2622 C CA . HIS B 1 9 ? 13.781 0.46 8.125 1 90.69 9 HIS B CA 1
ATOM 2623 C C . HIS B 1 9 ? 14.82 1.272 7.363 1 90.69 9 HIS B C 1
ATOM 2625 O O . HIS B 1 9 ? 14.648 1.538 6.168 1 90.69 9 HIS B O 1
ATOM 2631 N N . TYR B 1 10 ? 15.766 1.751 8 1 88.94 10 TYR B N 1
ATOM 2632 C CA . TYR B 1 10 ? 16.922 2.393 7.391 1 88.94 10 TYR B CA 1
ATOM 2633 C C . TYR B 1 10 ? 16.5 3.523 6.461 1 88.94 10 TYR B C 1
ATOM 2635 O O . TYR B 1 10 ? 15.844 4.477 6.895 1 88.94 10 TYR B O 1
ATOM 2643 N N . ASN B 1 11 ? 16.812 3.316 5.09 1 87.5 11 ASN B N 1
ATOM 2644 C CA . ASN B 1 11 ? 16.609 4.426 4.164 1 87.5 11 ASN B CA 1
ATOM 2645 C C . ASN B 1 11 ? 15.281 4.285 3.422 1 87.5 11 ASN B C 1
ATOM 2647 O O . ASN B 1 11 ? 15.125 4.801 2.312 1 87.5 11 ASN B O 1
ATOM 2651 N N . LEU B 1 12 ? 14.422 3.596 4 1 91.31 12 LEU B N 1
ATOM 2652 C CA . LEU B 1 12 ? 13.094 3.498 3.404 1 91.31 12 LEU B CA 1
ATOM 2653 C C . LEU B 1 12 ? 12.492 4.883 3.18 1 91.31 12 LEU B C 1
ATOM 2655 O O . LEU B 1 12 ? 12.508 5.723 4.082 1 91.31 12 LEU B O 1
ATOM 2659 N N . THR B 1 13 ? 12.031 5.109 2 1 91.75 13 THR B N 1
ATOM 2660 C CA . THR B 1 13 ? 11.477 6.418 1.662 1 91.75 13 THR B CA 1
ATOM 2661 C C . THR B 1 13 ? 10.125 6.625 2.346 1 91.75 13 THR B C 1
ATOM 2663 O O . THR B 1 13 ? 9.461 5.66 2.732 1 91.75 13 THR B O 1
ATOM 2666 N N . ARG B 1 14 ? 9.758 7.871 2.445 1 93.69 14 ARG B N 1
ATOM 2667 C CA . ARG B 1 14 ? 8.445 8.211 2.984 1 93.69 14 ARG B CA 1
ATOM 2668 C C . ARG B 1 14 ? 7.332 7.566 2.16 1 93.69 14 ARG B C 1
ATOM 2670 O O . ARG B 1 14 ? 6.363 7.043 2.715 1 93.69 14 ARG B O 1
ATOM 2677 N N . HIS B 1 15 ? 7.48 7.621 0.887 1 94.38 15 HIS B N 1
ATOM 2678 C CA . HIS B 1 15 ? 6.496 7.055 -0.028 1 94.38 15 HIS B CA 1
ATOM 2679 C C . HIS B 1 15 ? 6.316 5.559 0.217 1 94.38 15 HIS B C 1
ATOM 2681 O O . HIS B 1 15 ? 5.188 5.078 0.336 1 94.38 15 HIS B O 1
ATOM 2687 N N . ALA B 1 16 ? 7.387 4.855 0.298 1 93.75 16 ALA B N 1
ATOM 2688 C CA . ALA B 1 16 ? 7.336 3.416 0.527 1 93.75 16 ALA B CA 1
ATOM 2689 C C . ALA B 1 16 ? 6.773 3.1 1.911 1 93.75 16 ALA B C 1
ATOM 2691 O O . ALA B 1 16 ? 6.023 2.137 2.078 1 93.75 16 ALA B O 1
ATOM 2692 N N . ALA B 1 17 ? 7.148 3.861 2.865 1 95.31 17 ALA B N 1
ATOM 2693 C CA . ALA B 1 17 ? 6.641 3.662 4.219 1 95.31 17 ALA B CA 1
ATOM 2694 C C . ALA B 1 17 ? 5.121 3.814 4.262 1 95.31 17 ALA B C 1
ATOM 2696 O O . ALA B 1 17 ? 4.426 3.006 4.883 1 95.31 17 ALA B O 1
ATOM 2697 N N . GLU B 1 18 ? 4.672 4.863 3.633 1 95.56 18 GLU B N 1
ATOM 2698 C CA . GLU B 1 18 ? 3.229 5.074 3.58 1 95.56 18 GLU B CA 1
ATOM 2699 C C . GLU B 1 18 ? 2.527 3.922 2.865 1 95.56 18 GLU B C 1
ATOM 2701 O O . GLU B 1 18 ? 1.475 3.457 3.307 1 95.56 18 GLU B O 1
ATOM 2706 N N . ALA B 1 19 ? 3.104 3.48 1.822 1 95.25 19 ALA B N 1
ATOM 2707 C CA . ALA B 1 19 ? 2.518 2.375 1.068 1 95.25 19 ALA B CA 1
ATOM 2708 C C . ALA B 1 19 ? 2.441 1.109 1.918 1 95.25 19 ALA B C 1
ATOM 2710 O O . ALA B 1 19 ? 1.417 0.424 1.933 1 95.25 19 ALA B O 1
ATOM 2711 N N . LEU B 1 20 ? 3.502 0.806 2.621 1 95.06 20 LEU B N 1
ATOM 2712 C CA . LEU B 1 20 ? 3.555 -0.375 3.477 1 95.06 20 LEU B CA 1
ATOM 2713 C C . LEU B 1 20 ? 2.471 -0.32 4.547 1 95.06 20 LEU B C 1
ATOM 2715 O O . LEU B 1 20 ? 1.72 -1.28 4.727 1 95.06 20 LEU B O 1
ATOM 2719 N N . LEU B 1 21 ? 2.41 0.788 5.188 1 95.81 21 LEU B N 1
ATOM 2720 C CA . LEU B 1 21 ? 1.507 0.917 6.324 1 95.81 21 LEU B CA 1
ATOM 2721 C C . LEU B 1 21 ? 0.056 0.996 5.859 1 95.81 21 LEU B C 1
ATOM 2723 O O . LEU B 1 21 ? -0.847 0.512 6.547 1 95.81 21 LEU B O 1
ATOM 2727 N N . LEU B 1 22 ? -0.148 1.606 4.711 1 94.38 22 LEU B N 1
ATOM 2728 C CA . LEU B 1 22 ? -1.509 1.703 4.195 1 94.38 22 LEU B CA 1
ATOM 2729 C C . LEU B 1 22 ? -1.994 0.351 3.684 1 94.38 22 LEU B C 1
ATOM 2731 O O . LEU B 1 22 ? -3.172 0.015 3.826 1 94.38 22 LEU B O 1
ATOM 2735 N N . SER B 1 23 ? -1.122 -0.377 3.059 1 91.31 23 SER B N 1
ATOM 2736 C CA . SER B 1 23 ? -1.505 -1.643 2.441 1 91.31 23 SER B CA 1
ATOM 2737 C C . SER B 1 23 ? -1.608 -2.756 3.479 1 91.31 23 SER B C 1
ATOM 2739 O O . SER B 1 23 ? -2.479 -3.623 3.379 1 91.31 23 SER B O 1
ATOM 2741 N N . ASN B 1 24 ? -0.713 -2.701 4.445 1 92.19 24 ASN B N 1
ATOM 2742 C CA . ASN B 1 24 ? -0.598 -3.887 5.285 1 92.19 24 ASN B CA 1
ATOM 2743 C C . ASN B 1 24 ? -0.593 -3.523 6.77 1 92.19 24 ASN B C 1
ATOM 2745 O O . ASN B 1 24 ? -0.56 -4.406 7.629 1 92.19 24 ASN B O 1
ATOM 2749 N N . GLY B 1 25 ? -0.585 -2.336 7.102 1 92.69 25 GLY B N 1
ATOM 2750 C CA . GLY B 1 25 ? -0.599 -1.905 8.492 1 92.69 25 GLY B CA 1
ATOM 2751 C C . GLY B 1 25 ? -1.994 -1.836 9.078 1 92.69 25 GLY B C 1
ATOM 2752 O O . GLY B 1 25 ? -2.984 -1.845 8.344 1 92.69 25 GLY B O 1
ATOM 2753 N N . LYS B 1 26 ? -2.02 -1.924 10.344 1 93.31 26 LYS B N 1
ATOM 2754 C CA . LYS B 1 26 ? -3.248 -1.681 11.094 1 93.31 26 LYS B CA 1
ATOM 2755 C C . LYS B 1 26 ? -3.127 -0.426 11.953 1 93.31 26 LYS B C 1
ATOM 2757 O O . LYS B 1 26 ? -2.049 0.164 12.055 1 93.31 26 LYS B O 1
ATOM 2762 N N . ASP B 1 27 ? -4.254 -0.016 12.508 1 93.25 27 ASP B N 1
ATOM 2763 C CA . ASP B 1 27 ? -4.234 1.151 13.383 1 93.25 27 ASP B CA 1
ATOM 2764 C C . ASP B 1 27 ? -3.207 0.98 14.5 1 93.25 27 ASP B C 1
ATOM 2766 O O . ASP B 1 27 ? -3.246 -0.005 15.242 1 93.25 27 ASP B O 1
ATOM 2770 N N . GLY B 1 28 ? -2.285 1.893 14.539 1 95.5 28 GLY B N 1
ATOM 2771 C CA . GLY B 1 28 ? -1.255 1.823 15.562 1 95.5 28 GLY B CA 1
ATOM 2772 C C . GLY B 1 28 ? 0.03 1.183 15.078 1 95.5 28 GLY B C 1
ATOM 2773 O O . GLY B 1 28 ? 1.023 1.14 15.805 1 95.5 28 GLY B O 1
ATOM 2774 N N . SER B 1 29 ? 0.059 0.682 13.875 1 96.88 29 SER B N 1
ATOM 2775 C CA . SER B 1 29 ? 1.307 0.18 13.312 1 96.88 29 SER B CA 1
ATOM 2776 C C . SER B 1 29 ? 2.299 1.312 13.07 1 96.88 29 SER B C 1
ATOM 2778 O O . SER B 1 29 ? 1.91 2.414 12.672 1 96.88 29 SER B O 1
ATOM 2780 N N . TYR B 1 30 ? 3.535 1.015 13.344 1 96.94 30 TYR B N 1
ATOM 2781 C CA . TYR B 1 30 ? 4.527 2.068 13.164 1 96.94 30 TYR B CA 1
ATOM 2782 C C . TYR B 1 30 ? 5.863 1.49 12.719 1 96.94 30 TYR B C 1
ATOM 2784 O O . TYR B 1 30 ? 6.125 0.299 12.906 1 96.94 30 TYR B O 1
ATOM 2792 N N . LEU B 1 31 ? 6.652 2.289 12.086 1 96.44 31 LEU B N 1
ATOM 2793 C CA . LEU B 1 31 ? 8.023 1.948 11.734 1 96.44 31 LEU B CA 1
ATOM 2794 C C . LEU B 1 31 ? 8.93 3.176 11.812 1 96.44 31 LEU B C 1
ATOM 2796 O O . LEU B 1 31 ? 8.453 4.309 11.695 1 96.44 31 LEU B O 1
ATOM 2800 N N . LEU B 1 32 ? 10.156 2.895 12.117 1 95.62 32 LEU B N 1
ATOM 2801 C CA . LEU B 1 32 ? 11.156 3.945 12.203 1 95.62 32 LEU B CA 1
ATOM 2802 C C . LEU B 1 32 ? 12.07 3.93 10.984 1 95.62 32 LEU B C 1
ATOM 2804 O O . LEU B 1 32 ? 12.484 2.861 10.531 1 95.62 32 LEU B O 1
ATOM 2808 N N . ARG B 1 33 ? 12.312 5.113 10.438 1 93.94 33 ARG B N 1
ATOM 2809 C CA . ARG B 1 33 ? 13.195 5.246 9.281 1 93.94 33 ARG B CA 1
ATOM 2810 C C . ARG B 1 33 ? 14.055 6.496 9.383 1 93.94 33 ARG B C 1
ATOM 2812 O O . ARG B 1 33 ? 13.82 7.348 10.242 1 93.94 33 ARG B O 1
ATOM 2819 N N . LYS B 1 34 ? 15 6.551 8.508 1 91.69 34 LYS B N 1
ATOM 2820 C CA . LYS B 1 34 ? 15.852 7.738 8.484 1 91.69 34 LYS B CA 1
ATOM 2821 C C . LYS B 1 34 ? 15.156 8.898 7.785 1 91.69 34 LYS B C 1
ATOM 2823 O O . LYS B 1 34 ? 14.445 8.703 6.797 1 91.69 34 LYS B O 1
ATOM 2828 N N . SER B 1 35 ? 15.352 10.07 8.352 1 89 35 SER B N 1
ATOM 2829 C CA . SER B 1 35 ? 14.828 11.266 7.691 1 89 35 SER B CA 1
ATOM 2830 C C . SER B 1 35 ? 15.766 11.742 6.586 1 89 35 SER B C 1
ATOM 2832 O O . SER B 1 35 ? 16.984 11.648 6.715 1 89 35 SER B O 1
ATOM 2834 N N . ASN B 1 36 ? 15.242 12.188 5.523 1 82.19 36 ASN B N 1
ATOM 2835 C CA . ASN B 1 36 ? 16.047 12.703 4.418 1 82.19 36 ASN B CA 1
ATOM 2836 C C . ASN B 1 36 ? 16.422 14.172 4.637 1 82.19 36 ASN B C 1
ATOM 2838 O O . ASN B 1 36 ? 17.219 14.727 3.887 1 82.19 36 ASN B O 1
ATOM 2842 N N . GLU B 1 37 ? 15.953 14.719 5.691 1 84.88 37 GLU B N 1
ATOM 2843 C CA . GLU B 1 37 ? 16.156 16.156 5.918 1 84.88 37 GLU B CA 1
ATOM 2844 C C . GLU B 1 37 ? 17.484 16.422 6.598 1 84.88 37 GLU B C 1
ATOM 2846 O O . GLU B 1 37 ? 18.219 17.344 6.219 1 84.88 37 GLU B O 1
ATOM 2851 N N . ARG B 1 38 ? 17.734 15.695 7.633 1 89.31 38 ARG B N 1
ATOM 2852 C CA . ARG B 1 38 ? 18.953 15.836 8.414 1 89.31 38 ARG B CA 1
ATOM 2853 C C . ARG B 1 38 ? 19.469 14.477 8.883 1 89.31 38 ARG B C 1
ATOM 2855 O O . ARG B 1 38 ? 18.672 13.547 9.07 1 89.31 38 ARG B O 1
ATOM 2862 N N . GLU B 1 39 ? 20.672 14.391 9.109 1 88.94 39 GLU B N 1
ATOM 2863 C CA . GLU B 1 39 ? 21.312 13.133 9.484 1 88.94 39 GLU B CA 1
ATOM 2864 C C . GLU B 1 39 ? 20.953 12.742 10.914 1 88.94 39 GLU B C 1
ATOM 2866 O O . GLU B 1 39 ? 20.953 11.555 11.266 1 88.94 39 GLU B O 1
ATOM 2871 N N . ASP B 1 40 ? 20.688 13.727 11.758 1 91.56 40 ASP B N 1
ATOM 2872 C CA . ASP B 1 40 ? 20.391 13.445 13.156 1 91.56 40 ASP B CA 1
ATOM 2873 C C . ASP B 1 40 ? 18.891 13.289 13.391 1 91.56 40 ASP B C 1
ATOM 2875 O O . ASP B 1 40 ? 18.438 13.25 14.531 1 91.56 40 ASP B O 1
ATOM 2879 N N . LEU B 1 41 ? 18.172 13.195 12.281 1 93.69 41 LEU B N 1
ATOM 2880 C CA . LEU B 1 41 ? 16.719 13.109 12.383 1 93.69 41 LEU B CA 1
ATOM 2881 C C . LEU B 1 41 ? 16.203 11.766 11.883 1 93.69 41 LEU B C 1
ATOM 2883 O O . LEU B 1 41 ? 16.703 11.25 10.875 1 93.69 41 LEU B O 1
ATOM 2887 N N . TYR B 1 42 ? 15.352 11.195 12.633 1 94.44 42 TYR B N 1
ATOM 2888 C CA . TYR B 1 42 ? 14.617 10 12.242 1 94.44 42 TYR B CA 1
ATOM 2889 C C . TYR B 1 42 ? 13.133 10.289 12.086 1 94.44 42 TYR B C 1
ATOM 2891 O O . TYR B 1 42 ? 12.625 11.266 12.641 1 94.44 42 TYR B O 1
ATOM 2899 N N . SER B 1 43 ? 12.516 9.523 11.258 1 95.69 43 SER B N 1
ATOM 2900 C CA . SER B 1 43 ? 11.086 9.672 11.016 1 95.69 43 SER B CA 1
ATOM 2901 C C . SER B 1 43 ? 10.312 8.453 11.523 1 95.69 43 SER B C 1
ATOM 2903 O O . SER B 1 43 ? 10.617 7.32 11.148 1 95.69 43 SER B O 1
ATOM 2905 N N . LEU B 1 44 ? 9.422 8.742 12.406 1 96.5 44 LEU B N 1
ATOM 2906 C CA . LEU B 1 44 ? 8.477 7.719 12.852 1 96.5 44 LEU B CA 1
ATOM 2907 C C . LEU B 1 44 ? 7.172 7.805 12.078 1 96.5 44 LEU B C 1
ATOM 2909 O O . LEU B 1 44 ? 6.453 8.805 12.172 1 96.5 44 LEU B O 1
ATOM 2913 N N . SER B 1 45 ? 6.895 6.809 11.25 1 96.75 45 SER B N 1
ATOM 2914 C CA . SER B 1 45 ? 5.652 6.738 10.492 1 96.75 45 SER B CA 1
ATOM 2915 C C . SER B 1 45 ? 4.621 5.859 11.195 1 96.75 45 SER B C 1
ATOM 2917 O O . SER B 1 45 ? 4.914 4.719 11.562 1 96.75 45 SER B O 1
ATOM 2919 N N . VAL B 1 46 ? 3.488 6.414 11.383 1 96.94 46 VAL B N 1
ATOM 2920 C CA . VAL B 1 46 ? 2.471 5.734 12.172 1 96.94 46 VAL B CA 1
ATOM 2921 C C . VAL B 1 46 ? 1.16 5.676 11.391 1 96.94 46 VAL B C 1
ATOM 2923 O O . VAL B 1 46 ? 0.682 6.695 10.891 1 96.94 46 VAL B O 1
ATOM 2926 N N . ARG B 1 47 ? 0.609 4.461 11.367 1 96.69 47 ARG B N 1
ATOM 2927 C CA . ARG B 1 47 ? -0.664 4.254 10.688 1 96.69 47 ARG B CA 1
ATOM 2928 C C . ARG B 1 47 ? -1.83 4.723 11.547 1 96.69 47 ARG B C 1
ATOM 2930 O O . ARG B 1 47 ? -1.972 4.297 12.695 1 96.69 47 ARG B O 1
ATOM 2937 N N . GLY B 1 48 ? -2.535 5.656 11.039 1 92.38 48 GLY B N 1
ATOM 2938 C CA . GLY B 1 48 ? -3.816 6.016 11.633 1 92.38 48 GLY B CA 1
ATOM 2939 C C . GLY B 1 48 ? -4.988 5.281 11.008 1 92.38 48 GLY B C 1
ATOM 2940 O O . GLY B 1 48 ? -4.82 4.191 10.461 1 92.38 48 GLY B O 1
ATOM 2941 N N . LYS B 1 49 ? -6.117 5.82 11.148 1 90.44 49 LYS B N 1
ATOM 2942 C CA . LYS B 1 49 ? -7.312 5.176 10.617 1 90.44 49 LYS B CA 1
ATOM 2943 C C . LYS B 1 49 ? -7.301 5.172 9.086 1 90.44 49 LYS B C 1
ATOM 2945 O O . LYS B 1 49 ? -7.461 4.117 8.469 1 90.44 49 LYS B O 1
ATOM 2950 N N . ASP B 1 50 ? -7.082 6.352 8.539 1 90.12 50 ASP B N 1
ATOM 2951 C CA . ASP B 1 50 ? -7.152 6.441 7.086 1 90.12 50 ASP B CA 1
ATOM 2952 C C . ASP B 1 50 ? -5.914 7.133 6.52 1 90.12 50 ASP B C 1
ATOM 2954 O O . ASP B 1 50 ? -5.91 7.562 5.367 1 90.12 50 ASP B O 1
ATOM 2958 N N . SER B 1 51 ? -4.887 7.25 7.398 1 92.69 51 SER B N 1
ATOM 2959 C CA . SER B 1 51 ? -3.699 7.965 6.945 1 92.69 51 SER B CA 1
ATOM 2960 C C . SER B 1 51 ? -2.455 7.5 7.691 1 92.69 51 SER B C 1
ATOM 2962 O O . SER B 1 51 ? -2.551 6.707 8.633 1 92.69 51 SER B O 1
ATOM 2964 N N . VAL B 1 52 ? -1.394 7.973 7.184 1 95.5 52 VAL B N 1
ATOM 2965 C CA . VAL B 1 52 ? -0.118 7.742 7.852 1 95.5 52 VAL B CA 1
ATOM 2966 C C . VAL B 1 52 ? 0.453 9.07 8.352 1 95.5 52 VAL B C 1
ATOM 2968 O O . VAL B 1 52 ? 0.558 10.031 7.582 1 95.5 52 VAL B O 1
ATOM 2971 N N . LYS B 1 53 ? 0.731 9.094 9.602 1 94.25 53 LYS B N 1
ATOM 2972 C CA . LYS B 1 53 ? 1.331 10.281 10.195 1 94.25 53 LYS B CA 1
ATOM 2973 C C . LYS B 1 53 ? 2.828 10.094 10.422 1 94.25 53 LYS B C 1
ATOM 2975 O O . LYS B 1 53 ? 3.281 8.984 10.719 1 94.25 53 LYS B O 1
ATOM 2980 N N . HIS B 1 54 ? 3.49 11.172 10.266 1 94 54 HIS B N 1
ATOM 2981 C CA . HIS B 1 54 ? 4.938 11.125 10.438 1 94 54 HIS B CA 1
ATOM 2982 C C . HIS B 1 54 ? 5.387 12.062 11.555 1 94 54 HIS B C 1
ATOM 2984 O O . HIS B 1 54 ? 4.898 13.188 11.664 1 94 54 HIS B O 1
ATOM 2990 N N . PHE B 1 55 ? 6.297 11.547 12.414 1 94.56 55 PHE B N 1
ATOM 2991 C CA . PHE B 1 55 ? 6.863 12.312 13.516 1 94.56 55 PHE B CA 1
ATOM 2992 C C . PHE B 1 55 ? 8.383 12.305 13.453 1 94.56 55 PHE B C 1
ATOM 2994 O O . PHE B 1 55 ? 8.992 11.312 13.039 1 94.56 55 PHE B O 1
ATOM 3001 N N . HIS B 1 56 ? 8.969 13.367 13.961 1 94.44 56 HIS B N 1
ATOM 3002 C CA . HIS B 1 56 ? 10.422 13.422 14.047 1 94.44 56 HIS B CA 1
ATOM 3003 C C . HIS B 1 56 ? 10.914 12.891 15.391 1 94.44 56 HIS B C 1
ATOM 3005 O O . HIS B 1 56 ? 10.32 13.172 16.438 1 94.44 56 HIS B O 1
ATOM 3011 N N . ILE B 1 57 ? 11.906 12.164 15.273 1 95 57 ILE B N 1
ATOM 3012 C CA . ILE B 1 57 ? 12.719 11.805 16.438 1 95 57 ILE B CA 1
ATOM 3013 C C . ILE B 1 57 ? 14.156 12.281 16.219 1 95 57 ILE B C 1
ATOM 3015 O O . ILE B 1 57 ? 14.805 11.898 15.25 1 95 57 ILE B O 1
ATOM 3019 N N . GLU B 1 58 ? 14.641 13.086 17.125 1 95.06 58 GLU B N 1
ATOM 3020 C CA . GLU B 1 58 ? 15.938 13.719 16.953 1 95.06 58 GLU B CA 1
ATOM 3021 C C . GLU B 1 58 ? 16.984 13.094 17.891 1 95.06 58 GLU B C 1
ATOM 3023 O O . GLU B 1 58 ? 16.75 12.961 19.094 1 95.06 58 GLU B O 1
ATOM 3028 N N . TYR B 1 59 ? 18.062 12.758 17.281 1 93.31 59 TYR B N 1
ATOM 3029 C CA . TYR B 1 59 ? 19.219 12.336 18.062 1 93.31 59 TYR B CA 1
ATOM 3030 C C . TYR B 1 59 ? 20.141 13.516 18.328 1 93.31 59 TYR B C 1
ATOM 3032 O O . TYR B 1 59 ? 20.781 14.039 17.422 1 93.31 59 TYR B O 1
ATOM 3040 N N . THR B 1 60 ? 20.281 13.891 19.547 1 91.75 60 THR B N 1
ATOM 3041 C CA . THR B 1 60 ? 21.047 15.078 19.922 1 91.75 60 THR B CA 1
ATOM 3042 C C . THR B 1 60 ? 22.5 14.727 20.188 1 91.75 60 THR B C 1
ATOM 3044 O O . THR B 1 60 ? 23.297 15.586 20.594 1 91.75 60 THR B O 1
ATOM 3047 N N . GLY B 1 61 ? 22.938 13.547 19.969 1 89.25 61 GLY B N 1
ATOM 3048 C CA . GLY B 1 61 ? 24.281 13.094 20.281 1 89.25 61 GLY B CA 1
ATOM 3049 C C . GLY B 1 61 ? 24.359 12.312 21.578 1 89.25 61 GLY B C 1
ATOM 3050 O O . GLY B 1 61 ? 25.109 11.352 21.688 1 89.25 61 GLY B O 1
ATOM 3051 N N . THR B 1 62 ? 23.562 12.742 22.562 1 91.56 62 THR B N 1
ATOM 3052 C CA . THR B 1 62 ? 23.594 12.086 23.875 1 91.56 62 THR B CA 1
ATOM 3053 C C . THR B 1 62 ? 22.219 11.531 24.234 1 91.56 62 THR B C 1
ATOM 3055 O O . THR B 1 62 ? 22.109 10.68 25.125 1 91.56 62 THR B O 1
ATOM 3058 N N . SER B 1 63 ? 21.25 12.07 23.594 1 94.19 63 SER B N 1
ATOM 3059 C CA . SER B 1 63 ? 19.891 11.672 23.906 1 94.19 63 SER B CA 1
ATOM 3060 C C . SER B 1 63 ? 19 11.672 22.656 1 94.19 63 SER B C 1
ATOM 3062 O O . SER B 1 63 ? 19.453 12.055 21.578 1 94.19 63 SER B O 1
ATOM 3064 N N . LEU B 1 64 ? 17.766 11.094 22.828 1 95 64 LEU B N 1
ATOM 3065 C CA . LEU B 1 64 ? 16.766 11.102 21.781 1 95 64 LEU B CA 1
ATOM 3066 C C . LEU B 1 64 ? 15.547 11.93 22.188 1 95 64 LEU B C 1
ATOM 3068 O O . LEU B 1 64 ? 14.98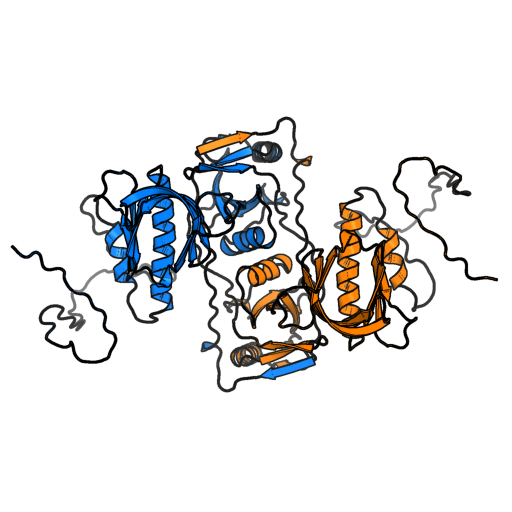4 11.727 23.266 1 95 64 LEU B O 1
ATOM 3072 N N . LYS B 1 65 ? 15.219 12.82 21.344 1 95.81 65 LYS B N 1
ATOM 3073 C CA . LYS B 1 65 ? 14.07 13.695 21.609 1 95.81 65 LYS B CA 1
ATOM 3074 C C . LYS B 1 65 ? 12.883 13.312 20.734 1 95.81 65 LYS B C 1
ATOM 3076 O O . LYS B 1 65 ? 13.008 13.234 19.5 1 95.81 65 LYS B O 1
ATOM 3081 N N . PHE B 1 66 ? 11.789 13.008 21.312 1 95.5 66 PHE B N 1
ATOM 3082 C CA . PHE B 1 66 ? 10.516 12.719 20.656 1 95.5 66 PHE B CA 1
ATOM 3083 C C . PHE B 1 66 ? 9.406 13.578 21.25 1 95.5 66 PHE B C 1
ATOM 3085 O O . PHE B 1 66 ? 8.875 13.273 22.312 1 95.5 66 PHE B O 1
ATOM 3092 N N . GLY B 1 67 ? 9.086 14.586 20.438 1 91.62 67 GLY B N 1
ATOM 3093 C CA . GLY B 1 67 ? 8.188 15.57 21.016 1 91.62 67 GLY B CA 1
ATOM 3094 C C . GLY B 1 67 ? 8.781 16.281 22.219 1 91.62 67 GLY B C 1
ATOM 3095 O O . GLY B 1 67 ? 9.883 16.828 22.141 1 91.62 67 GLY B O 1
ATOM 3096 N N . PHE B 1 68 ? 8.078 16.281 23.281 1 90.88 68 PHE B N 1
ATOM 3097 C CA . PHE B 1 68 ? 8.578 16.953 24.469 1 90.88 68 PHE B CA 1
ATOM 3098 C C . PHE B 1 68 ? 9.273 15.977 25.391 1 90.88 68 PHE B C 1
ATOM 3100 O O . PHE B 1 68 ? 9.773 16.359 26.453 1 90.88 68 PHE B O 1
ATOM 3107 N N . ASN B 1 69 ? 9.281 14.781 25.047 1 93.62 69 ASN B N 1
ATOM 3108 C CA . ASN B 1 69 ? 9.977 13.766 25.844 1 93.62 69 ASN B CA 1
ATOM 3109 C C . ASN B 1 69 ? 11.422 13.594 25.375 1 93.62 69 ASN B C 1
ATOM 3111 O O . ASN B 1 69 ? 11.703 13.688 24.172 1 93.62 69 ASN B O 1
ATOM 3115 N N . GLU B 1 70 ? 12.281 13.344 26.344 1 95.38 70 GLU B N 1
ATOM 3116 C CA . GLU B 1 70 ? 13.695 13.086 26.078 1 95.38 70 GLU B CA 1
ATOM 3117 C C . GLU B 1 70 ? 14.141 11.766 26.688 1 95.38 70 GLU B C 1
ATOM 3119 O O . GLU B 1 70 ? 13.82 11.469 27.844 1 95.38 70 GLU B O 1
ATOM 3124 N N . PHE B 1 71 ? 14.781 11.016 25.922 1 94.94 71 PHE B N 1
ATOM 3125 C CA . PHE B 1 71 ? 15.266 9.703 26.344 1 94.94 71 PHE B CA 1
ATOM 3126 C C . PHE B 1 71 ? 16.797 9.656 26.344 1 94.94 71 PHE B C 1
ATOM 3128 O O . PHE B 1 71 ? 17.422 10.047 25.359 1 94.94 71 PHE B O 1
ATOM 3135 N N . SER B 1 72 ? 17.359 9.148 27.344 1 93.31 72 SER B N 1
ATOM 3136 C CA . SER B 1 72 ? 18.812 9.18 27.531 1 93.31 72 SER B CA 1
ATOM 3137 C C . SER B 1 72 ? 19.5 8.156 26.641 1 93.31 72 SER B C 1
ATOM 3139 O O . SER B 1 72 ? 20.719 8.227 26.438 1 93.31 72 SER B O 1
ATOM 3141 N N . SER B 1 73 ? 18.766 7.207 26.203 1 89.56 73 SER B N 1
ATOM 3142 C CA . SER B 1 73 ? 19.328 6.172 25.344 1 89.56 73 SER B CA 1
ATOM 3143 C C . SER B 1 73 ? 18.266 5.594 24.422 1 89.56 73 SER B C 1
ATOM 3145 O O . SER B 1 73 ? 17.078 5.797 24.625 1 89.56 73 SER B O 1
ATOM 3147 N N . LEU B 1 74 ? 18.766 4.93 23.438 1 88.75 74 LEU B N 1
ATOM 3148 C CA . LEU B 1 74 ? 17.875 4.227 22.531 1 88.75 74 LEU B CA 1
ATOM 3149 C C . LEU B 1 74 ? 17.062 3.168 23.281 1 88.75 74 LEU B C 1
ATOM 3151 O O . LEU B 1 74 ? 15.891 2.939 22.969 1 88.75 74 LEU B O 1
ATOM 3155 N N . LYS B 1 75 ? 17.75 2.545 24.188 1 89.44 75 LYS B N 1
ATOM 3156 C CA . LYS B 1 75 ? 17.078 1.523 24.984 1 89.44 75 LYS B CA 1
ATOM 3157 C C . LYS B 1 75 ? 15.852 2.098 25.703 1 89.44 75 LYS B C 1
ATOM 3159 O O . LYS B 1 75 ? 14.805 1.451 25.766 1 89.44 75 LYS B O 1
ATOM 3164 N N . GLU B 1 76 ? 16 3.232 26.234 1 92.31 76 GLU B N 1
ATOM 3165 C CA . GLU B 1 76 ? 14.898 3.885 26.922 1 92.31 76 GLU B CA 1
ATOM 3166 C C . GLU B 1 76 ? 13.75 4.191 25.953 1 92.31 76 GLU B C 1
ATOM 3168 O O . GLU B 1 76 ? 12.578 4.066 26.328 1 92.31 76 GLU B O 1
ATOM 3173 N N . LEU B 1 77 ? 14.086 4.629 24.828 1 92.94 77 LEU B N 1
ATOM 3174 C CA . LEU B 1 77 ? 13.062 4.898 23.828 1 92.94 77 LEU B CA 1
ATOM 3175 C C . LEU B 1 77 ? 12.305 3.629 23.469 1 92.94 77 LEU B C 1
ATOM 3177 O O . LEU B 1 77 ? 11.07 3.643 23.375 1 92.94 77 LEU B O 1
ATOM 3181 N N . VAL B 1 78 ? 13.062 2.561 23.312 1 91.44 78 VAL B N 1
ATOM 3182 C CA . VAL B 1 78 ? 12.461 1.277 22.953 1 91.44 78 VAL B CA 1
ATOM 3183 C C . VAL B 1 78 ? 11.539 0.805 24.062 1 91.44 78 VAL B C 1
ATOM 3185 O O . VAL B 1 78 ? 10.453 0.279 23.812 1 91.44 78 VAL B O 1
ATOM 3188 N N . LEU B 1 79 ? 11.984 0.989 25.266 1 92.5 79 LEU B N 1
ATOM 3189 C CA . LEU B 1 79 ? 11.156 0.653 26.422 1 92.5 79 LEU B CA 1
ATOM 3190 C C . LEU B 1 79 ? 9.859 1.458 26.406 1 92.5 79 LEU B C 1
ATOM 3192 O O . LEU B 1 79 ? 8.789 0.926 26.719 1 92.5 79 LEU B O 1
ATOM 3196 N N . HIS B 1 80 ? 10.008 2.662 26.109 1 94.56 80 HIS B N 1
ATOM 3197 C CA . HIS B 1 80 ? 8.836 3.527 26 1 94.56 80 HIS B CA 1
ATOM 3198 C C . HIS B 1 80 ? 7.859 3.01 24.953 1 94.56 80 HIS B C 1
ATOM 3200 O O . HIS B 1 80 ? 6.648 2.982 25.188 1 94.56 80 HIS B O 1
ATOM 3206 N N . PHE B 1 81 ? 8.367 2.58 23.781 1 94.44 81 PHE B N 1
ATOM 3207 C CA . PHE B 1 81 ? 7.535 2.031 22.719 1 94.44 81 PHE B CA 1
ATOM 3208 C C . PHE B 1 81 ? 6.879 0.728 23.156 1 94.44 81 PHE B C 1
ATOM 3210 O O . PHE B 1 81 ? 5.73 0.454 22.797 1 94.44 81 PHE B O 1
ATOM 3217 N N . ALA B 1 82 ? 7.637 -0.01 23.891 1 93.5 82 ALA B N 1
ATOM 3218 C CA . ALA B 1 82 ? 7.109 -1.281 24.391 1 93.5 82 ALA B CA 1
ATOM 3219 C C . ALA B 1 82 ? 5.875 -1.062 25.266 1 93.5 82 ALA B C 1
ATOM 3221 O O . ALA B 1 82 ? 4.984 -1.914 25.312 1 93.5 82 ALA B O 1
ATOM 3222 N N . ASN B 1 83 ? 5.859 0.063 25.859 1 95.12 83 ASN B N 1
ATOM 3223 C CA . ASN B 1 83 ? 4.742 0.364 26.75 1 95.12 83 ASN B CA 1
ATOM 3224 C C . ASN B 1 83 ? 3.604 1.054 26.016 1 95.12 83 ASN B C 1
ATOM 3226 O O . ASN B 1 83 ? 2.738 1.676 26.625 1 95.12 83 ASN B O 1
ATOM 3230 N N . GLN B 1 84 ? 3.555 1.032 24.719 1 94.88 84 GLN B N 1
ATOM 3231 C CA . GLN B 1 84 ? 2.484 1.454 23.828 1 94.88 84 GLN B CA 1
ATOM 3232 C C . GLN B 1 84 ? 2.039 2.881 24.125 1 94.88 84 GLN B C 1
ATOM 3234 O O . GLN B 1 84 ? 0.884 3.111 24.5 1 94.88 84 GLN B O 1
ATOM 3239 N N . PRO B 1 85 ? 2.846 3.801 23.938 1 95.5 85 PRO B N 1
ATOM 3240 C CA . PRO B 1 85 ? 2.5 5.195 24.219 1 95.5 85 PRO B CA 1
ATOM 3241 C C . PRO B 1 85 ? 1.385 5.723 23.328 1 95.5 85 PRO B C 1
ATOM 3243 O O . PRO B 1 85 ? 1.275 5.316 22.172 1 95.5 85 PRO B O 1
ATOM 3246 N N . LEU B 1 86 ? 0.618 6.531 23.922 1 95.5 86 LEU B N 1
ATOM 3247 C CA . LEU B 1 86 ? -0.383 7.316 23.203 1 95.5 86 LEU B CA 1
ATOM 3248 C C . LEU B 1 86 ? 0.212 8.625 22.703 1 95.5 86 LEU B C 1
ATOM 3250 O O . LEU B 1 86 ? 0.791 9.391 23.484 1 95.5 86 LEU B O 1
ATOM 3254 N N . ILE B 1 87 ? 0.101 8.789 21.391 1 93.75 87 ILE B N 1
ATOM 3255 C CA . ILE B 1 87 ? 0.614 10.016 20.797 1 93.75 87 ILE B CA 1
ATOM 3256 C C . ILE B 1 87 ? -0.539 10.82 20.203 1 93.75 87 ILE B C 1
ATOM 3258 O O . ILE B 1 87 ? -1.399 10.273 19.5 1 93.75 87 ILE B O 1
ATOM 3262 N N . GLY B 1 88 ? -0.545 12.055 20.516 1 89.25 88 GLY B N 1
ATOM 3263 C CA . GLY B 1 88 ? -1.548 12.961 19.969 1 89.25 88 GLY B CA 1
ATOM 3264 C C . GLY B 1 88 ? -0.95 14.148 19.234 1 89.25 88 GLY B C 1
ATOM 3265 O O . GLY B 1 88 ? 0.029 14.742 19.703 1 89.25 88 GLY B O 1
ATOM 3266 N N . SER B 1 89 ? -1.527 14.297 18.094 1 83.12 89 SER B N 1
ATOM 3267 C CA . SER B 1 89 ? -1.088 15.453 17.312 1 83.12 89 SER B CA 1
ATOM 3268 C C . SER B 1 89 ? -1.937 16.688 17.641 1 83.12 89 SER B C 1
ATOM 3270 O O . SER B 1 89 ? -2.867 16.609 18.438 1 83.12 89 SER B O 1
ATOM 3272 N N . GLU B 1 90 ? -1.546 17.75 17 1 75.56 90 GLU B N 1
ATOM 3273 C CA . GLU B 1 90 ? -2.273 19 17.172 1 75.56 90 GLU B CA 1
ATOM 3274 C C . GLU B 1 90 ? -3.689 18.906 16.625 1 75.56 90 GLU B C 1
ATOM 3276 O O . GLU B 1 90 ? -4.594 19.609 17.078 1 75.56 90 GLU B O 1
ATOM 3281 N N . THR B 1 91 ? -3.826 17.891 15.68 1 69.56 91 THR B N 1
ATOM 3282 C CA . THR B 1 91 ? -5.125 17.734 15.039 1 69.56 91 THR B CA 1
ATOM 3283 C C . THR B 1 91 ? -6.086 16.953 15.938 1 69.56 91 THR B C 1
ATOM 3285 O O . THR B 1 91 ? -7.242 16.734 15.57 1 69.56 91 THR B O 1
ATOM 3288 N N . GLY B 1 92 ? -5.602 16.641 17.062 1 70.25 92 GLY B N 1
ATOM 3289 C CA . GLY B 1 92 ? -6.457 15.945 18.016 1 70.25 92 GLY B CA 1
ATOM 3290 C C . GLY B 1 92 ? -6.559 14.453 17.766 1 70.25 92 GLY B C 1
ATOM 3291 O O . GLY B 1 92 ? -7.32 13.758 18.438 1 70.25 92 GLY B O 1
ATOM 3292 N N . THR B 1 93 ? -5.941 14.016 16.859 1 82.69 93 THR B N 1
ATOM 3293 C CA . THR B 1 93 ? -5.969 12.578 16.609 1 82.69 93 THR B CA 1
ATOM 3294 C C . THR B 1 93 ? -5.023 11.852 17.562 1 82.69 93 THR B C 1
ATOM 3296 O O . THR B 1 93 ? -3.869 12.25 17.719 1 82.69 93 THR B O 1
ATOM 3299 N N . LEU B 1 94 ? -5.602 11 18.25 1 90 94 LEU B N 1
ATOM 3300 C CA . LEU B 1 94 ? -4.82 10.18 19.172 1 90 94 LEU B CA 1
ATOM 3301 C C . LEU B 1 94 ? -4.555 8.797 18.562 1 90 94 LEU B C 1
ATOM 3303 O O . LEU B 1 94 ? -5.461 8.18 18 1 90 94 LEU B O 1
ATOM 3307 N N . ILE B 1 95 ? -3.289 8.414 18.672 1 93.69 95 ILE B N 1
ATOM 3308 C CA . ILE B 1 95 ? -2.918 7.098 18.172 1 93.69 95 ILE B CA 1
ATOM 3309 C C . ILE B 1 95 ? -2.043 6.375 19.188 1 93.69 95 ILE B C 1
ATOM 3311 O O . ILE B 1 95 ? -1.113 6.961 19.75 1 93.69 95 ILE B O 1
ATOM 3315 N N . VAL B 1 96 ? -2.322 5.184 19.438 1 95.75 96 VAL B N 1
ATOM 3316 C CA . VAL B 1 96 ? -1.499 4.355 20.312 1 95.75 96 VAL B CA 1
ATOM 3317 C C . VAL B 1 96 ? -0.502 3.555 19.469 1 95.75 96 VAL B C 1
ATOM 3319 O O . VAL B 1 96 ? -0.882 2.902 18.5 1 95.75 96 VAL B O 1
ATOM 3322 N N . LEU B 1 97 ? 0.734 3.645 19.812 1 95.56 97 LEU B N 1
ATOM 3323 C CA . LEU B 1 97 ? 1.75 2.836 19.141 1 95.56 97 LEU B CA 1
ATOM 3324 C C . LEU B 1 97 ? 1.698 1.391 19.625 1 95.56 97 LEU B C 1
ATOM 3326 O O . LEU B 1 97 ? 2.246 1.065 20.688 1 95.56 97 LEU B O 1
ATOM 3330 N N . LYS B 1 98 ? 1.206 0.553 18.797 1 94.38 98 LYS B N 1
ATOM 3331 C CA . LYS B 1 98 ? 0.911 -0.797 19.266 1 94.38 98 LYS B CA 1
ATOM 3332 C C . LYS B 1 98 ? 1.747 -1.834 18.531 1 94.38 98 LYS B C 1
ATOM 3334 O O . LYS B 1 98 ? 2.246 -2.787 19.125 1 94.38 98 LYS B O 1
ATOM 3339 N N . HIS B 1 99 ? 1.871 -1.634 17.203 1 94.31 99 HIS B N 1
ATOM 3340 C CA . HIS B 1 99 ? 2.385 -2.715 16.375 1 94.31 99 HIS B CA 1
ATOM 3341 C C . HIS B 1 99 ? 3.6 -2.264 15.562 1 94.31 99 HIS B C 1
ATOM 3343 O O . HIS B 1 99 ? 3.453 -1.69 14.484 1 94.31 99 HIS B O 1
ATOM 3349 N N . PRO B 1 100 ? 4.77 -2.586 16.094 1 94.44 100 PRO B N 1
ATOM 3350 C CA . PRO B 1 100 ? 5.922 -2.279 15.242 1 94.44 100 PRO B CA 1
ATOM 3351 C C . PRO B 1 100 ? 5.918 -3.066 13.93 1 94.44 100 PRO B C 1
ATOM 3353 O O . PRO B 1 100 ? 5.684 -4.277 13.938 1 94.44 100 PRO B O 1
ATOM 3356 N N . TYR B 1 101 ? 6.035 -2.436 12.836 1 96 101 TYR B N 1
ATOM 3357 C CA . TYR B 1 101 ? 6.059 -3.088 11.531 1 96 101 TYR B CA 1
ATOM 3358 C C . TYR B 1 101 ? 7.449 -3.621 11.219 1 96 101 TYR B C 1
ATOM 3360 O O . TYR B 1 101 ? 8.422 -2.865 11.203 1 96 101 TYR B O 1
ATOM 3368 N N . PRO B 1 102 ? 7.547 -4.824 10.875 1 93.88 102 PRO B N 1
ATOM 3369 C CA . PRO B 1 102 ? 8.867 -5.438 10.688 1 93.88 102 PRO B CA 1
ATOM 3370 C C . PRO B 1 102 ? 9.555 -4.969 9.414 1 93.88 102 PRO B C 1
ATOM 3372 O O . PRO B 1 102 ? 8.898 -4.766 8.391 1 93.88 102 PRO B O 1
ATOM 3375 N N . HIS B 1 103 ? 10.828 -4.82 9.547 1 90.31 103 HIS B N 1
ATOM 3376 C CA . HIS B 1 103 ? 11.648 -4.457 8.398 1 90.31 103 HIS B CA 1
ATOM 3377 C C . HIS B 1 103 ? 11.664 -5.566 7.352 1 90.31 103 HIS B C 1
ATOM 3379 O O . HIS B 1 103 ? 11.727 -5.293 6.152 1 90.31 103 HIS B O 1
ATOM 3385 N N . GLU B 1 104 ? 11.641 -6.777 7.781 1 88.19 104 GLU B N 1
ATOM 3386 C CA . GLU B 1 104 ? 11.648 -7.93 6.887 1 88.19 104 GLU B CA 1
ATOM 3387 C C . GLU B 1 104 ? 10.375 -8.766 7.059 1 88.19 104 GLU B C 1
ATOM 3389 O O . GLU B 1 104 ? 10.078 -9.227 8.156 1 88.19 104 GLU B O 1
ATOM 3394 N N . VAL B 1 105 ? 9.664 -8.797 6.047 1 88.75 105 VAL B N 1
ATOM 3395 C CA . VAL B 1 105 ? 8.477 -9.648 6.02 1 88.75 105 VAL B CA 1
ATOM 3396 C C . VAL B 1 105 ? 8.648 -10.734 4.961 1 88.75 105 VAL B C 1
ATOM 3398 O O . VAL B 1 105 ? 8.953 -10.438 3.801 1 88.75 105 VAL B O 1
ATOM 3401 N N . GLU B 1 106 ? 8.484 -11.953 5.344 1 84.94 106 GLU B N 1
ATOM 3402 C CA . GLU B 1 106 ? 8.656 -13.062 4.414 1 84.94 106 GLU B CA 1
ATOM 3403 C C . GLU B 1 106 ? 7.492 -13.141 3.43 1 84.94 106 GLU B C 1
ATOM 3405 O O . GLU B 1 106 ? 6.336 -12.961 3.814 1 84.94 106 GLU B O 1
ATOM 3410 N N . GLU B 1 107 ? 7.82 -13.305 2.207 1 89 107 GLU B N 1
ATOM 3411 C CA . GLU B 1 107 ? 6.859 -13.508 1.13 1 89 107 GLU B CA 1
ATOM 3412 C C . GLU B 1 107 ? 7.16 -14.789 0.357 1 89 107 GLU B C 1
ATOM 3414 O O . GLU B 1 107 ? 8.32 -15.195 0.248 1 89 107 GLU B O 1
ATOM 3419 N N . PRO B 1 108 ? 6.09 -15.422 -0.163 1 85.88 108 PRO B N 1
ATOM 3420 C CA . PRO B 1 108 ? 6.352 -16.609 -0.989 1 85.88 108 PRO B CA 1
ATOM 3421 C C . PRO B 1 108 ? 7.141 -16.281 -2.254 1 85.88 108 PRO B C 1
ATOM 3423 O O . PRO B 1 108 ? 6.812 -15.32 -2.961 1 85.88 108 PRO B O 1
ATOM 3426 N N . SER B 1 109 ? 8.148 -17.062 -2.486 1 84.19 109 SER B N 1
ATOM 3427 C CA . SER B 1 109 ? 8.969 -16.859 -3.678 1 84.19 109 SER B CA 1
ATOM 3428 C C . SER B 1 109 ? 8.344 -17.531 -4.898 1 84.19 109 SER B C 1
ATOM 3430 O O . SER B 1 109 ? 8.875 -18.531 -5.41 1 84.19 109 SER B O 1
ATOM 3432 N N . ILE B 1 110 ? 7.312 -17.016 -5.348 1 84.75 110 ILE B N 1
ATOM 3433 C CA . ILE B 1 110 ? 6.594 -17.594 -6.484 1 84.75 110 ILE B CA 1
ATOM 3434 C C . ILE B 1 110 ? 6.695 -16.641 -7.68 1 84.75 110 ILE B C 1
ATOM 3436 O O . ILE B 1 110 ? 6.434 -15.445 -7.555 1 84.75 110 ILE B O 1
ATOM 3440 N N . TYR B 1 111 ? 7.105 -17.141 -8.75 1 88.56 111 TYR B N 1
ATOM 3441 C CA . TYR B 1 111 ? 7.227 -16.391 -9.992 1 88.56 111 TYR B CA 1
ATOM 3442 C C . TYR B 1 111 ? 6.391 -17.016 -11.102 1 88.56 111 TYR B C 1
ATOM 3444 O O . TYR B 1 111 ? 6.328 -18.234 -11.219 1 88.56 111 TYR B O 1
ATOM 3452 N N . GLU B 1 112 ? 5.801 -16.156 -11.883 1 88.25 112 GLU B N 1
ATOM 3453 C CA . GLU B 1 112 ? 4.945 -16.625 -12.969 1 88.25 112 GLU B CA 1
ATOM 3454 C C . GLU B 1 112 ? 5.77 -17 -14.195 1 88.25 112 GLU B C 1
ATOM 3456 O O . GLU B 1 112 ? 6.828 -16.422 -14.438 1 88.25 112 GLU B O 1
ATOM 3461 N N . SER B 1 113 ? 5.203 -17.969 -14.828 1 87.12 113 SER B N 1
ATOM 3462 C CA . SER B 1 113 ? 5.797 -18.312 -16.109 1 87.12 113 SER B CA 1
ATOM 3463 C C . SER B 1 113 ? 5.168 -17.5 -17.25 1 87.12 113 SER B C 1
ATOM 3465 O O . SER B 1 113 ? 3.957 -17.266 -17.25 1 87.12 113 SER B O 1
ATOM 3467 N N . VAL B 1 114 ? 6.004 -17.141 -18.156 1 90.12 114 VAL B N 1
ATOM 3468 C CA . VAL B 1 114 ? 5.523 -16.328 -19.281 1 90.12 114 VAL B CA 1
ATOM 3469 C C . VAL B 1 114 ? 5.082 -17.25 -20.422 1 90.12 114 VAL B C 1
ATOM 3471 O O . VAL B 1 114 ? 5.891 -18 -20.969 1 90.12 114 VAL B O 1
ATOM 3474 N N . ARG B 1 115 ? 3.857 -17.141 -20.797 1 88.69 115 ARG B N 1
ATOM 3475 C CA . ARG B 1 115 ? 3.326 -17.953 -21.891 1 88.69 115 ARG B CA 1
ATOM 3476 C C . ARG B 1 115 ? 3.037 -17.094 -23.109 1 88.69 115 ARG B C 1
ATOM 3478 O O . ARG B 1 115 ? 3.072 -17.578 -24.25 1 88.69 115 ARG B O 1
ATOM 3485 N N . VAL B 1 116 ? 2.699 -15.969 -22.859 1 89.75 116 VAL B N 1
ATOM 3486 C CA . VAL B 1 116 ? 2.455 -14.992 -23.922 1 89.75 116 VAL B CA 1
ATOM 3487 C C . VAL B 1 116 ? 3.354 -13.781 -23.719 1 89.75 116 VAL B C 1
ATOM 3489 O O . VAL B 1 116 ? 3.533 -13.305 -22.594 1 89.75 116 VAL B O 1
ATOM 3492 N N . HIS B 1 117 ? 3.99 -13.359 -24.781 1 93.5 117 HIS B N 1
ATOM 3493 C CA . HIS B 1 117 ? 4.895 -12.211 -24.734 1 93.5 117 HIS B CA 1
ATOM 3494 C C . HIS B 1 117 ? 4.965 -11.5 -26.078 1 93.5 117 HIS B C 1
ATOM 3496 O O . HIS B 1 117 ? 5.723 -11.914 -26.953 1 93.5 117 HIS B O 1
ATOM 3502 N N . THR B 1 118 ? 4.203 -10.477 -26.156 1 91.81 118 THR B N 1
ATOM 3503 C CA . THR B 1 118 ? 4.152 -9.789 -27.438 1 91.81 118 THR B CA 1
ATOM 3504 C C . THR B 1 118 ? 4.004 -8.289 -27.25 1 91.81 118 THR B C 1
ATOM 3506 O O . THR B 1 118 ? 3.293 -7.84 -26.344 1 91.81 118 THR B O 1
ATOM 3509 N N . ALA B 1 119 ? 4.68 -7.531 -28.141 1 90.38 119 ALA B N 1
ATOM 3510 C CA . ALA B 1 119 ? 4.551 -6.078 -28.109 1 90.38 119 ALA B CA 1
ATOM 3511 C C . ALA B 1 119 ? 3.201 -5.637 -28.672 1 90.38 119 ALA B C 1
ATOM 3513 O O . ALA B 1 119 ? 2.76 -6.129 -29.703 1 90.38 119 ALA B O 1
ATOM 3514 N N . MET B 1 120 ? 2.598 -4.719 -27.953 1 89.88 120 MET B N 1
ATOM 3515 C CA . MET B 1 120 ? 1.275 -4.258 -28.359 1 89.88 120 MET B CA 1
ATOM 3516 C C . MET B 1 120 ? 1.377 -2.977 -29.188 1 89.88 120 MET B C 1
ATOM 3518 O O . MET B 1 120 ? 0.419 -2.584 -29.844 1 89.88 120 MET B O 1
ATOM 3522 N N . GLN B 1 121 ? 2.475 -2.316 -29.062 1 90.44 121 GLN B N 1
ATOM 3523 C CA . GLN B 1 121 ? 2.746 -1.085 -29.797 1 90.44 121 GLN B CA 1
ATOM 3524 C C . GLN B 1 121 ? 4.059 -1.182 -30.562 1 90.44 121 GLN B C 1
ATOM 3526 O O . GLN B 1 121 ? 4.809 -2.148 -30.406 1 90.44 121 GLN B O 1
ATOM 3531 N N . THR B 1 122 ? 4.215 -0.286 -31.547 1 89.56 122 THR B N 1
ATOM 3532 C CA . THR B 1 122 ? 5.465 -0.21 -32.281 1 89.56 122 THR B CA 1
ATOM 3533 C C . THR B 1 122 ? 5.945 1.234 -32.406 1 89.56 122 THR B C 1
ATOM 3535 O O . THR B 1 122 ? 5.145 2.168 -32.312 1 89.56 122 THR B O 1
ATOM 3538 N N . GLY B 1 123 ? 7.207 1.436 -32.469 1 90.19 123 GLY B N 1
ATOM 3539 C CA . GLY B 1 123 ? 7.77 2.748 -32.75 1 90.19 123 GLY B CA 1
ATOM 3540 C C . GLY B 1 123 ? 8.016 3.566 -31.484 1 90.19 123 GLY B C 1
ATOM 3541 O O . GLY B 1 123 ? 8.438 4.723 -31.562 1 90.19 123 GLY B O 1
ATOM 3542 N N . ARG B 1 124 ? 7.66 3.02 -30.422 1 89.88 124 ARG B N 1
ATOM 3543 C CA . ARG B 1 124 ? 7.934 3.732 -29.172 1 89.88 124 ARG B CA 1
ATOM 3544 C C . ARG B 1 124 ? 9.375 3.537 -28.734 1 89.88 124 ARG B C 1
ATOM 3546 O O . ARG B 1 124 ? 10.016 2.545 -29.094 1 89.88 124 ARG B O 1
ATOM 3553 N N . THR B 1 125 ? 9.867 4.566 -28 1 89.69 125 THR B N 1
ATOM 3554 C CA . THR B 1 125 ? 11.242 4.531 -27.531 1 89.69 125 THR B CA 1
ATOM 3555 C C . THR B 1 125 ? 11.305 4.727 -26.016 1 89.69 125 THR B C 1
ATOM 3557 O O . THR B 1 125 ? 10.266 4.852 -25.359 1 89.69 125 THR B O 1
ATOM 3560 N N . GLU B 1 126 ? 12.508 4.688 -25.5 1 86 126 GLU B N 1
ATOM 3561 C CA . GLU B 1 126 ? 12.742 4.836 -24.078 1 86 126 GLU B CA 1
ATOM 3562 C C . GLU B 1 126 ? 12.164 6.148 -23.547 1 86 126 GLU B C 1
ATOM 3564 O O . GLU B 1 126 ? 11.734 6.23 -22.391 1 86 126 GLU B O 1
ATOM 3569 N N . ASN B 1 127 ? 12.109 7.137 -24.422 1 84.56 127 ASN B N 1
ATOM 3570 C CA . ASN B 1 127 ? 11.602 8.453 -24.031 1 84.56 127 ASN B CA 1
ATOM 3571 C C . ASN B 1 127 ? 10.102 8.422 -23.781 1 84.56 127 ASN B C 1
ATOM 3573 O O . ASN B 1 127 ? 9.562 9.32 -23.125 1 84.56 127 ASN B O 1
ATOM 3577 N N . ASP B 1 128 ? 9.508 7.371 -24.25 1 86.19 128 ASP B N 1
ATOM 3578 C CA . ASP B 1 128 ? 8.07 7.23 -24.047 1 86.19 128 ASP B CA 1
ATOM 3579 C C . ASP B 1 128 ? 7.766 6.516 -22.734 1 86.19 128 ASP B C 1
ATOM 3581 O O . ASP B 1 128 ? 6.613 6.473 -22.297 1 86.19 128 ASP B O 1
ATOM 3585 N N . LEU B 1 129 ? 8.727 5.961 -22.141 1 85.31 129 LEU B N 1
ATOM 3586 C CA . LEU B 1 129 ? 8.586 5.301 -20.844 1 85.31 129 LEU B CA 1
ATOM 3587 C C . LEU B 1 129 ? 8.734 6.301 -19.703 1 85.31 129 LEU B C 1
ATOM 3589 O O . LEU B 1 129 ? 9.805 6.41 -19.109 1 85.31 129 LEU B O 1
ATOM 3593 N N . VAL B 1 130 ? 7.785 7.062 -19.422 1 81.19 130 VAL B N 1
ATOM 3594 C CA . VAL B 1 130 ? 7.863 8.07 -18.375 1 81.19 130 VAL B CA 1
ATOM 3595 C C . VAL B 1 130 ? 7.254 7.523 -17.094 1 81.19 130 VAL B C 1
ATOM 3597 O O . VAL B 1 130 ? 6.039 7.324 -17 1 81.19 130 VAL B O 1
ATOM 3600 N N . PRO B 1 131 ? 8.141 7.172 -16.219 1 85.31 131 PRO B N 1
ATOM 3601 C CA . PRO B 1 131 ? 7.598 6.719 -14.93 1 85.31 131 PRO B CA 1
ATOM 3602 C C . PRO B 1 131 ? 6.844 7.82 -14.18 1 85.31 131 PRO B C 1
ATOM 3604 O O . PRO B 1 131 ? 7.359 8.93 -14.031 1 85.31 131 PRO B O 1
ATOM 3607 N N . ASN B 1 132 ? 5.621 7.539 -13.906 1 82 132 ASN B N 1
ATOM 3608 C CA . ASN B 1 132 ? 4.801 8.5 -13.172 1 82 132 ASN B CA 1
ATOM 3609 C C . ASN B 1 132 ? 3.863 7.797 -12.195 1 82 132 ASN B C 1
ATOM 3611 O O . ASN B 1 132 ? 3.24 6.793 -12.531 1 82 132 ASN B O 1
ATOM 3615 N N . ALA B 1 133 ? 3.93 8.18 -11.008 1 86.12 133 ALA B N 1
ATOM 3616 C CA . ALA B 1 133 ? 3.014 7.711 -9.969 1 86.12 133 ALA B CA 1
ATOM 3617 C C . ALA B 1 133 ? 2.604 8.859 -9.047 1 86.12 133 ALA B C 1
ATOM 3619 O O . ALA B 1 133 ? 3.428 9.703 -8.695 1 86.12 133 ALA B O 1
ATOM 3620 N N . PRO B 1 134 ? 1.376 8.875 -8.781 1 84.75 134 PRO B N 1
ATOM 3621 C CA . PRO B 1 134 ? 0.935 9.93 -7.867 1 84.75 134 PRO B CA 1
ATOM 3622 C C . PRO B 1 134 ? 1.482 9.75 -6.453 1 84.75 134 PRO B C 1
ATOM 3624 O O . PRO B 1 134 ? 1.865 8.641 -6.07 1 84.75 134 PRO B O 1
ATOM 3627 N N . SER B 1 135 ? 1.556 10.836 -5.766 1 88.06 135 SER B N 1
ATOM 3628 C CA . SER B 1 135 ? 1.893 10.773 -4.348 1 88.06 135 SER B CA 1
ATOM 3629 C C . SER B 1 135 ? 0.748 10.18 -3.533 1 88.06 135 SER B C 1
ATOM 3631 O O . SER B 1 135 ? -0.395 10.141 -3.992 1 88.06 135 SER B O 1
ATOM 3633 N N . LEU B 1 136 ? 1.09 9.578 -2.447 1 91.06 136 LEU B N 1
ATOM 3634 C CA . LEU B 1 136 ? 0.06 9.148 -1.51 1 91.06 136 LEU B CA 1
ATOM 3635 C C . LEU B 1 136 ? -0.385 10.305 -0.62 1 91.06 136 LEU B C 1
ATOM 3637 O O . LEU B 1 136 ? -1.543 10.727 -0.674 1 91.06 136 LEU B O 1
ATOM 3641 N N . GLY B 1 137 ? 0.563 10.969 0.067 1 87.62 137 GLY B N 1
ATOM 3642 C CA . GLY B 1 137 ? 0.32 12.18 0.827 1 87.62 137 GLY B CA 1
ATOM 3643 C C . GLY B 1 137 ? -0.989 12.156 1.592 1 87.62 137 GLY B C 1
ATOM 3644 O O . GLY B 1 137 ? -1.857 13.008 1.378 1 87.62 137 GLY B O 1
ATOM 3645 N N . THR B 1 138 ? -1.12 11.297 2.551 1 92.25 138 THR B N 1
ATOM 3646 C CA . THR B 1 138 ? -2.373 11.109 3.271 1 92.25 138 THR B CA 1
ATOM 3647 C C . THR B 1 138 ? -2.41 11.969 4.531 1 92.25 138 THR B C 1
ATOM 3649 O O . THR B 1 138 ? -1.37 12.25 5.129 1 92.25 138 THR B O 1
ATOM 3652 N N . LYS B 1 139 ? -3.537 12.453 4.848 1 92.12 139 LYS B N 1
ATOM 3653 C CA . LYS B 1 139 ? -3.766 13.219 6.074 1 92.12 139 LYS B CA 1
ATOM 3654 C C . LYS B 1 139 ? -5.207 13.078 6.547 1 92.12 139 LYS B C 1
ATOM 3656 O O . LYS B 1 139 ? -6.121 12.898 5.738 1 92.12 139 LYS B O 1
ATOM 3661 N N . GLU B 1 140 ? -5.391 13.086 7.879 1 92.75 140 GLU B N 1
ATOM 3662 C CA . GLU B 1 140 ? -6.73 13.047 8.461 1 92.75 140 GLU B CA 1
ATOM 3663 C C . GLU B 1 140 ? -6.812 13.891 9.719 1 92.75 140 GLU B C 1
ATOM 3665 O O . GLU B 1 140 ? -5.816 14.078 10.422 1 92.75 140 GLU B O 1
ATOM 3670 N N . GLY B 1 141 ? -8.008 14.445 9.93 1 92.06 141 GLY B N 1
ATOM 3671 C CA . GLY B 1 141 ? -8.211 15.242 11.125 1 92.06 141 GLY B CA 1
ATOM 3672 C C . GLY B 1 141 ? -9.531 15.992 11.117 1 92.06 141 GLY B C 1
ATOM 3673 O O . GLY B 1 141 ? -10.211 16.047 10.094 1 92.06 141 GLY B O 1
ATOM 3674 N N . TYR B 1 142 ? -9.852 16.516 12.258 1 92.81 142 TYR B N 1
ATOM 3675 C CA . TYR B 1 142 ? -11.062 17.328 12.391 1 92.81 142 TYR B CA 1
ATOM 3676 C C . TYR B 1 142 ? -10.828 18.75 11.922 1 92.81 142 TYR B C 1
ATOM 3678 O O . TYR B 1 142 ? -9.789 19.344 12.219 1 92.81 142 TYR B O 1
ATOM 3686 N N . LEU B 1 143 ? -11.734 19.25 11.156 1 95.12 143 LEU B N 1
ATOM 3687 C CA . LEU B 1 143 ? -11.805 20.656 10.766 1 95.12 143 LEU B CA 1
ATOM 3688 C C . LEU B 1 143 ? -13.219 21.188 10.93 1 95.12 143 LEU B C 1
ATOM 3690 O O . LEU B 1 143 ? -14.18 20.422 10.969 1 95.12 143 LEU B O 1
ATOM 3694 N N . ILE B 1 144 ? -13.258 22.469 11.133 1 95.44 144 ILE B N 1
ATOM 3695 C CA . ILE B 1 144 ? -14.555 23.141 11.203 1 95.44 144 ILE B CA 1
ATOM 3696 C C . ILE B 1 144 ? -14.883 23.766 9.844 1 95.44 144 ILE B C 1
ATOM 3698 O O . ILE B 1 144 ? -14.125 24.594 9.328 1 95.44 144 ILE B O 1
ATOM 3702 N N . LYS B 1 145 ? -15.945 23.312 9.281 1 95.62 145 LYS B N 1
ATOM 3703 C CA . LYS B 1 145 ? -16.312 23.75 7.938 1 95.62 145 LYS B CA 1
ATOM 3704 C C . LYS B 1 145 ? -17.578 24.594 7.957 1 95.62 145 LYS B C 1
ATOM 3706 O O . LYS B 1 145 ? -18.484 24.344 8.75 1 95.62 145 LYS B O 1
ATOM 3711 N N . GLN B 1 146 ? -17.625 25.625 7.098 1 94.25 146 GLN B N 1
ATOM 3712 C CA . GLN B 1 146 ? -18.812 26.469 6.973 1 94.25 146 GLN B CA 1
ATOM 3713 C C . GLN B 1 146 ?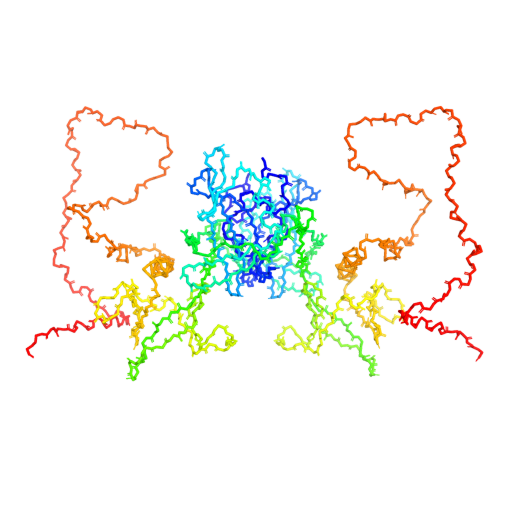 -19.797 25.891 5.961 1 94.25 146 GLN B C 1
ATOM 3715 O O . GLN B 1 146 ? -19.391 25.422 4.895 1 94.25 146 GLN B O 1
ATOM 3720 N N . GLY B 1 147 ? -21.109 25.859 6.328 1 93 147 GLY B N 1
ATOM 3721 C CA . GLY B 1 147 ? -22.141 25.391 5.418 1 93 147 GLY B CA 1
ATOM 3722 C C . GLY B 1 147 ? -22.359 26.297 4.223 1 93 147 GLY B C 1
ATOM 3723 O O . GLY B 1 147 ? -22.062 27.5 4.289 1 93 147 GLY B O 1
ATOM 3724 N N . LYS B 1 148 ? -22.891 25.719 3.213 1 88.44 148 LYS B N 1
ATOM 3725 C CA . LYS B 1 148 ? -23.094 26.453 1.972 1 88.44 148 LYS B CA 1
ATOM 3726 C C . LYS B 1 148 ? -24.281 27.406 2.084 1 88.44 148 LYS B C 1
ATOM 3728 O O . LYS B 1 148 ? -24.172 28.594 1.76 1 88.44 148 LYS B O 1
ATOM 3733 N N . ILE B 1 149 ? -25.297 26.859 2.578 1 86.88 149 ILE B N 1
ATOM 3734 C CA . ILE B 1 149 ? -26.578 27.578 2.58 1 86.88 149 ILE B CA 1
ATOM 3735 C C . ILE B 1 149 ? -26.734 28.328 3.904 1 86.88 149 ILE B C 1
ATOM 3737 O O . ILE B 1 149 ? -26.875 29.547 3.924 1 86.88 149 ILE B O 1
ATOM 3741 N N . VAL B 1 150 ? -26.828 27.703 5.121 1 88.31 150 VAL B N 1
ATOM 3742 C CA . VAL B 1 150 ? -27.109 28.281 6.434 1 88.31 150 VAL B CA 1
ATOM 3743 C C . VAL B 1 150 ? -25.859 28.906 7.004 1 88.31 150 VAL B C 1
ATOM 3745 O O . VAL B 1 150 ? -25.922 29.672 7.977 1 88.31 150 VAL B O 1
ATOM 3748 N N . LYS B 1 151 ? -24.641 28.734 6.285 1 88.25 151 LYS B N 1
ATOM 3749 C CA . LYS B 1 151 ? -23.328 29.281 6.617 1 88.25 151 LYS B CA 1
ATOM 3750 C C . LYS B 1 151 ? -22.984 29.031 8.078 1 88.25 151 LYS B C 1
ATOM 3752 O O . LYS B 1 151 ? -22.359 29.875 8.734 1 88.25 151 LYS B O 1
ATOM 3757 N N . ASN B 1 152 ? -23.547 28.031 8.781 1 93.31 152 ASN B N 1
ATOM 3758 C CA . ASN B 1 152 ? -23.141 27.594 10.109 1 93.31 152 ASN B CA 1
ATOM 3759 C C . ASN B 1 152 ? -21.859 26.781 10.07 1 93.31 152 ASN B C 1
ATOM 3761 O O . ASN B 1 152 ? -21.531 26.172 9.047 1 93.31 152 ASN B O 1
ATOM 3765 N N . TRP B 1 153 ? -21.156 26.922 11.156 1 94.94 153 TRP B N 1
ATOM 3766 C CA . TRP B 1 153 ? -19.906 26.172 11.266 1 94.94 153 TRP B CA 1
ATOM 3767 C C . TRP B 1 153 ? -20.125 24.844 11.977 1 94.94 153 TRP B C 1
ATOM 3769 O O . TRP B 1 153 ? -20.75 24.797 13.039 1 94.94 153 TRP B O 1
ATOM 3779 N N . LYS B 1 154 ? -19.672 23.781 11.359 1 96.25 154 LYS B N 1
ATOM 3780 C CA . LYS B 1 154 ? -19.797 22.453 11.938 1 96.25 154 LYS B CA 1
ATOM 3781 C C . LYS B 1 154 ? -18.484 21.688 11.852 1 96.25 154 LYS B C 1
ATOM 3783 O O . LYS B 1 154 ? -17.766 21.781 10.844 1 96.25 154 LYS B O 1
ATOM 3788 N N . THR B 1 155 ? -18.188 21 12.938 1 95.69 155 THR B N 1
ATOM 3789 C CA . THR B 1 155 ? -16.984 20.156 12.961 1 95.69 155 THR B CA 1
ATOM 3790 C C . THR B 1 155 ? -17.188 18.906 12.125 1 95.69 155 THR B C 1
ATOM 3792 O O . THR B 1 155 ? -18.203 18.219 12.258 1 95.69 155 THR B O 1
ATOM 3795 N N . ARG B 1 156 ? -16.281 18.672 11.172 1 96.62 156 ARG B N 1
ATOM 3796 C CA . ARG B 1 156 ? -16.312 17.5 10.297 1 96.62 156 ARG B CA 1
ATOM 3797 C C . ARG B 1 156 ? -14.961 16.797 10.281 1 96.62 156 ARG B C 1
ATOM 3799 O O . ARG B 1 156 ? -13.938 17.406 10.594 1 96.62 156 ARG B O 1
ATOM 3806 N N . TRP B 1 157 ? -15.031 15.492 10.008 1 95.5 157 TRP B N 1
ATOM 3807 C CA . TRP B 1 157 ? -13.812 14.703 9.867 1 95.5 157 TRP B CA 1
ATOM 3808 C C . TRP B 1 157 ? -13.344 14.688 8.414 1 95.5 157 TRP B C 1
ATOM 3810 O O . TRP B 1 157 ? -14.094 14.305 7.516 1 95.5 157 TRP B O 1
ATOM 3820 N N . PHE B 1 158 ? -12.07 15.102 8.234 1 96.38 158 PHE B N 1
ATOM 3821 C CA . PHE B 1 158 ? -11.531 15.195 6.879 1 96.38 158 PHE B CA 1
ATOM 3822 C C . PHE B 1 158 ? -10.461 14.141 6.648 1 96.38 158 PHE B C 1
ATOM 3824 O O . PHE B 1 158 ? -9.648 13.867 7.535 1 96.38 158 PHE B O 1
ATOM 3831 N N . THR B 1 159 ? -10.445 13.555 5.5 1 95 159 THR B N 1
ATOM 3832 C CA . THR B 1 159 ? -9.406 12.625 5.078 1 95 159 THR B CA 1
ATOM 3833 C C . THR B 1 159 ? -8.875 13 3.697 1 95 159 THR B C 1
ATOM 3835 O O . THR B 1 159 ? -9.648 13.32 2.793 1 95 159 THR B O 1
ATOM 3838 N N . LEU B 1 160 ? -7.617 13.07 3.629 1 95.06 160 LEU B N 1
ATOM 3839 C CA . LEU B 1 160 ? -6.938 13.32 2.361 1 95.06 160 LEU B CA 1
ATOM 3840 C C . LEU B 1 160 ? -6.234 12.062 1.864 1 95.06 160 LEU B C 1
ATOM 3842 O O . LEU B 1 160 ? -5.445 11.453 2.594 1 95.06 160 LEU B O 1
ATOM 3846 N N . HIS B 1 161 ? -6.543 11.625 0.697 1 91.44 161 HIS B N 1
ATOM 3847 C CA . HIS B 1 161 ? -5.902 10.508 0.018 1 91.44 161 HIS B CA 1
ATOM 3848 C C . HIS B 1 161 ? -5.629 10.828 -1.447 1 91.44 161 HIS B C 1
ATOM 3850 O O . HIS B 1 161 ? -6.562 11.023 -2.227 1 91.44 161 HIS B O 1
ATOM 3856 N N . ARG B 1 162 ? -4.359 10.828 -1.779 1 89.19 162 ARG B N 1
ATOM 3857 C CA . ARG B 1 162 ? -3.973 11.258 -3.121 1 89.19 162 ARG B CA 1
ATOM 3858 C C . ARG B 1 162 ? -4.527 12.648 -3.434 1 89.19 162 ARG B C 1
ATOM 3860 O O . ARG B 1 162 ? -4.258 13.609 -2.711 1 89.19 162 ARG B O 1
ATOM 3867 N N . ASN B 1 163 ? -5.398 12.75 -4.438 1 89.38 163 ASN B N 1
ATOM 3868 C CA . ASN B 1 163 ? -5.926 14.055 -4.812 1 89.38 163 ASN B CA 1
ATOM 3869 C C . ASN B 1 163 ? -7.395 14.195 -4.434 1 89.38 163 ASN B C 1
ATOM 3871 O O . ASN B 1 163 ? -8.094 15.07 -4.953 1 89.38 163 ASN B O 1
ATOM 3875 N N . GLU B 1 164 ? -7.773 13.398 -3.438 1 93.88 164 GLU B N 1
ATOM 3876 C CA . GLU B 1 164 ? -9.172 13.438 -3.02 1 93.88 164 GLU B CA 1
ATOM 3877 C C . GLU B 1 164 ? -9.297 13.836 -1.553 1 93.88 164 GLU B C 1
ATOM 3879 O O . GLU B 1 164 ? -8.781 13.156 -0.668 1 93.88 164 GLU B O 1
ATOM 3884 N N . LEU B 1 165 ? -9.977 14.914 -1.319 1 96.81 165 LEU B N 1
ATOM 3885 C CA . LEU B 1 165 ? -10.305 15.367 0.028 1 96.81 165 LEU B CA 1
ATOM 3886 C C . LEU B 1 165 ? -11.758 15.07 0.366 1 96.81 165 LEU B C 1
ATOM 3888 O O . LEU B 1 165 ? -12.672 15.594 -0.277 1 96.81 165 LEU B O 1
ATOM 3892 N N . LYS B 1 166 ? -11.945 14.266 1.349 1 97.69 166 LYS B N 1
ATOM 3893 C CA . LYS B 1 166 ? -13.289 13.891 1.767 1 97.69 166 LYS B CA 1
ATOM 3894 C C . LYS B 1 166 ? -13.586 14.375 3.184 1 97.69 166 LYS B C 1
ATOM 3896 O O . LYS B 1 166 ? -12.672 14.5 4.004 1 97.69 166 LYS B O 1
ATOM 3901 N N . TYR B 1 167 ? -14.844 14.68 3.369 1 97.75 167 TYR B N 1
ATOM 3902 C CA . TYR B 1 167 ? -15.203 14.961 4.754 1 97.75 167 TYR B CA 1
ATOM 3903 C C . TYR B 1 167 ? -16.453 14.195 5.164 1 97.75 167 TYR B C 1
ATOM 3905 O O . TYR B 1 167 ? -17.328 13.922 4.332 1 97.75 167 TYR B O 1
ATOM 3913 N N . PHE B 1 168 ? -16.453 13.859 6.445 1 97.25 168 PHE B N 1
ATOM 3914 C CA . PHE B 1 168 ? -17.453 13.031 7.094 1 97.25 168 PHE B CA 1
ATOM 3915 C C . PHE B 1 168 ? -18.094 13.766 8.266 1 97.25 168 PHE B C 1
ATOM 3917 O O . PHE B 1 168 ? -17.562 14.781 8.719 1 97.25 168 PHE B O 1
ATOM 3924 N N . LYS B 1 169 ? -19.25 13.242 8.695 1 96.62 169 LYS B N 1
ATOM 3925 C CA . LYS B 1 169 ? -19.859 13.812 9.891 1 96.62 169 LYS B CA 1
ATOM 3926 C C . LYS B 1 169 ? -18.938 13.727 11.094 1 96.62 169 LYS B C 1
ATOM 3928 O O . LYS B 1 169 ? -18.766 14.703 11.828 1 96.62 169 LYS B O 1
ATOM 3933 N N . ASP B 1 170 ? -18.406 12.625 11.273 1 93.81 170 ASP B N 1
ATOM 3934 C CA . ASP B 1 170 ? -17.438 12.367 12.328 1 93.81 170 ASP B CA 1
ATOM 3935 C C . ASP B 1 170 ? -16.469 11.25 11.922 1 93.81 170 ASP B C 1
ATOM 3937 O O . ASP B 1 170 ? -16.531 10.758 10.789 1 93.81 170 ASP B O 1
ATOM 3941 N N . GLN B 1 171 ? -15.555 10.961 12.711 1 90.69 171 GLN B N 1
ATOM 3942 C CA . GLN B 1 171 ? -14.492 10.008 12.414 1 90.69 171 GLN B CA 1
ATOM 3943 C C . GLN B 1 171 ? -15.055 8.602 12.219 1 90.69 171 GLN B C 1
ATOM 3945 O O . GLN B 1 171 ? -14.492 7.805 11.469 1 90.69 171 GLN B O 1
ATOM 3950 N N . THR B 1 172 ? -16.094 8.266 12.797 1 91.38 172 THR B N 1
ATOM 3951 C CA . THR B 1 172 ? -16.656 6.914 12.781 1 91.38 172 THR B CA 1
ATOM 3952 C C . THR B 1 172 ? -17.547 6.711 11.562 1 91.38 172 THR B C 1
ATOM 3954 O O . THR B 1 172 ? -17.891 5.578 11.219 1 91.38 172 THR B O 1
ATOM 3957 N N . ALA B 1 173 ? -17.859 7.801 10.906 1 93.56 173 ALA B N 1
ATOM 3958 C CA . ALA B 1 173 ? -18.734 7.707 9.742 1 93.56 173 ALA B CA 1
ATOM 3959 C C . ALA B 1 173 ? -18.047 6.988 8.586 1 93.56 173 ALA B C 1
ATOM 3961 O O . ALA B 1 173 ? -16.875 7.246 8.297 1 93.56 173 ALA B O 1
ATOM 3962 N N . THR B 1 174 ? -18.688 6.109 7.895 1 91.25 174 THR B N 1
ATOM 3963 C CA . THR B 1 174 ? -18.109 5.324 6.816 1 91.25 174 THR B CA 1
ATOM 3964 C C . THR B 1 174 ? -18.359 5.988 5.465 1 91.25 174 THR B C 1
ATOM 3966 O O . THR B 1 174 ? -17.547 5.863 4.543 1 91.25 174 THR B O 1
ATOM 3969 N N . GLU B 1 175 ? -19.484 6.691 5.348 1 95.75 175 GLU B N 1
ATOM 3970 C CA . GLU B 1 175 ? -19.812 7.344 4.082 1 95.75 175 GLU B CA 1
ATOM 3971 C C . GLU B 1 175 ? -19.484 8.836 4.133 1 95.75 175 GLU B C 1
ATOM 3973 O O . GLU B 1 175 ? -19.938 9.539 5.043 1 95.75 175 GLU B O 1
ATOM 3978 N N . PRO B 1 176 ? -18.75 9.219 3.18 1 96.75 176 PRO B N 1
ATOM 3979 C CA . PRO B 1 176 ? -18.453 10.648 3.158 1 96.75 176 PRO B CA 1
ATOM 3980 C C . PRO B 1 176 ? -19.656 11.508 2.775 1 96.75 176 PRO B C 1
ATOM 3982 O O . PRO B 1 176 ? -20.5 11.062 2.004 1 96.75 176 PRO B O 1
ATOM 3985 N N . ILE B 1 177 ? -19.734 12.602 3.352 1 96.75 177 ILE B N 1
ATOM 3986 C CA . ILE B 1 177 ? -20.75 13.57 2.947 1 96.75 177 ILE B CA 1
ATOM 3987 C C . ILE B 1 177 ? -20.438 14.078 1.54 1 96.75 177 ILE B C 1
ATOM 3989 O O . ILE B 1 177 ? -21.344 14.188 0.703 1 96.75 177 ILE B O 1
ATOM 3993 N N . ARG B 1 178 ? -19.188 14.367 1.297 1 96.62 178 ARG B N 1
ATOM 3994 C CA . ARG B 1 178 ? -18.734 14.828 -0.014 1 96.62 178 ARG B CA 1
ATOM 3995 C C . ARG B 1 178 ? -17.266 14.508 -0.241 1 96.62 178 ARG B C 1
ATOM 3997 O O . ARG B 1 178 ? -16.484 14.461 0.709 1 96.62 178 ARG B O 1
ATOM 4004 N N . ALA B 1 179 ? -16.953 14.211 -1.462 1 97 179 ALA B N 1
ATOM 4005 C CA . ALA B 1 179 ? -15.57 14.039 -1.913 1 97 179 ALA B CA 1
ATOM 4006 C C . ALA B 1 179 ? -15.156 15.172 -2.848 1 97 179 ALA B C 1
ATOM 4008 O O . ALA B 1 179 ? -15.797 15.406 -3.877 1 97 179 ALA B O 1
ATOM 4009 N N . LEU B 1 180 ? -14.133 15.914 -2.461 1 95.75 180 LEU B N 1
ATOM 4010 C CA . LEU B 1 180 ? -13.633 17.031 -3.25 1 95.75 180 LEU B CA 1
ATOM 4011 C C . LEU B 1 180 ? -12.406 16.625 -4.055 1 95.75 180 LEU B C 1
ATOM 4013 O O . LEU B 1 180 ? -11.422 16.125 -3.494 1 95.75 180 LEU B O 1
ATOM 4017 N N . ASP B 1 181 ? -12.445 16.781 -5.316 1 93.44 181 ASP B N 1
ATOM 4018 C CA . ASP B 1 181 ? -11.305 16.516 -6.188 1 93.44 181 ASP B CA 1
ATOM 4019 C C . ASP B 1 181 ? -10.352 17.719 -6.223 1 93.44 181 ASP B C 1
ATOM 4021 O O . ASP B 1 181 ? -10.664 18.75 -6.824 1 93.44 181 ASP B O 1
ATOM 4025 N N . LEU B 1 182 ? -9.227 17.578 -5.719 1 92.44 182 LEU B N 1
ATOM 4026 C CA . LEU B 1 182 ? -8.266 18.672 -5.562 1 92.44 182 LEU B CA 1
ATOM 4027 C C . LEU B 1 182 ? -7.719 19.109 -6.914 1 92.44 182 LEU B C 1
ATOM 4029 O O . LEU B 1 182 ? -7.129 20.188 -7.031 1 92.44 182 LEU B O 1
ATOM 4033 N N . THR B 1 183 ? -7.84 18.234 -7.91 1 85.5 183 THR B N 1
ATOM 4034 C CA . THR B 1 183 ? -7.395 18.641 -9.242 1 85.5 183 THR B CA 1
ATOM 4035 C C . THR B 1 183 ? -8.242 19.797 -9.766 1 85.5 183 THR B C 1
ATOM 4037 O O . THR B 1 183 ? -7.812 20.531 -10.664 1 85.5 183 THR B O 1
ATOM 4040 N N . GLU B 1 184 ? -9.438 19.969 -9.188 1 88.88 184 GLU B N 1
ATOM 4041 C CA . GLU B 1 184 ? -10.344 21.031 -9.586 1 88.88 184 GLU B CA 1
ATOM 4042 C C . GLU B 1 184 ? -10.164 22.266 -8.703 1 88.88 184 GLU B C 1
ATOM 4044 O O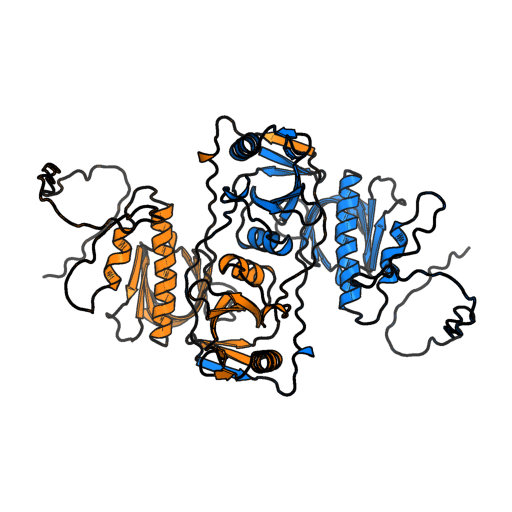 . GLU B 1 184 ? -10.758 23.312 -8.961 1 88.88 184 GLU B O 1
ATOM 4049 N N . CYS B 1 185 ? -9.43 22.109 -7.676 1 90.06 185 CYS B N 1
ATOM 4050 C CA . CYS B 1 185 ? -9.219 23.203 -6.738 1 90.06 185 CYS B CA 1
ATOM 4051 C C . CYS B 1 185 ? -8.219 24.203 -7.301 1 90.06 185 CYS B C 1
ATOM 4053 O O . CYS B 1 185 ? -7.129 23.828 -7.727 1 90.06 185 CYS B O 1
ATOM 4055 N N . SER B 1 186 ? -8.508 25.469 -7.23 1 81.5 186 SER B N 1
ATOM 4056 C CA . SER B 1 186 ? -7.664 26.469 -7.859 1 81.5 186 SER B CA 1
ATOM 4057 C C . SER B 1 186 ? -6.73 27.125 -6.844 1 81.5 186 SER B C 1
ATOM 4059 O O . SER B 1 186 ? -5.637 27.578 -7.191 1 81.5 186 SER B O 1
ATOM 4061 N N . ALA B 1 187 ? -7.23 27.219 -5.609 1 83.62 187 ALA B N 1
ATOM 4062 C CA . ALA B 1 187 ? -6.395 27.906 -4.629 1 83.62 187 ALA B CA 1
ATOM 4063 C C . ALA B 1 187 ? -6.711 27.438 -3.213 1 83.62 187 ALA B C 1
ATOM 4065 O O . ALA B 1 187 ? -7.84 27.031 -2.924 1 83.62 187 ALA B O 1
ATOM 4066 N N . VAL B 1 188 ? -5.68 27.453 -2.453 1 89.88 188 VAL B N 1
ATOM 4067 C CA . VAL B 1 188 ? -5.75 27.266 -1.008 1 89.88 188 VAL B CA 1
ATOM 4068 C C . VAL B 1 188 ? -5.066 28.438 -0.3 1 89.88 188 VAL B C 1
ATOM 4070 O O . VAL B 1 188 ? -3.889 28.719 -0.539 1 89.88 188 VAL B O 1
ATOM 4073 N N . GLN B 1 189 ? -5.832 29.141 0.489 1 83.25 189 GLN B N 1
ATOM 4074 C CA . GLN B 1 189 ? -5.273 30.344 1.117 1 83.25 189 GLN B CA 1
ATOM 4075 C C . GLN B 1 189 ? -5.812 30.516 2.535 1 83.25 189 GLN B C 1
ATOM 4077 O O . GLN B 1 189 ? -6.914 30.062 2.848 1 83.25 189 GLN B O 1
ATOM 4082 N N . PHE B 1 190 ? -4.926 31.109 3.264 1 86.06 190 PHE B N 1
ATOM 4083 C CA . PHE B 1 190 ? -5.434 31.531 4.566 1 86.06 190 PHE B CA 1
ATOM 4084 C C . PHE B 1 190 ? -6.598 32.5 4.406 1 86.06 190 PHE B C 1
ATOM 4086 O O . PHE B 1 190 ? -6.617 33.312 3.48 1 86.06 190 PHE B O 1
ATOM 4093 N N . ASP B 1 191 ? -7.504 32.312 5.273 1 83.94 191 ASP B N 1
ATOM 4094 C CA . ASP B 1 191 ? -8.672 33.188 5.227 1 83.94 191 ASP B CA 1
ATOM 4095 C C . ASP B 1 191 ? -8.781 34.031 6.5 1 83.94 191 ASP B C 1
ATOM 4097 O O . ASP B 1 191 ? -8.773 33.469 7.605 1 83.94 191 ASP B O 1
ATOM 4101 N N . TYR B 1 192 ? -8.789 35.375 6.305 1 79.25 192 TYR B N 1
ATOM 4102 C CA . TYR B 1 192 ? -8.906 36.281 7.441 1 79.25 192 TYR B CA 1
ATOM 4103 C C . TYR B 1 192 ? -10.258 36.969 7.453 1 79.25 192 TYR B C 1
ATOM 4105 O O . TYR B 1 192 ? -10.492 37.875 8.273 1 79.25 192 TYR B O 1
ATOM 4113 N N . SER B 1 193 ? -11.086 36.656 6.543 1 77.5 193 SER B N 1
ATOM 4114 C CA . SER B 1 193 ? -12.375 37.312 6.406 1 77.5 193 SER B CA 1
ATOM 4115 C C . SER B 1 193 ? -13.391 36.781 7.406 1 77.5 193 SER B C 1
ATOM 4117 O O . SER B 1 193 ? -14.391 37.438 7.699 1 77.5 193 SER B O 1
ATOM 4119 N N . GLN B 1 194 ? -13.016 35.688 7.996 1 78.06 194 GLN B N 1
ATOM 4120 C CA . GLN B 1 194 ? -13.961 35.094 8.922 1 78.06 194 GLN B CA 1
ATOM 4121 C C . GLN B 1 194 ? -13.711 35.531 10.352 1 78.06 194 GLN B C 1
ATOM 4123 O O . GLN B 1 194 ? -12.625 36.031 10.672 1 78.06 194 GLN B O 1
ATOM 4128 N N . GLU B 1 195 ? -14.711 35.5 11.156 1 83.5 195 GLU B N 1
ATOM 4129 C CA . GLU B 1 195 ? -14.586 35.875 12.562 1 83.5 195 GLU B CA 1
ATOM 4130 C C . GLU B 1 195 ? -13.914 34.781 13.375 1 83.5 195 GLU B C 1
ATOM 4132 O O . GLU B 1 195 ? -13.898 34.812 14.609 1 83.5 195 GLU B O 1
ATOM 4137 N N . ARG B 1 196 ? -13.32 33.906 12.703 1 88 196 ARG B N 1
ATOM 4138 C CA . ARG B 1 196 ? -12.664 32.781 13.359 1 88 196 ARG B CA 1
ATOM 4139 C C . ARG B 1 196 ? -11.172 32.75 13.062 1 88 196 ARG B C 1
ATOM 4141 O O . ARG B 1 196 ? -10.727 33.344 12.078 1 88 196 ARG B O 1
ATOM 4148 N N . VAL B 1 197 ? -10.461 32.156 13.992 1 89 197 VAL B N 1
ATOM 4149 C CA . VAL B 1 197 ? -9.016 32.062 13.844 1 89 197 VAL B CA 1
ATOM 4150 C C . VAL B 1 197 ? -8.633 30.766 13.156 1 89 197 VAL B C 1
ATOM 4152 O O . VAL B 1 197 ? -9.43 29.828 13.117 1 89 197 VAL B O 1
ATOM 4155 N N . ASN B 1 198 ? -7.418 30.719 12.5 1 91.81 198 ASN B N 1
ATOM 4156 C CA . ASN B 1 198 ? -6.844 29.531 11.867 1 91.81 198 ASN B CA 1
ATOM 4157 C C . ASN B 1 198 ? -7.711 29.031 10.711 1 91.81 198 ASN B C 1
ATOM 4159 O O . ASN B 1 198 ? -7.93 27.828 10.57 1 91.81 198 ASN B O 1
ATOM 4163 N N . CYS B 1 199 ? -8.281 30 10 1 92.94 199 CYS B N 1
ATOM 4164 C CA . CYS B 1 199 ? -9.18 29.641 8.906 1 92.94 199 CYS B CA 1
ATOM 4165 C C . CYS B 1 199 ? -8.445 29.688 7.566 1 92.94 199 CYS B C 1
ATOM 4167 O O . CYS B 1 199 ? -7.457 30.406 7.418 1 92.94 199 CYS B O 1
ATOM 4169 N N . PHE B 1 200 ? -8.812 28.781 6.664 1 94 200 PHE B N 1
ATOM 4170 C CA . PHE B 1 200 ? -8.336 28.781 5.281 1 94 200 PHE B CA 1
ATOM 4171 C C . PHE B 1 200 ? -9.453 28.375 4.328 1 94 200 PHE B C 1
ATOM 4173 O O . PHE B 1 200 ? -10.531 27.969 4.762 1 94 200 PHE B O 1
ATOM 4180 N N . CYS B 1 201 ? -9.258 28.672 3.092 1 92.62 201 CYS B N 1
ATOM 4181 C CA . CYS B 1 201 ? -10.336 28.375 2.152 1 92.62 201 CYS B CA 1
ATOM 4182 C C . CYS B 1 201 ? -9.812 27.609 0.938 1 92.62 201 CYS B C 1
ATOM 4184 O O . CYS B 1 201 ? -8.625 27.719 0.602 1 92.62 201 CYS B O 1
ATOM 4186 N N . LEU B 1 202 ? -10.586 26.766 0.412 1 94.5 202 LEU B N 1
ATOM 4187 C CA . LEU B 1 202 ? -10.375 26.047 -0.839 1 94.5 202 LEU B CA 1
ATOM 4188 C C . LEU B 1 202 ? -11.312 26.562 -1.925 1 94.5 202 LEU B C 1
ATOM 4190 O O . LEU B 1 202 ? -12.539 26.531 -1.76 1 94.5 202 LEU B O 1
ATOM 4194 N N . VAL B 1 203 ? -10.727 27.016 -3.004 1 88.19 203 VAL B N 1
ATOM 4195 C CA . VAL B 1 203 ? -11.523 27.625 -4.059 1 88.19 203 VAL B CA 1
ATOM 4196 C C . VAL B 1 203 ? -11.758 26.625 -5.184 1 88.19 203 VAL B C 1
ATOM 4198 O O . VAL B 1 203 ? -10.805 26.172 -5.828 1 88.19 203 VAL B O 1
ATOM 4201 N N . PHE B 1 204 ? -13.023 26.234 -5.359 1 89.38 204 PHE B N 1
ATOM 4202 C CA . PHE B 1 204 ? -13.469 25.406 -6.473 1 89.38 204 PHE B CA 1
ATOM 4203 C C . PHE B 1 204 ? -14.312 26.219 -7.449 1 89.38 204 PHE B C 1
ATOM 4205 O O . PHE B 1 204 ? -14.781 27.312 -7.113 1 89.38 204 PHE B O 1
ATOM 4212 N N . PRO B 1 205 ? -14.461 25.703 -8.656 1 85.69 205 PRO B N 1
ATOM 4213 C CA . PRO B 1 205 ? -15.195 26.484 -9.664 1 85.69 205 PRO B CA 1
ATOM 4214 C C . PRO B 1 205 ? -16.609 26.844 -9.219 1 85.69 205 PRO B C 1
ATOM 4216 O O . PRO B 1 205 ? -17.062 27.969 -9.406 1 85.69 205 PRO B O 1
ATOM 4219 N N . LEU B 1 206 ? -17.266 26.047 -8.5 1 89.81 206 LEU B N 1
ATOM 4220 C CA . LEU B 1 206 ? -18.672 26.25 -8.203 1 89.81 206 LEU B CA 1
ATOM 4221 C C . LEU B 1 206 ? -18.875 26.672 -6.75 1 89.81 206 LEU B C 1
ATOM 4223 O O . LEU B 1 206 ? -19.938 27.172 -6.383 1 89.81 206 LEU B O 1
ATOM 4227 N N . ARG B 1 207 ? -17.812 26.453 -5.984 1 91.69 207 ARG B N 1
ATOM 4228 C CA . ARG B 1 207 ? -17.984 26.703 -4.555 1 91.69 207 ARG B CA 1
ATOM 4229 C C . ARG B 1 207 ? -16.641 26.891 -3.861 1 91.69 207 ARG B C 1
ATOM 4231 O O . ARG B 1 207 ? -15.664 26.219 -4.191 1 91.69 207 ARG B O 1
ATOM 4238 N N . THR B 1 208 ? -16.609 27.891 -3 1 90.25 208 THR B N 1
ATOM 4239 C CA . THR B 1 208 ? -15.469 28.047 -2.107 1 90.25 208 THR B CA 1
ATOM 4240 C C . THR B 1 208 ? -15.758 27.438 -0.739 1 90.25 208 THR B C 1
ATOM 4242 O O . THR B 1 208 ? -16.812 27.703 -0.149 1 90.25 208 THR B O 1
ATOM 4245 N N . TYR B 1 209 ? -14.883 26.656 -0.288 1 94.69 209 TYR B N 1
ATOM 4246 C CA . TYR B 1 209 ? -15.039 26.031 1.019 1 94.69 209 TYR B CA 1
ATOM 4247 C C . TYR B 1 209 ? -14.203 26.75 2.072 1 94.69 209 TYR B C 1
ATOM 4249 O O . TYR B 1 209 ? -13 26.953 1.889 1 94.69 209 TYR B O 1
ATOM 4257 N N . TYR B 1 210 ? -14.898 27.125 3.133 1 93.62 210 TYR B N 1
ATOM 4258 C CA . TYR B 1 210 ? -14.227 27.766 4.262 1 93.62 210 TYR B CA 1
ATOM 4259 C C . TYR B 1 210 ? -14.039 26.781 5.41 1 93.62 210 TYR B C 1
ATOM 4261 O O . TYR B 1 210 ? -15.016 26.203 5.898 1 93.62 210 TYR B O 1
ATOM 4269 N N . LEU B 1 211 ? -12.766 26.625 5.812 1 96.25 211 LEU B N 1
ATOM 4270 C CA . LEU B 1 211 ? -12.414 25.672 6.852 1 96.25 211 LEU B CA 1
ATOM 4271 C C . LEU B 1 211 ? -11.578 26.328 7.941 1 96.25 211 LEU B C 1
ATOM 4273 O O . LEU B 1 211 ? -10.836 27.281 7.672 1 96.25 211 LEU B O 1
ATOM 4277 N N . CYS B 1 212 ? -11.758 25.844 9.141 1 94.5 212 CYS B N 1
ATOM 4278 C CA . CYS B 1 212 ? -10.961 26.312 10.258 1 94.5 212 CYS B CA 1
ATOM 4279 C C . CYS B 1 212 ? -10.398 25.156 11.062 1 94.5 212 CYS B C 1
ATOM 4281 O O . CYS B 1 212 ? -11.078 24.141 11.25 1 94.5 212 CYS B O 1
ATOM 4283 N N . ALA B 1 213 ? -9.156 25.312 11.445 1 93.31 213 ALA B N 1
ATOM 4284 C CA . ALA B 1 213 ? -8.539 24.328 12.336 1 93.31 213 ALA B CA 1
ATOM 4285 C C . ALA B 1 213 ? -8.602 24.797 13.789 1 93.31 213 ALA B C 1
ATOM 4287 O O . ALA B 1 213 ? -8.867 25.969 14.062 1 93.31 213 ALA B O 1
ATOM 4288 N N . LYS B 1 214 ? -8.391 23.891 14.703 1 89.38 214 LYS B N 1
ATOM 4289 C CA . LYS B 1 214 ? -8.406 24.203 16.125 1 89.38 214 LYS B CA 1
ATOM 4290 C C . LYS B 1 214 ? -7.195 25.047 16.516 1 89.38 214 LYS B C 1
ATOM 4292 O O . LYS B 1 214 ? -7.289 25.922 17.375 1 89.38 214 LYS B O 1
ATOM 4297 N N . THR B 1 215 ? -6.062 24.734 15.891 1 89.69 215 THR B N 1
ATOM 4298 C CA . THR B 1 215 ? -4.836 25.453 16.203 1 89.69 215 THR B CA 1
ATOM 4299 C C . THR B 1 215 ? -4.184 25.984 14.93 1 89.69 215 THR B C 1
ATOM 4301 O O . THR B 1 215 ? -4.469 25.516 13.828 1 89.69 215 THR B O 1
ATOM 4304 N N . GLY B 1 216 ? -3.33 26.969 15.125 1 88.94 216 GLY B N 1
ATOM 4305 C CA . GLY B 1 216 ? -2.58 27.516 14.008 1 88.94 216 GLY B CA 1
ATOM 4306 C C . GLY B 1 216 ? -1.656 26.5 13.359 1 88.94 216 GLY B C 1
ATOM 4307 O O . GLY B 1 216 ? -1.512 26.484 12.133 1 88.94 216 GLY B O 1
ATOM 4308 N N . ILE B 1 217 ? -1.063 25.688 14.141 1 87.06 217 ILE B N 1
ATOM 4309 C CA . ILE B 1 217 ? -0.138 24.672 13.656 1 87.06 217 ILE B CA 1
ATOM 4310 C C . ILE B 1 217 ? -0.881 23.688 12.75 1 87.06 217 ILE B C 1
ATOM 4312 O O . ILE B 1 217 ? -0.401 23.359 11.664 1 87.06 217 ILE B O 1
ATOM 4316 N N . GLU B 1 218 ? -2.01 23.328 13.164 1 89.12 218 GLU B N 1
ATOM 4317 C CA . GLU B 1 218 ? -2.811 22.406 12.367 1 89.12 218 GLU B CA 1
ATOM 4318 C C . GLU B 1 218 ? -3.24 23.047 11.047 1 89.12 218 GLU B C 1
ATOM 4320 O O . GLU B 1 218 ? -3.234 22.391 10 1 89.12 218 GLU B O 1
ATOM 4325 N N . ALA B 1 219 ? -3.664 24.25 11.141 1 90.69 219 ALA B N 1
ATOM 4326 C CA . ALA B 1 219 ? -4.051 24.969 9.93 1 90.69 219 ALA B CA 1
ATOM 4327 C C . ALA B 1 219 ? -2.896 25.031 8.938 1 90.69 219 ALA B C 1
ATOM 4329 O O . ALA B 1 219 ? -3.084 24.781 7.742 1 90.69 219 ALA B O 1
ATOM 4330 N N . ASP B 1 220 ? -1.775 25.281 9.461 1 87.12 220 ASP B N 1
ATOM 4331 C CA . ASP B 1 220 ? -0.583 25.375 8.625 1 87.12 220 ASP B CA 1
ATOM 4332 C C . ASP B 1 220 ? -0.265 24.031 7.973 1 87.12 220 ASP B C 1
ATOM 4334 O O . ASP B 1 220 ? 0.125 23.969 6.805 1 87.12 220 ASP B O 1
ATOM 4338 N N . GLU B 1 221 ? -0.375 23 8.703 1 88.19 221 GLU B N 1
ATOM 4339 C CA . GLU B 1 221 ? -0.103 21.656 8.172 1 88.19 221 GLU B CA 1
ATOM 4340 C C . GLU B 1 221 ? -1.061 21.312 7.035 1 88.19 221 GLU B C 1
ATOM 4342 O O . GLU B 1 221 ? -0.642 20.781 6.004 1 88.19 221 GLU B O 1
ATOM 4347 N N . TRP B 1 222 ? -2.285 21.547 7.227 1 91.44 222 TRP B N 1
ATOM 4348 C CA . TRP B 1 222 ? -3.283 21.281 6.199 1 91.44 222 TRP B CA 1
ATOM 4349 C C . TRP B 1 222 ? -3.021 22.125 4.957 1 91.44 222 TRP B C 1
ATOM 4351 O O . TRP B 1 222 ? -3.057 21.625 3.832 1 91.44 222 TRP B O 1
ATOM 4361 N N . ILE B 1 223 ? -2.799 23.359 5.176 1 89.62 223 ILE B N 1
ATOM 4362 C CA . ILE B 1 223 ? -2.561 24.266 4.055 1 89.62 223 ILE B CA 1
ATOM 4363 C C . ILE B 1 223 ? -1.328 23.812 3.277 1 89.62 223 ILE B C 1
ATOM 4365 O O . ILE B 1 223 ? -1.336 23.797 2.045 1 89.62 223 ILE B O 1
ATOM 4369 N N . LYS B 1 224 ? -0.287 23.453 4.004 1 87.44 224 LYS B N 1
ATOM 4370 C CA . LYS B 1 224 ? 0.957 23.016 3.375 1 87.44 224 LYS B CA 1
ATOM 4371 C C . LYS B 1 224 ? 0.724 21.797 2.482 1 87.44 224 LYS B C 1
ATOM 4373 O O . LYS B 1 224 ? 1.188 21.766 1.34 1 87.44 224 LYS B O 1
ATOM 4378 N N . ILE B 1 225 ? 0.062 20.844 3.018 1 90.62 225 ILE B N 1
ATOM 4379 C CA . ILE B 1 225 ? -0.12 19.609 2.244 1 90.62 225 ILE B CA 1
ATOM 4380 C C . ILE B 1 225 ? -1.066 19.875 1.075 1 90.62 225 ILE B C 1
ATOM 4382 O O . ILE B 1 225 ? -0.857 19.375 -0.027 1 90.62 225 ILE B O 1
ATOM 4386 N N . LEU B 1 226 ? -2.08 20.625 1.267 1 91.62 226 LEU B N 1
ATOM 4387 C CA . LEU B 1 226 ? -3.047 20.906 0.213 1 91.62 226 LEU B CA 1
ATOM 4388 C C . LEU B 1 226 ? -2.412 21.75 -0.893 1 91.62 226 LEU B C 1
ATOM 4390 O O . LEU B 1 226 ? -2.627 21.484 -2.078 1 91.62 226 LEU B O 1
ATOM 4394 N N . ARG B 1 227 ? -1.631 22.672 -0.496 1 85.31 227 ARG B N 1
ATOM 4395 C CA . ARG B 1 227 ? -0.915 23.469 -1.482 1 85.31 227 ARG B CA 1
ATOM 4396 C C . ARG B 1 227 ? 0.073 22.609 -2.27 1 85.31 227 ARG B C 1
ATOM 4398 O O . ARG B 1 227 ? 0.238 22.797 -3.477 1 85.31 227 ARG B O 1
ATOM 4405 N N . TRP B 1 228 ? 0.728 21.844 -1.54 1 86.44 228 TRP B N 1
ATOM 4406 C CA . TRP B 1 228 ? 1.675 20.938 -2.182 1 86.44 228 TRP B CA 1
ATOM 4407 C C . TRP B 1 228 ? 0.989 20.109 -3.266 1 86.44 228 TRP B C 1
ATOM 4409 O O . TRP B 1 228 ? 1.543 19.922 -4.352 1 86.44 228 TRP B O 1
ATOM 4419 N N . LYS B 1 229 ? -0.149 19.625 -3.002 1 86.75 229 LYS B N 1
ATOM 4420 C CA . LYS B 1 229 ? -0.892 18.797 -3.949 1 86.75 229 LYS B CA 1
ATOM 4421 C C . LYS B 1 229 ? -1.356 19.625 -5.148 1 86.75 229 LYS B C 1
ATOM 4423 O O . LYS B 1 229 ? -1.409 19.125 -6.273 1 86.75 229 LYS B O 1
ATOM 4428 N N . LEU B 1 230 ? -1.684 20.844 -4.965 1 79.62 230 LEU B N 1
ATOM 4429 C CA . LEU B 1 230 ? -2.148 21.703 -6.039 1 79.62 230 LEU B CA 1
ATOM 4430 C C . LEU B 1 230 ? -1.004 22.062 -6.98 1 79.62 230 LEU B C 1
ATOM 4432 O O . LEU B 1 230 ? -1.187 22.109 -8.195 1 79.62 230 LEU B O 1
ATOM 4436 N N . VAL B 1 231 ? 0.181 22.359 -6.453 1 65.94 231 VAL B N 1
ATOM 4437 C CA . VAL B 1 231 ? 1.34 22.781 -7.234 1 65.94 231 VAL B CA 1
ATOM 4438 C C . VAL B 1 231 ? 1.787 21.641 -8.148 1 65.94 231 VAL B C 1
ATOM 4440 O O . VAL B 1 231 ? 2.111 21.859 -9.32 1 65.94 231 VAL B O 1
ATOM 4443 N N . ARG B 1 232 ? 1.812 20.531 -7.699 1 60.38 232 ARG B N 1
ATOM 4444 C CA . ARG B 1 232 ? 2.318 19.391 -8.477 1 60.38 232 ARG B CA 1
ATOM 4445 C C . ARG B 1 232 ? 1.372 19.047 -9.617 1 60.38 232 ARG B C 1
ATOM 4447 O O . ARG B 1 232 ? 1.813 18.656 -10.695 1 60.38 232 ARG B O 1
ATOM 4454 N N . TRP B 1 233 ? 0.242 19.141 -9.352 1 54.59 233 TRP B N 1
ATOM 4455 C CA . TRP B 1 233 ? -0.718 18.891 -10.422 1 54.59 233 TRP B CA 1
ATOM 4456 C C . TRP B 1 233 ? -0.556 19.906 -11.547 1 54.59 233 TRP B C 1
ATOM 4458 O O . TRP B 1 233 ? -0.636 19.562 -12.719 1 54.59 233 TRP B O 1
ATOM 4468 N N . CYS B 1 234 ? -0.325 21 -11.102 1 48.34 234 CYS B N 1
ATOM 4469 C CA . CYS B 1 234 ? -0.139 22.031 -12.109 1 48.34 234 CYS B CA 1
ATOM 4470 C C . CYS B 1 234 ? 1.103 21.766 -12.953 1 48.34 234 CYS B C 1
ATOM 4472 O O . CYS B 1 234 ? 1.105 22.016 -14.156 1 48.34 234 CYS B O 1
ATOM 4474 N N . VAL B 1 235 ? 2.121 21.219 -12.289 1 42.31 235 VAL B N 1
ATOM 4475 C CA . VAL B 1 235 ? 3.336 20.891 -13.031 1 42.31 235 VAL B CA 1
ATOM 4476 C C . VAL B 1 235 ? 3.084 19.703 -13.945 1 42.31 235 VAL B C 1
ATOM 4478 O O . VAL B 1 235 ? 3.594 19.656 -15.07 1 42.31 235 VAL B O 1
ATOM 4481 N N . LEU B 1 236 ? 2.455 18.688 -13.391 1 42.94 236 LEU B N 1
ATOM 4482 C CA . LEU B 1 236 ? 2.246 17.484 -14.195 1 42.94 236 LEU B CA 1
ATOM 4483 C C . LEU B 1 236 ? 1.399 17.797 -15.422 1 42.94 236 LEU B C 1
ATOM 4485 O O . LEU B 1 236 ? 1.608 17.203 -16.484 1 42.94 236 LEU B O 1
ATOM 4489 N N . LEU B 1 237 ? 0.327 18.469 -15.188 1 38 237 LEU B N 1
ATOM 4490 C CA . LEU B 1 237 ? -0.495 18.734 -16.359 1 38 237 LEU B CA 1
ATOM 4491 C C . LEU B 1 237 ? 0.285 19.531 -17.406 1 38 237 LEU B C 1
ATOM 4493 O O . LEU B 1 237 ? 0.146 19.281 -18.609 1 38 237 LEU B O 1
ATOM 4497 N N . ASN B 1 238 ? 0.643 20.797 -16.984 1 36.47 238 ASN B N 1
ATOM 4498 C CA . ASN B 1 238 ? 1.145 21.641 -18.062 1 36.47 238 ASN B CA 1
ATOM 4499 C C . ASN B 1 238 ? 2.639 21.422 -18.297 1 36.47 238 ASN B C 1
ATOM 4501 O O . ASN B 1 238 ? 3.451 21.719 -17.422 1 36.47 238 ASN B O 1
ATOM 4505 N N . GLY B 1 239 ? 3.195 20.297 -18.703 1 36.09 239 GLY B N 1
ATOM 4506 C CA . GLY B 1 239 ? 4.551 20.297 -19.234 1 36.09 239 GLY B CA 1
ATOM 4507 C C . GLY B 1 239 ? 5.191 21.672 -19.234 1 36.09 239 GLY B C 1
ATOM 4508 O O . GLY B 1 239 ? 6.418 21.781 -19.188 1 36.09 239 GLY B O 1
ATOM 4509 N N . SER B 1 240 ? 4.707 22.844 -19.859 1 33.12 240 SER B N 1
ATOM 4510 C CA . SER B 1 240 ? 5.191 24.188 -20.141 1 33.12 240 SER B CA 1
ATOM 4511 C C . SER B 1 240 ? 4.715 25.172 -19.078 1 33.12 240 SER B C 1
ATOM 4513 O O . SER B 1 240 ? 4.938 26.391 -19.203 1 33.12 240 SER B O 1
ATOM 4515 N N . VAL B 1 241 ? 3.654 25.078 -18.5 1 32.91 241 VAL B N 1
ATOM 4516 C CA . VAL B 1 241 ? 3.143 26.25 -17.812 1 32.91 241 VAL B CA 1
ATOM 4517 C C . VAL B 1 241 ? 3.926 26.484 -16.516 1 32.91 241 VAL B C 1
ATOM 4519 O O . VAL B 1 241 ? 4.211 25.547 -15.781 1 32.91 241 VAL B O 1
ATOM 4522 N N . PRO B 1 242 ? 4.602 27.547 -16.234 1 32.19 242 PRO B N 1
ATOM 4523 C CA . PRO B 1 242 ? 5.34 28.016 -15.055 1 32.19 242 PRO B CA 1
ATOM 4524 C C . PRO B 1 242 ? 4.547 27.859 -13.766 1 32.19 242 PRO B C 1
ATOM 4526 O O . PRO B 1 242 ? 3.359 28.188 -13.719 1 32.19 242 PRO B O 1
ATOM 4529 N N . CYS B 1 243 ? 4.617 26.891 -12.969 1 34.59 243 CYS B N 1
ATOM 4530 C CA . CYS B 1 243 ? 4.164 26.703 -11.594 1 34.59 243 CYS B CA 1
ATOM 4531 C C . CYS B 1 243 ? 4.273 28 -10.797 1 34.59 243 CYS B C 1
ATOM 4533 O O . CYS B 1 243 ? 4.082 28 -9.578 1 34.59 243 CYS B O 1
ATOM 4535 N N . ALA B 1 244 ? 4.785 29.078 -11.195 1 30.97 244 ALA B N 1
ATOM 4536 C CA . ALA B 1 244 ? 5.004 30.375 -10.555 1 30.97 244 ALA B CA 1
ATOM 4537 C C . ALA B 1 244 ? 3.715 30.891 -9.93 1 30.97 244 ALA B C 1
ATOM 4539 O O . ALA B 1 244 ? 3.754 31.672 -8.977 1 30.97 244 ALA B O 1
ATOM 4540 N N . ALA B 1 245 ? 2.551 30.719 -10.445 1 31.61 245 ALA B N 1
ATOM 4541 C CA . ALA B 1 245 ? 1.437 31.469 -9.883 1 31.61 245 ALA B CA 1
ATOM 4542 C C . ALA B 1 245 ? 1.09 30.969 -8.484 1 31.61 245 ALA B C 1
ATOM 4544 O O . ALA B 1 245 ? 0.68 31.75 -7.617 1 31.61 245 ALA B O 1
ATOM 4545 N N . VAL B 1 246 ? 1.074 29.703 -8.164 1 32.72 246 VAL B N 1
ATOM 4546 C CA . VAL B 1 246 ? 0.589 29.25 -6.859 1 32.72 246 VAL B CA 1
ATOM 4547 C C . VAL B 1 246 ? 1.614 29.609 -5.785 1 32.72 246 VAL B C 1
ATOM 4549 O O . VAL B 1 246 ? 1.256 29.828 -4.625 1 32.72 246 VAL B O 1
ATOM 4552 N N . LEU B 1 247 ? 2.916 29.656 -5.969 1 32.12 247 LEU B N 1
ATOM 4553 C CA . LEU B 1 247 ? 3.939 29.875 -4.953 1 32.12 247 LEU B CA 1
ATOM 4554 C C . LEU B 1 247 ? 3.9 31.312 -4.449 1 32.12 247 LEU B C 1
ATOM 4556 O O . LEU B 1 247 ? 4.598 31.672 -3.492 1 32.12 247 LEU B O 1
ATOM 4560 N N . TRP B 1 248 ? 3.393 32.312 -5.125 1 30.7 248 TRP B N 1
ATOM 4561 C CA . TRP B 1 248 ? 3.625 33.719 -4.758 1 30.7 248 TRP B CA 1
ATOM 4562 C C . TRP B 1 248 ? 3.059 34 -3.373 1 30.7 248 TRP B C 1
ATOM 4564 O O . TRP B 1 248 ? 3.592 34.844 -2.646 1 30.7 248 TRP B O 1
ATOM 4574 N N . TYR B 1 249 ? 1.886 33.531 -3.053 1 28.75 249 TYR B N 1
ATOM 4575 C CA . TYR B 1 249 ? 1.285 34.312 -1.957 1 28.75 249 TYR B CA 1
ATOM 4576 C C . TYR B 1 249 ? 1.979 34 -0.636 1 28.75 249 TYR B C 1
ATOM 4578 O O . TYR B 1 249 ? 1.616 34.531 0.407 1 28.75 249 TYR B O 1
ATOM 4586 N N . CYS B 1 250 ? 2.734 33 -0.418 1 29.39 250 CYS B N 1
ATOM 4587 C CA . CYS B 1 250 ? 3.082 32.781 0.983 1 29.39 250 CYS B CA 1
ATOM 4588 C C . CYS B 1 250 ? 4.113 33.812 1.446 1 29.39 250 CYS B C 1
ATOM 4590 O O . CYS B 1 250 ? 4.59 33.75 2.58 1 29.39 250 CYS B O 1
ATOM 4592 N N . HIS B 1 251 ? 4.902 34.688 0.663 1 27.7 251 HIS B N 1
ATOM 4593 C CA . HIS B 1 251 ? 5.973 35.469 1.255 1 27.7 251 HIS B CA 1
ATOM 4594 C C . HIS B 1 251 ? 5.418 36.656 2.018 1 27.7 251 HIS B C 1
ATOM 4596 O O . HIS B 1 251 ? 6.172 37.531 2.453 1 27.7 251 HIS B O 1
ATOM 4602 N N . ASP B 1 252 ? 4.336 37.156 2.131 1 27.3 252 ASP B N 1
ATOM 4603 C CA . ASP B 1 252 ? 4.238 38.531 2.592 1 27.3 252 ASP B CA 1
ATOM 4604 C C . ASP B 1 252 ? 4.785 38.656 4.012 1 27.3 252 ASP B C 1
ATOM 4606 O O . ASP B 1 252 ? 4.73 39.75 4.594 1 27.3 252 ASP B O 1
ATOM 4610 N N . LYS B 1 253 ? 4.805 38.375 5.109 1 29.08 253 LYS B N 1
ATOM 4611 C CA . LYS B 1 253 ? 5.211 39.406 6.047 1 29.08 253 LYS B CA 1
ATOM 4612 C C . LYS B 1 253 ? 6.652 39.844 5.789 1 29.08 253 LYS B C 1
ATOM 4614 O O . LYS B 1 253 ? 7.16 40.75 6.453 1 29.08 253 LYS B O 1
ATOM 4619 N N . LEU B 1 254 ? 7.941 39.125 5.879 1 27.19 254 LEU B N 1
ATOM 4620 C CA . LEU B 1 254 ? 9.18 39.812 6.266 1 27.19 254 LEU B CA 1
ATOM 4621 C C . LEU B 1 254 ? 9.602 40.812 5.203 1 27.19 254 LEU B C 1
ATOM 4623 O O . LEU B 1 254 ? 9.188 40.719 4.047 1 27.19 254 LEU B O 1
ATOM 4627 N N . SER B 1 255 ? 10.625 41.875 5.281 1 24.97 255 SER B N 1
ATOM 4628 C CA . SER B 1 255 ? 11.047 43.062 4.527 1 24.97 255 SER B CA 1
ATOM 4629 C C . SER B 1 255 ? 11.086 42.781 3.029 1 24.97 255 SER B C 1
ATOM 4631 O O . SER B 1 255 ? 11.094 41.625 2.617 1 24.97 255 SER B O 1
ATOM 4633 N N . ALA B 1 256 ? 11.898 43.781 2.182 1 23.55 256 ALA B N 1
ATOM 4634 C CA . ALA B 1 256 ? 11.789 44.062 0.754 1 23.55 256 ALA B CA 1
ATOM 4635 C C . ALA B 1 256 ? 11.711 42.781 -0.062 1 23.55 256 ALA B C 1
ATOM 4637 O O . ALA B 1 256 ? 10.727 42.531 -0.766 1 23.55 256 ALA B O 1
ATOM 4638 N N . ARG B 1 257 ? 12.836 42.75 -1.316 1 20.84 257 ARG B N 1
ATOM 4639 C CA . ARG B 1 257 ? 13.078 42.312 -2.688 1 20.84 257 ARG B CA 1
ATOM 4640 C C . ARG B 1 257 ? 12.898 40.781 -2.822 1 20.84 257 ARG B C 1
ATOM 4642 O O . ARG B 1 257 ? 13.07 40.062 -1.85 1 20.84 257 ARG B O 1
ATOM 4649 N N . ALA B 1 258 ? 12.211 40.375 -4.062 1 22.05 258 ALA B N 1
ATOM 4650 C CA . ALA B 1 258 ? 11.891 39.344 -5.047 1 22.05 258 ALA B CA 1
ATOM 4651 C C . ALA B 1 258 ? 13.055 38.375 -5.219 1 22.05 258 ALA B C 1
ATOM 4653 O O . ALA B 1 258 ? 14.016 38.656 -5.934 1 22.05 258 ALA B O 1
ATOM 4654 N N . HIS B 1 259 ? 13.648 37.969 -4.211 1 21.7 259 HIS B N 1
ATOM 4655 C CA . HIS B 1 259 ? 14.312 36.688 -4.363 1 21.7 259 HIS B CA 1
ATOM 4656 C C . HIS B 1 259 ? 13.633 35.844 -5.426 1 21.7 259 HIS B C 1
ATOM 4658 O O . HIS B 1 259 ? 12.523 35.344 -5.215 1 21.7 259 HIS B O 1
ATOM 4664 N N . GLN B 1 260 ? 13.781 36.094 -6.777 1 20.95 260 GLN B N 1
ATOM 4665 C CA . GLN B 1 260 ? 13.875 35.969 -8.227 1 20.95 260 GLN B CA 1
ATOM 4666 C C . GLN B 1 260 ? 14.031 34.531 -8.664 1 20.95 260 GLN B C 1
ATOM 4668 O O . GLN B 1 260 ? 13.305 34.062 -9.547 1 20.95 260 GLN B O 1
ATOM 4673 N N . CYS B 1 261 ? 15.461 34.094 -8.914 1 20.2 261 CYS B N 1
ATOM 4674 C CA . CYS B 1 261 ? 16.078 33.281 -9.961 1 20.2 261 CYS B CA 1
ATOM 4675 C C . CYS B 1 261 ? 15.531 31.875 -9.93 1 20.2 261 CYS B C 1
ATOM 4677 O O . CYS B 1 261 ? 15.148 31.375 -8.867 1 20.2 261 CYS B O 1
ATOM 4679 N N . CYS B 1 262 ? 15.438 31.344 -11.219 1 24.06 262 CYS B N 1
ATOM 4680 C CA . CYS B 1 262 ? 15.078 30.25 -12.117 1 24.06 262 CYS B CA 1
ATOM 4681 C C . CYS B 1 262 ? 15.484 28.906 -11.523 1 24.06 262 CYS B C 1
ATOM 4683 O O . CYS B 1 262 ? 16.188 28.859 -10.508 1 24.06 262 CYS B O 1
ATOM 4685 N N . ARG B 1 263 ? 15.875 28.359 -12.328 1 22.48 263 ARG B N 1
ATOM 4686 C CA . ARG B 1 263 ? 16.484 27.297 -13.133 1 22.48 263 ARG B CA 1
ATOM 4687 C C . ARG B 1 263 ? 17.891 26.969 -12.641 1 22.48 263 ARG B C 1
ATOM 4689 O O . ARG B 1 263 ? 18.844 27.016 -13.414 1 22.48 263 ARG B O 1
ATOM 4696 N N . ALA B 1 264 ? 18.391 27.516 -11.641 1 21.67 264 ALA B N 1
ATOM 4697 C CA . ALA B 1 264 ? 19.766 27.047 -11.836 1 21.67 264 ALA B CA 1
ATOM 4698 C C . ALA B 1 264 ? 19.797 25.516 -11.961 1 21.67 264 ALA B C 1
ATOM 4700 O O . ALA B 1 264 ? 18.953 24.828 -11.406 1 21.67 264 ALA B O 1
ATOM 4701 N N . GLN B 1 265 ? 20.828 25.047 -12.961 1 22.41 265 GLN B N 1
ATOM 4702 C CA . GLN B 1 265 ? 21.5 23.922 -13.578 1 22.41 265 GLN B CA 1
ATOM 4703 C C . GLN B 1 265 ? 21.797 22.828 -12.547 1 22.41 265 GLN B C 1
ATOM 4705 O O . GLN B 1 265 ? 21.797 23.094 -11.344 1 22.41 265 GLN B O 1
ATOM 4710 N N . TYR B 1 266 ? 22.297 21.688 -13.102 1 22.72 266 TYR B N 1
ATOM 4711 C CA . TYR B 1 266 ? 22.781 20.391 -12.625 1 22.72 266 TYR B CA 1
ATOM 4712 C C . TYR B 1 266 ? 23.844 20.562 -11.555 1 22.72 266 TYR B C 1
ATOM 4714 O O . TYR B 1 266 ? 24.469 19.594 -11.125 1 22.72 266 TYR B O 1
ATOM 4722 N N . LEU B 1 267 ? 24.484 21.922 -11.297 1 22.44 267 LEU B N 1
ATOM 4723 C CA . LEU B 1 267 ? 25.953 21.844 -11.258 1 22.44 267 LEU B CA 1
ATOM 4724 C C . LEU B 1 267 ? 26.422 21.062 -10.047 1 22.44 267 LEU B C 1
ATOM 4726 O O . LEU B 1 267 ? 26.062 21.391 -8.914 1 22.44 267 LEU B O 1
ATOM 4730 N N . HIS B 1 268 ? 26.984 19.922 -10.398 1 21.97 268 HIS B N 1
ATOM 4731 C CA . HIS B 1 268 ? 27.844 19.266 -9.406 1 21.97 268 HIS B CA 1
ATOM 4732 C C . HIS B 1 268 ? 28.656 20.297 -8.633 1 21.97 268 HIS B C 1
ATOM 4734 O O . HIS B 1 268 ? 28.625 20.328 -7.398 1 21.97 268 HIS B O 1
ATOM 4740 N N . GLY B 1 269 ? 30.109 20.406 -9.094 1 21.77 269 GLY B N 1
ATOM 4741 C CA . GLY B 1 269 ? 31.391 20.609 -8.453 1 21.77 269 GLY B CA 1
ATOM 4742 C C . GLY B 1 269 ? 31.688 22.062 -8.148 1 21.77 269 GLY B C 1
ATOM 4743 O O . GLY B 1 269 ? 32 22.422 -7.016 1 21.77 269 GLY B O 1
ATOM 4744 N N . GLU B 1 270 ? 32.406 22.891 -9.297 1 22.72 270 GLU B N 1
ATOM 4745 C CA . GLU B 1 270 ? 33.469 23.906 -9.234 1 22.72 270 GLU B CA 1
ATOM 4746 C C . GLU B 1 270 ? 32.906 25.266 -8.875 1 22.72 270 GLU B C 1
ATOM 4748 O O . GLU B 1 270 ? 31.859 25.672 -9.391 1 22.72 270 GLU B O 1
ATOM 4753 N N . SER B 1 271 ? 33.406 25.875 -7.734 1 23.48 271 SER B N 1
ATOM 4754 C CA . SER B 1 271 ? 33.375 27.219 -7.203 1 23.48 271 SER B CA 1
ATOM 4755 C C . SER B 1 271 ? 33.75 28.25 -8.266 1 23.48 271 SER B C 1
ATOM 4757 O O . SER B 1 271 ? 34.906 28.328 -8.664 1 23.48 271 SER B O 1
ATOM 4759 N N . VAL B 1 272 ? 33.219 28.438 -9.648 1 23.11 272 VAL B N 1
ATOM 4760 C CA . VAL B 1 272 ? 33.75 29.484 -10.523 1 23.11 272 VAL B CA 1
ATOM 4761 C C . VAL B 1 272 ? 33.719 30.828 -9.797 1 23.11 272 VAL B C 1
ATOM 4763 O O . VAL B 1 272 ? 32.688 31.266 -9.32 1 23.11 272 VAL B O 1
ATOM 4766 N N . THR B 1 273 ? 35 31.203 -9.398 1 21.39 273 THR B N 1
ATOM 4767 C CA . THR B 1 273 ? 35.438 32.469 -8.852 1 21.39 273 THR B CA 1
ATOM 4768 C C . THR B 1 273 ? 35.062 33.625 -9.781 1 21.39 273 THR B C 1
ATOM 4770 O O . THR B 1 273 ? 35.406 33.625 -10.961 1 21.39 273 THR B O 1
ATOM 4773 N N . LEU B 1 274 ? 34.031 34.344 -9.703 1 22.45 274 LEU B N 1
ATOM 4774 C CA . LEU B 1 274 ? 33.625 35.562 -10.375 1 22.45 274 LEU B CA 1
ATOM 4775 C C . LEU B 1 274 ? 34.688 36.656 -10.234 1 22.45 274 LEU B C 1
ATOM 4777 O O . LEU B 1 274 ? 34.562 37.531 -9.383 1 22.45 274 LEU B O 1
ATOM 4781 N N . ALA B 1 275 ? 35.969 36.312 -10.359 1 21.5 275 ALA B N 1
ATOM 4782 C CA . ALA B 1 275 ? 36.844 37.469 -10.219 1 21.5 275 ALA B CA 1
ATOM 4783 C C . ALA B 1 275 ? 36.531 38.5 -11.297 1 21.5 275 ALA B C 1
ATOM 4785 O O . ALA B 1 275 ? 36.312 39.688 -10.992 1 21.5 275 ALA B O 1
ATOM 4786 N N . SER B 1 276 ? 37.562 38.906 -12.258 1 19.92 276 SER B N 1
ATOM 4787 C CA . SER B 1 276 ? 38.062 40.219 -12.703 1 19.92 276 SER B CA 1
ATOM 4788 C C . SER B 1 276 ? 37.125 40.844 -13.727 1 19.92 276 SER B C 1
ATOM 4790 O O . SER B 1 276 ? 36.719 42 -13.578 1 19.92 276 SER B O 1
ATOM 4792 N N . ARG B 1 277 ? 37.5 40.906 -15.117 1 19.62 277 ARG B N 1
ATOM 4793 C CA . ARG B 1 277 ? 37.562 41.875 -16.219 1 19.62 277 ARG B CA 1
ATOM 4794 C C . ARG B 1 277 ? 36.188 42.031 -16.859 1 19.62 277 ARG B C 1
ATOM 4796 O O . ARG B 1 277 ? 35.438 41.062 -17.016 1 19.62 277 ARG B O 1
ATOM 4803 N N . PRO B 1 278 ? 35.594 43.406 -17.406 1 22.47 278 PRO B N 1
ATOM 4804 C CA . PRO B 1 278 ? 34.312 44.062 -17.625 1 22.47 278 PRO B CA 1
ATOM 4805 C C . PRO B 1 278 ? 33.531 43.469 -18.797 1 22.47 278 PRO B C 1
ATOM 4807 O O . PRO B 1 278 ? 32.344 43.812 -19 1 22.47 278 PRO B O 1
ATOM 4810 N N . THR B 1 279 ? 34.062 42.719 -19.609 1 19.16 279 THR B N 1
ATOM 4811 C CA . THR B 1 279 ? 33.781 42.906 -21.031 1 19.16 279 THR B CA 1
ATOM 4812 C C . THR B 1 279 ? 32.281 42.719 -21.297 1 19.16 279 THR B C 1
ATOM 4814 O O . THR B 1 279 ? 31.609 41.906 -20.625 1 19.16 279 THR B O 1
ATOM 4817 N N . ARG B 1 280 ? 31.578 43.562 -22.359 1 17.97 280 ARG B N 1
ATOM 4818 C CA . ARG B 1 280 ? 30.266 44.031 -22.812 1 17.97 280 ARG B CA 1
ATOM 4819 C C . ARG B 1 280 ? 29.375 42.844 -23.203 1 17.97 280 ARG B C 1
ATOM 4821 O O . ARG B 1 280 ? 29.562 42.25 -24.25 1 17.97 280 ARG B O 1
ATOM 4828 N N . LEU B 1 281 ? 29.422 41.906 -22.672 1 19.31 281 LEU B N 1
ATOM 4829 C CA . LEU B 1 281 ? 28.734 40.781 -23.281 1 19.31 281 LEU B CA 1
ATOM 4830 C C . LEU B 1 281 ? 27.312 41.188 -23.688 1 19.31 281 LEU B C 1
ATOM 4832 O O . LEU B 1 281 ? 26.531 41.625 -22.844 1 19.31 281 LEU B O 1
ATOM 4836 N N . GLU B 1 282 ? 27 41.719 -25 1 16.86 282 GLU B N 1
ATOM 4837 C CA . GLU B 1 282 ? 25.875 42.188 -25.797 1 16.86 282 GLU B CA 1
ATOM 4838 C C . GLU B 1 282 ? 24.641 41.281 -25.594 1 16.86 282 GLU B C 1
ATOM 4840 O O . GLU B 1 282 ? 24.609 40.156 -26.062 1 16.86 282 GLU B O 1
ATOM 4845 N N . TYR B 1 283 ? 24.453 40.969 -24.547 1 18.72 283 TYR B N 1
ATOM 4846 C CA . TYR B 1 283 ? 23.25 40.188 -24.266 1 18.72 283 TYR B CA 1
ATOM 4847 C C . TYR B 1 283 ? 22.016 40.938 -24.75 1 18.72 283 TYR B C 1
ATOM 4849 O O . TYR B 1 283 ? 21.641 41.969 -24.172 1 18.72 283 TYR B O 1
ATOM 4857 N N . GLY B 1 284 ? 21.844 41.25 -26.203 1 16.94 284 GLY B N 1
ATOM 4858 C CA . GLY B 1 284 ? 20.844 42.125 -26.797 1 16.94 284 GLY B CA 1
ATOM 4859 C C . GLY B 1 284 ? 19.516 42.094 -26.078 1 16.94 284 GLY B C 1
ATOM 4860 O O . GLY B 1 284 ? 19.25 41.188 -25.281 1 16.94 284 GLY B O 1
ATOM 4861 N N . MET B 1 285 ? 18.5 43 -26.672 1 18.8 285 MET B N 1
ATOM 4862 C CA . MET B 1 285 ? 17.578 44.062 -26.25 1 18.8 285 MET B CA 1
ATOM 4863 C C . MET B 1 285 ? 16.344 43.438 -25.578 1 18.8 285 MET B C 1
ATOM 4865 O O . MET B 1 285 ? 16.109 43.656 -24.391 1 18.8 285 MET B O 1
ATOM 4869 N N . SER B 1 286 ? 15.125 43.25 -26.531 1 17.14 286 SER B N 1
ATOM 4870 C CA . SER B 1 286 ? 13.836 43.938 -26.672 1 17.14 286 SER B CA 1
ATOM 4871 C C . SER B 1 286 ? 12.742 43.188 -25.922 1 17.14 286 SER B C 1
ATOM 4873 O O . SER B 1 286 ? 12.445 42.031 -26.234 1 17.14 286 SER B O 1
ATOM 4875 N N . MET B 1 287 ? 12.727 43.188 -24.922 1 18.66 287 MET B N 1
ATOM 4876 C CA . MET B 1 287 ? 11.727 42.656 -24 1 18.66 287 MET B CA 1
ATOM 4877 C C . MET B 1 287 ? 10.43 43.438 -24.094 1 18.66 287 MET B C 1
ATOM 4879 O O . MET B 1 287 ? 10.164 44.344 -23.266 1 18.66 287 MET B O 1
ATOM 4883 N N . LYS B 1 288 ? 10.055 43.812 -25.547 1 18.34 288 LYS B N 1
ATOM 4884 C CA . LYS B 1 288 ? 8.773 44.5 -25.703 1 18.34 288 LYS B CA 1
ATOM 4885 C C . LYS B 1 288 ? 7.652 43.75 -25.016 1 18.34 288 LYS B C 1
ATOM 4887 O O . LYS B 1 288 ? 7.359 42.594 -25.375 1 18.34 288 LYS B O 1
ATOM 4892 N N . CYS B 1 289 ? 7.516 43.938 -23.766 1 19.83 289 CYS B N 1
ATOM 4893 C CA . CYS B 1 289 ? 6.449 43.531 -22.859 1 19.83 289 CYS B CA 1
ATOM 4894 C C . CYS B 1 289 ? 5.078 43.812 -23.469 1 19.83 289 CYS B C 1
ATOM 4896 O O . CYS B 1 289 ? 4.059 43.406 -22.906 1 19.83 289 CYS B O 1
ATOM 4898 N N . MET B 1 290 ? 4.785 44.906 -24.234 1 19.28 290 MET B N 1
ATOM 4899 C CA . MET B 1 290 ? 4.18 46.031 -23.562 1 19.28 290 MET B CA 1
ATOM 4900 C C . MET B 1 290 ? 3.201 45.594 -22.5 1 19.28 290 MET B C 1
ATOM 4902 O O . MET B 1 290 ? 3.359 45.938 -21.312 1 19.28 290 MET B O 1
ATOM 4906 N N . SER B 1 291 ? 1.883 45.969 -22.531 1 18.09 291 SER B N 1
ATOM 4907 C CA . SER B 1 291 ? 0.497 45.906 -22.984 1 18.09 291 SER B CA 1
ATOM 4908 C C . SER B 1 291 ? 0.151 44.531 -23.547 1 18.09 291 SER B C 1
ATOM 4910 O O . SER B 1 291 ? 0.647 44.156 -24.609 1 18.09 291 SER B O 1
ATOM 4912 N N . LEU B 1 292 ? 0.307 43.562 -22.984 1 21.02 292 LEU B N 1
ATOM 4913 C CA . LEU B 1 292 ? 0.033 42.344 -23.734 1 21.02 292 LEU B CA 1
ATOM 4914 C C . LEU B 1 292 ? -1.327 42.438 -24.422 1 21.02 292 LEU B C 1
ATOM 4916 O O . LEU B 1 292 ? -2.346 42.656 -23.766 1 21.02 292 LEU B O 1
ATOM 4920 N N . PRO B 1 293 ? -1.524 42.844 -25.578 1 21.56 293 PRO B N 1
ATOM 4921 C CA . PRO B 1 293 ? -2.781 42.938 -26.328 1 21.56 293 PRO B CA 1
ATOM 4922 C C . PRO B 1 293 ? -3.631 41.688 -26.219 1 21.56 293 PRO B C 1
ATOM 4924 O O . PRO B 1 293 ? -3.168 40.656 -25.688 1 21.56 293 PRO B O 1
ATOM 4927 N N . THR B 1 294 ? -4.523 41.375 -27.281 1 19.69 294 THR B N 1
ATOM 4928 C CA . THR B 1 294 ? -5.766 40.688 -27.609 1 19.69 294 THR B CA 1
ATOM 4929 C C . THR B 1 294 ? -5.551 39.188 -27.672 1 19.69 294 THR B C 1
ATOM 4931 O O . THR B 1 294 ? -6.434 38.438 -28.109 1 19.69 294 THR B O 1
ATOM 4934 N N . CYS B 1 295 ? -4.395 38.719 -27.562 1 19.59 295 CYS B N 1
ATOM 4935 C CA . CYS B 1 295 ? -4.359 37.375 -28.156 1 19.59 295 CYS B CA 1
ATOM 4936 C C . CYS B 1 295 ? -5.293 36.438 -27.422 1 19.59 295 CYS B C 1
ATOM 4938 O O . CYS B 1 295 ? -4.91 35.844 -26.406 1 19.59 295 CYS B O 1
ATOM 4940 N N . PHE B 1 296 ? -6.555 36.875 -26.828 1 20.81 296 PHE B N 1
ATOM 4941 C CA . PHE B 1 296 ? -7.816 36.344 -26.328 1 20.81 296 PHE B CA 1
ATOM 4942 C C . PHE B 1 296 ? -8.312 35.188 -27.203 1 20.81 296 PHE B C 1
ATOM 4944 O O . PHE B 1 296 ? -9.453 34.75 -27.078 1 20.81 296 PHE B O 1
ATOM 4951 N N . THR B 1 297 ? -7.809 35.062 -28.344 1 19.77 297 THR B N 1
ATOM 4952 C CA . THR B 1 297 ? -8.891 34.469 -29.141 1 19.77 297 THR B CA 1
ATOM 4953 C C . THR B 1 297 ? -9.453 33.25 -28.453 1 19.77 297 THR B C 1
ATOM 4955 O O . THR B 1 297 ? -8.82 32.688 -27.562 1 19.77 297 THR B O 1
ATOM 4958 N N . THR B 1 298 ? -10.203 32.344 -29.219 1 19.94 298 THR B N 1
ATOM 4959 C CA . THR B 1 298 ? -11.406 31.516 -29.25 1 19.94 298 THR B CA 1
ATOM 4960 C C . THR B 1 298 ? -11.172 30.188 -28.516 1 19.94 298 THR B C 1
ATOM 4962 O O . THR B 1 298 ? -12.102 29.391 -28.359 1 19.94 298 THR B O 1
ATOM 4965 N N . LEU B 1 299 ? -10.008 29.672 -28.297 1 22.05 299 LEU B N 1
ATOM 4966 C CA . LEU B 1 299 ? -10.359 28.281 -28.031 1 22.05 299 LEU B CA 1
ATOM 4967 C C . LEU B 1 299 ? -11.062 28.141 -26.688 1 22.05 299 LEU B C 1
ATOM 4969 O O . LEU B 1 299 ? -10.828 28.922 -25.781 1 22.05 299 LEU B O 1
ATOM 4973 N N . GLY B 1 300 ? -12.25 27.453 -26.297 1 21.56 300 GLY B N 1
ATOM 4974 C CA . GLY B 1 300 ? -13.328 27.297 -25.328 1 21.56 300 GLY B CA 1
ATOM 4975 C C . GLY B 1 300 ? -12.836 27.188 -23.906 1 21.56 300 GLY B C 1
ATOM 4976 O O . GLY B 1 300 ? -13.602 26.844 -23 1 21.56 300 GLY B O 1
ATOM 4977 N N . CYS B 1 301 ? -11.609 27.375 -23.547 1 19.95 301 CYS B N 1
ATOM 4978 C CA . CYS B 1 301 ? -11.477 27.172 -22.109 1 19.95 301 CYS B CA 1
ATOM 4979 C C . CYS B 1 301 ? -11.969 28.391 -21.328 1 19.95 301 CYS B C 1
ATOM 4981 O O . CYS B 1 301 ? -11.391 29.469 -21.438 1 19.95 301 CYS B O 1
ATOM 4983 N N . ARG B 1 302 ? -13.305 28.812 -21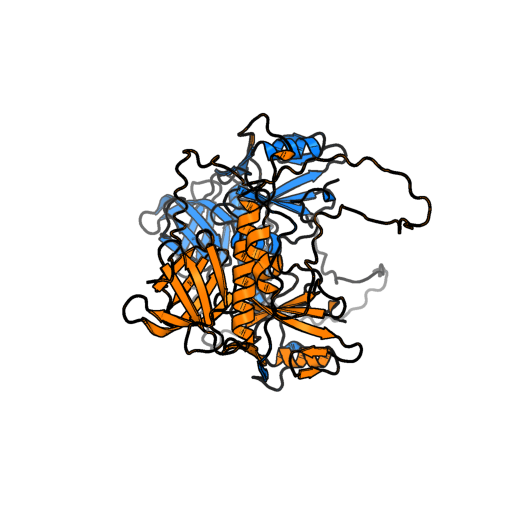.141 1 21.42 302 ARG B N 1
ATOM 4984 C CA . ARG B 1 302 ? -14.102 29.75 -20.375 1 21.42 302 ARG B CA 1
ATOM 4985 C C . ARG B 1 302 ? -13.547 29.922 -18.969 1 21.42 302 ARG B C 1
ATOM 4987 O O . ARG B 1 302 ? -13.742 29.062 -18.094 1 21.42 302 ARG B O 1
ATOM 4994 N N . LEU B 1 303 ? -12.367 30.328 -18.797 1 21.91 303 LEU B N 1
ATOM 4995 C CA . LEU B 1 303 ? -11.828 30.734 -17.5 1 21.91 303 LEU B CA 1
ATOM 4996 C C . LEU B 1 303 ? -12.562 31.953 -16.969 1 21.91 303 LEU B C 1
ATOM 4998 O O . LEU B 1 303 ? -12.461 33.031 -17.531 1 21.91 303 LEU B O 1
ATOM 5002 N N . ILE B 1 304 ? -13.883 31.938 -16.547 1 23.05 304 ILE B N 1
ATOM 5003 C CA . ILE B 1 304 ? -14.734 33.031 -16.047 1 23.05 304 ILE B CA 1
ATOM 5004 C C . ILE B 1 304 ? -14.047 33.719 -14.859 1 23.05 304 ILE B C 1
ATOM 5006 O O . ILE B 1 304 ? -13.875 33.094 -13.797 1 23.05 304 ILE B O 1
ATOM 5010 N N . PHE B 1 305 ? -12.992 34.312 -15.008 1 21.52 305 PHE B N 1
ATOM 5011 C CA . PHE B 1 305 ? -12.453 35.188 -13.969 1 21.52 305 PHE B CA 1
ATOM 5012 C C . PHE B 1 305 ? -13.367 36.375 -13.734 1 21.52 305 PHE B C 1
ATOM 5014 O O . PHE B 1 305 ? -13.312 37.375 -14.469 1 21.52 305 PHE B O 1
ATOM 5021 N N . ARG B 1 306 ? -14.695 36.312 -13.586 1 21.22 306 ARG B N 1
ATOM 5022 C CA . ARG B 1 306 ? -15.414 37.562 -13.281 1 21.22 306 ARG B CA 1
ATOM 5023 C C . ARG B 1 306 ? -14.836 38.25 -12.055 1 21.22 306 ARG B C 1
ATOM 5025 O O . ARG B 1 306 ? -14.68 37.625 -11 1 21.22 306 ARG B O 1
ATOM 5032 N N . LEU B 1 307 ? -14.047 39.281 -12.219 1 21.62 307 LEU B N 1
ATOM 5033 C CA . LEU B 1 307 ? -13.633 40.406 -11.398 1 21.62 307 LEU B CA 1
ATOM 5034 C C . LEU B 1 307 ? -14.812 41 -10.633 1 21.62 307 LEU B C 1
ATOM 5036 O O . LEU B 1 307 ? -15.797 41.438 -11.234 1 21.62 307 LEU B O 1
ATOM 5040 N N . VAL B 1 308 ? -15.203 40.469 -9.414 1 22.47 308 VAL B N 1
ATOM 5041 C CA . VAL B 1 308 ? -16.141 41.125 -8.516 1 22.47 308 VAL B CA 1
ATOM 5042 C C . VAL B 1 308 ? -15.625 42.531 -8.172 1 22.47 308 VAL B C 1
ATOM 5044 O O . VAL B 1 308 ? -14.547 42.656 -7.586 1 22.47 308 VAL B O 1
ATOM 5047 N N . THR B 1 309 ? -15.734 43.531 -9 1 21.34 309 THR B N 1
ATOM 5048 C CA . THR B 1 309 ? -15.609 44.969 -8.766 1 21.34 309 THR B CA 1
ATOM 5049 C C . THR B 1 309 ? -16.344 45.375 -7.484 1 21.34 309 THR B C 1
ATOM 5051 O O . THR B 1 309 ? -17.438 44.875 -7.203 1 21.34 309 THR B O 1
ATOM 5054 N N . LYS B 1 310 ? -15.578 46 -6.438 1 23.98 310 LYS B N 1
ATOM 5055 C CA . LYS B 1 310 ? -15.961 46.656 -5.195 1 23.98 310 LYS B CA 1
ATOM 5056 C C . LYS B 1 310 ? -17.188 47.531 -5.395 1 23.98 310 LYS B C 1
ATOM 5058 O O . LYS B 1 310 ? -18.094 47.562 -4.559 1 23.98 310 LYS B O 1
ATOM 5063 N N . LYS B 1 311 ? -17.047 48.688 -6.262 1 23.69 311 LYS B N 1
ATOM 5064 C CA . LYS B 1 311 ? -17.469 50.031 -5.875 1 23.69 311 LYS B CA 1
ATOM 5065 C C . LYS B 1 311 ? -18.969 50.094 -5.664 1 23.69 311 LYS B C 1
ATOM 5067 O O . LYS B 1 311 ? -19.438 50.594 -4.633 1 23.69 311 LYS B O 1
ATOM 5072 N N . GLN B 1 312 ? -19.828 50.844 -6.508 1 21.06 312 GLN B N 1
ATOM 5073 C CA . GLN B 1 312 ? -20.656 51.969 -6.078 1 21.06 312 GLN B CA 1
ATOM 5074 C C . GLN B 1 312 ? -21.844 51.469 -5.238 1 21.06 312 GLN B C 1
ATOM 5076 O O . GLN B 1 312 ? -22.484 50.469 -5.57 1 21.06 312 GLN B O 1
#

Foldseek 3Di:
DCVPDQQEQEADDPQNLFVCCQVPNDFQEWGKYPDPPDRQWIWIWGDHDRGIDIFIWGDPPQWIDGPPDIGRDPVRVVVVLVVFDWDADLLGDIGTNDHRDGNDDDDDPDDDDDDDDDDPDPDDDPVVPDDDDFGQLKDKHWKWKADDPVRDTAIWIWIDGGQKIFTHNYPPDPDTPDIDGLQQWDAKAADPPDPDPLWIWTDGPVDIMIIHGPDVVVSVVVSVSSLVSNLVSVCVPPVPDPSPPHPPPPPPDDDDDCPPDDPDDVDDDDPPDPDDDDDDPCPVPPPPVPPPDDPPDDDPPPPVPPDPDPDD/DCVPDQQEQEADDPQNLFVCCQVPNDFQEWGKYPDPPDRQWIWIWGDHDRGIDIFIWGDPPQWIDGPPDIGRDPVRVVVVLVVFDWDADLLGDIGTNDHRDGNDDDDDPDDDDDDDDDDPDPDDDPVVPDDDDFGQLKDKHWKWKADDPVRDTAIWIWIDGGQKIFTHNYPPDPDTPDIDGLQQWDAKAADPPDPDPLWIWTDGPVDIMIIHGPDVVVSVVVSVSSLVSNLVSVCVPPVPDPSPPHPPPPPPDDDDDDPDDDDDDPDDDDPPDPDDDDDPPCPDDDPPVDPPDDPPDDDPPPPVPPDPDPDD